Protein 2I7N (pdb70)

InterPro domains:
  IPR004567 Type II pantothenate kinase [PF03630] (238-589)
  IPR004567 Type II pantothenate kinase [PTHR12280] (209-591)
  IPR004567 Type II pantothenate kinase [TIGR00555] (238-590)
  IPR043129 ATPase, nucleotide binding domain [SSF53067] (236-380)
  IPR043129 ATPase, nucleotide binding domain [SSF53067] (354-590)

Nearest PDB structures (foldseek):
  2i7n-assembly1_A  TM=1.003E+00  e=3.544E-72  Homo sapiens
  2i7n-assembly1_B  TM=9.889E-01  e=3.292E-66  Homo sapiens
  3smp-assembly1_B  TM=9.604E-01  e=6.853E-63  Homo sapiens
  3mk6-assembly2_D  TM=9.205E-01  e=4.084E-53  Homo sapiens
  2i7p-assembly1_C  TM=9.188E-01  e=5.492E-53  Homo sapiens

GO terms:
  GO:0015937 coenzyme A biosynthetic process (P, IDA)
  GO:0005634 nucleus (C, IDA)
  GO:0005829 cytosol (C, IDA)
  GO:0004594 pantothenate kinase activity (F, IDA)
  GO:0005737 cytoplasm (C, IDA)
  GO:0004594 pantothenate kinase activity (F, EXP)
  GO:0055037 recycling endosome (C, EXP)
  GO:0005634 nucleus (C, EXP)
  GO:0005829 cytosol (C, TAS)
  GO:0015937 coenzyme A biosynthetic process (P, TAS)
  GO:0042803 protein homodimerization activity (F, IDA)
  GO:1905502 acetyl-CoA binding (F, IDA)

Foldseek 3Di:
DWFKFWEQAQWKIKIKGWDADCVCVCVPVVVVDQADPPHKGKPPQQKAAQDVVNTTIITMMMGTNVCVVVVLVVPLYEYPCAVVCVVSDYDYDYQVLLLLLLQVVCQARARHPFGQKWFWDPLVPVVRIDIGGDNCHPPAWEWEWAAELWTWIKTDHDSPDIDTPDTGNLGLVVLQVVLCVLPVDDDSVVLVVLLVPADQPLQFQFQCNVVVFADVVVRGGRRHTPGQSVCVVDPVSVVPGDSSNVSNSSLLVSLLVSLLVQLVSCVVVVHQHYEYAYCRCVDDCPSVSSNQVNVCVNVVNRGGYMYGNPGPNSSRSSSSVVVVD/DDDFQKFWEQAPWKIKIKTWAADDDVVVPCVVVVDQAPPNFKGKDPQQKAAQDPVNGTIMTIMMGTSVCVLVVLQVLYEYPCQVVCLPSVVVRPNRPHDYDYQVLLLLLLVVVDQQVARHPFGQKWFWDPLVPPVRIDIGGDNPNDPAFEWEWAAELWTWIWTRHDSPDIDTLDTGNLGLVVLQVVLCVQPVDHDPLVLQVLLVPADQCLQFPFQCNVVVFADVVVPGGRRHTPGQSVCVVDPVSVVPGDSSNVSNSSLLVSLLVVLLVQLVSCVVVVHAHYEYAYPSCPNDVSNRSSNQVNVCVNNVNRHGYMYGNPGPCSSRSSSSVVVVD

Solvent-accessible surface area: 30079 Å² total; per-residue (Å²): 180,43,34,58,0,6,21,6,27,58,106,83,0,28,12,0,9,0,20,26,101,179,138,151,65,84,81,135,90,10,76,69,76,61,63,30,60,172,78,1,68,22,15,78,127,12,21,3,120,138,18,89,32,172,132,0,15,0,8,0,10,96,18,29,19,110,13,4,91,98,66,37,131,118,93,28,5,1,4,72,11,0,123,149,27,70,159,63,118,66,102,56,20,51,82,16,43,3,25,1,57,0,2,18,41,0,20,86,58,16,37,74,88,151,46,3,0,15,52,5,68,66,10,70,64,124,159,98,32,98,97,57,88,72,97,6,131,90,17,71,59,1,0,1,0,43,0,20,36,13,6,19,1,2,0,1,71,38,138,125,78,47,100,56,37,20,1,13,16,8,0,4,5,2,0,20,0,10,0,10,46,22,7,57,15,130,62,11,102,79,0,2,64,39,0,49,142,14,66,15,68,54,0,2,52,11,3,104,83,88,102,76,21,97,41,159,114,41,69,29,78,4,66,12,32,18,0,1,2,0,20,0,55,40,146,146,102,62,109,67,34,50,119,55,12,13,0,53,0,0,0,16,10,2,0,30,3,1,0,3,1,0,37,15,6,2,77,42,60,126,8,96,54,0,0,0,0,8,78,0,15,123,73,53,72,22,4,16,62,17,0,2,82,1,0,28,53,48,1,172,42,142,14,72,2,8,2,4,47,0,47,34,11,2,8,0,0,2,0,0,35,43,67,98,190,101,113,66,79,15,52,0,17,22,0,15,64,109,71,0,24,4,0,4,0,34,12,91,137,136,174,83,95,55,153,71,17,67,89,47,88,62,20,39,209,45,5,69,28,21,70,132,11,15,3,114,117,18,90,42,115,144,0,14,0,9,1,5,79,15,53,13,109,9,0,82,117,60,14,113,143,40,1,1,4,58,2,0,124,152,27,64,118,42,20,171,155,80,40,129,37,178,28,102,55,16,60,77,19,46,5,23,2,21,0,2,9,40,0,11,86,57,18,33,72,83,145,30,3,1,15,30,13,72,80,21,68,56,131,168,105,23,97,98,73,90,65,90,7,126,97,11,66,51,0,0,0,0,41,0,21,36,13,8,19,0,1,0,0,88,46,131,124,73,30,115,56,34,19,0,10,14,7,0,0,4,2,0,13,0,11,0,6,45,23,6,57,12,123,64,46,98,79,0,0,86,30,0,45,134,13,68,14,71,51,0,1,52,10,3,106,83,84,98,74,25,62,41,138,105,39,60,30,104,6,78,12,37,18,0,1,2,1,17,0,64,39,149,143,91,76,110,71,35,50,122,58,10,12,0,50,0,1,0,15,9,3,0,29,5,1,0,4,1,0,69,10,4,3,98,68,39,135,8,101,44,0,0,0,0,4,69,0,10,114,77,37,97,14,0,18,54,13,0,7,86,0,0,70,69,48,3,166,38,152,23,93,3,3,2,3,46,0,31,10,12,2,7,0,0,2,0,0,30,44,59,72,186

B-factor: mean 37.86, std 18.93, range [1.0, 84.29]

Radius of gyration: 28.7 Å; Cα contacts (8 Å, |Δi|>4): 1459; chains: 2; bounding box: 55×45×105 Å

CATH classification: 3.30.420.510 (+2 more: 3.30.420.40, 6.10.10.60)

Organism: Homo sapiens (NCBI:txid9606)

Sequence (658 aa):
FPWFGMDIGGTLVKLVYFEPKDLKSIRKYLTSNTAYGKTGIRDVHLELKNLTMRKGNLHFIRFPSCAMHRFIQMGCATGGGAFKFEEDFLHKLDELDCLIQGLLYVDSVGFNGKPECYYFENPTNPELCQKKPYCLDNPYPMLLVNMGSGVSILAVYSKDNYKRVTGTSLGGGTFLGLCCLLTGCETFEEALEMAAKGDSTNVDKLVKDIYGGDYERFGLQGSAVASSFGNMMSKEKRDSISKEDLARATLVTITNNIGSIARMCALNENIDRVVFVGNFLRINMVSMKLLAYAMDFWSKGQLKALFLEHEGYFGAVGALLELFKPPFPWFGMDIGGTLVKLVYFEPKDIKSIRKYLTSNTAYGKTGIRDVHLELKNLTMRKGNLHFIRFPSCAMHRFIQMCATGGGAFKFEEDFRMIADLQLHKLDELDCLIQGLLYVDSVGFNGKPECYYFENPTNPELCQKKPYCLDNPYPMLLVNMGSGVSILAVYSKDNYKRVTGTSLGGGTFLGLCCLLTGCETFEEALEMAAKGDSTNVDKLVKDIYGGDYERFGLQGSAVASSFGNMMSKEKRDSISKEDLARATLVTITNNIGSIARMCALNENIDRVVFVGNFLRINMVSMKLLAYAMDFWSKGQLKALFLEHEGYFGAVGALLELFK

Secondary structure (DSSP, 8-state):
--EEEEEE-SSEEEEEEEEE----SHHHHHHH-SB-SSS-EE-GGG-EEEEE--EEEEEEEEEEGGGHHHHHHH--EESTTTTGGGTT---B--HHHHHHHHHHHHHHH-BTTB-SEEEEESTT-TTT-EEEEE--SS--SEEEEEESSSEEEEEEEETTEEEEEEEES-SHHHHHHHHHHHH---SHHHHHHHHHH--GGGTSEEHHHHHSS-BGGGTB-TTSEEETTTTTTSHHHHTT--HHHHHHHHHHHHHHHHHHHHHHHHHHHT---EEEESGGG-SSSHHHHHHHHHHHHHTTTS--EEEETTTT-HHHHHHHHHHT-/--SSEEEEEE-SSEEEEEEEEES---HHHHHHHT-SEETTTEEE-GGGPEEEEE--EEEEEEEEEEGGGHHHHHH--EESTHHHHTTTHHHHTS-----B--HHHHHHHHHHHHHHH-BTTB-SEEEEESTT-TTT-EEEE---S---SEEEEEESSSEEEEEEEETTEEEEEEEES-SHHHHHHHHHHHH---SHHHHHHHHHH--GGGTSEEHHHHHSS-BGGGTB-TTSEEETTTTTT-HHHHTT--HHHHHHHHHHHHHHHHHHHHHHHHHHHT---EEEESGGGSS-THHHHHHHHHHHHHHTTS--EEEETTTTSHHHHHHHHHHT-

Structure (mmCIF, N/CA/C/O backbone):
data_2I7N
#
_entry.id   2I7N
#
_cell.length_a   92.989
_cell.length_b   92.989
_cell.length_c   197.782
_cell.angle_alpha   90.00
_cell.angle_beta   90.00
_cell.angle_gamma   120.00
#
_symmetry.space_group_name_H-M   'P 63'
#
loop_
_entity.id
_entity.type
_entity.pdbx_description
1 polymer 'Pantothenate kinase 1'
2 non-polymer 'ACETYL COENZYME *A'
3 water water
#
loop_
_atom_site.group_PDB
_atom_site.id
_atom_site.type_symbol
_atom_site.label_atom_id
_atom_site.label_alt_id
_atom_site.label_comp_id
_atom_site.label_asym_id
_atom_site.label_entity_id
_atom_site.label_seq_id
_atom_site.pdbx_PDB_ins_code
_atom_site.Cartn_x
_atom_site.Cartn_y
_atom_site.Cartn_z
_atom_site.occupancy
_atom_site.B_iso_or_equiv
_atom_site.auth_seq_id
_atom_site.auth_comp_id
_atom_site.auth_asym_id
_atom_site.auth_atom_id
_atom_site.pdbx_PDB_model_num
ATOM 1 N N . PHE A 1 3 ? 4.239 35.699 49.011 1.00 68.73 236 PHE A N 1
ATOM 2 C CA . PHE A 1 3 ? 3.015 35.411 48.198 1.00 68.20 236 PHE A CA 1
ATOM 3 C C . PHE A 1 3 ? 3.417 35.059 46.756 1.00 67.67 236 PHE A C 1
ATOM 4 O O . PHE A 1 3 ? 2.939 35.666 45.799 1.00 68.25 236 PHE A O 1
ATOM 12 N N . PRO A 1 4 ? 4.217 33.990 46.599 1.00 66.76 237 PRO A N 1
ATOM 13 C CA . PRO A 1 4 ? 4.901 33.242 45.531 1.00 65.63 237 PRO A CA 1
ATOM 14 C C . PRO A 1 4 ? 4.789 33.804 44.122 1.00 64.54 237 PRO A C 1
ATOM 15 O O . PRO A 1 4 ? 3.698 34.103 43.637 1.00 64.36 237 PRO A O 1
ATOM 19 N N . TRP A 1 5 ? 5.936 33.932 43.465 1.00 62.65 238 TRP A N 1
ATOM 20 C CA . TRP A 1 5 ? 5.982 34.451 42.113 1.00 60.49 238 TRP A CA 1
ATOM 21 C C . TRP A 1 5 ? 6.218 33.322 41.111 1.00 58.67 238 TRP A C 1
ATOM 22 O O . TRP A 1 5 ? 7.205 32.591 41.197 1.00 57.63 238 TRP A O 1
ATOM 33 N N . PHE A 1 6 ? 5.290 33.178 40.167 1.00 57.03 239 PHE A N 1
ATOM 34 C CA . PHE A 1 6 ? 5.381 32.136 39.149 1.00 54.72 239 PHE A CA 1
ATOM 35 C C . PHE A 1 6 ? 4.442 32.400 37.974 1.00 52.53 239 PHE A C 1
ATOM 36 O O . PHE A 1 6 ? 3.401 33.042 38.127 1.00 51.46 239 PHE A O 1
ATOM 44 N N . GLY A 1 7 ? 4.825 31.901 36.800 1.00 49.75 240 GLY A N 1
ATOM 45 C CA . GLY A 1 7 ? 4.014 32.071 35.607 1.00 46.50 240 GLY A CA 1
ATOM 46 C C . GLY A 1 7 ? 3.875 30.736 34.902 1.00 45.09 240 GLY A C 1
ATOM 47 O O . GLY A 1 7 ? 4.787 29.914 34.953 1.00 44.22 240 GLY A O 1
ATOM 48 N N . MET A 1 8 ? 2.746 30.510 34.238 1.00 44.96 241 MET A N 1
ATOM 49 C CA . MET A 1 8 ? 2.534 29.241 33.552 1.00 45.70 241 MET A CA 1
ATOM 50 C C . MET A 1 8 ? 2.049 29.360 32.112 1.00 45.12 241 MET A C 1
ATOM 51 O O . MET A 1 8 ? 1.331 30.293 31.757 1.00 44.25 241 MET A O 1
ATOM 56 N N . ASP A 1 9 ? 2.447 28.389 31.298 1.00 46.09 242 ASP A N 1
ATOM 57 C CA . ASP A 1 9 ? 2.061 28.323 29.892 1.00 47.51 242 ASP A CA 1
ATOM 58 C C . ASP A 1 9 ? 1.536 26.908 29.639 1.00 48.23 242 ASP A C 1
ATOM 59 O O . ASP A 1 9 ? 2.308 25.995 29.343 1.00 48.09 242 ASP A O 1
ATOM 64 N N . ILE A 1 10 ? 0.225 26.731 29.758 1.00 50.14 243 ILE A N 1
ATOM 65 C CA . ILE A 1 10 ? -0.392 25.420 29.557 1.00 52.36 243 ILE A CA 1
ATOM 66 C C . ILE A 1 10 ? -0.825 25.261 28.105 1.00 53.86 243 ILE A C 1
ATOM 67 O O . ILE A 1 10 ? -1.934 25.648 27.736 1.00 54.12 243 ILE A O 1
ATOM 72 N N . GLY A 1 11 ? 0.047 24.680 27.286 1.00 55.71 244 GLY A N 1
ATOM 73 C CA . GLY A 1 11 ? -0.268 24.518 25.878 1.00 58.12 244 GLY A CA 1
ATOM 74 C C . GLY A 1 11 ? -0.423 23.096 25.377 1.00 59.76 244 GLY A C 1
ATOM 75 O O . GLY A 1 11 ? 0.553 22.457 24.978 1.00 60.56 244 GLY A O 1
ATOM 76 N N . GLY A 1 12 ? -1.660 22.607 25.395 1.00 60.49 245 GLY A N 1
ATOM 77 C CA . GLY A 1 12 ? -1.954 21.266 24.921 1.00 61.29 245 GLY A CA 1
ATOM 78 C C . GLY A 1 12 ? -1.124 20.126 25.482 1.00 61.89 245 GLY A C 1
ATOM 79 O O . GLY A 1 12 ? -1.575 19.397 26.365 1.00 62.41 245 GLY A O 1
ATOM 80 N N . THR A 1 13 ? 0.090 19.964 24.964 1.00 62.17 246 THR A N 1
ATOM 81 C CA . THR A 1 13 ? 0.970 18.888 25.400 1.00 62.20 246 THR A CA 1
ATOM 82 C C . THR A 1 13 ? 1.989 19.313 26.452 1.00 61.69 246 THR A C 1
ATOM 83 O O . THR A 1 13 ? 1.877 18.938 27.618 1.00 61.59 246 THR A O 1
ATOM 87 N N . LEU A 1 14 ? 2.986 20.090 26.037 1.00 61.11 247 LEU A N 1
ATOM 88 C CA . LEU A 1 14 ? 4.031 20.541 26.950 1.00 59.51 247 LEU A CA 1
ATOM 89 C C . LEU A 1 14 ? 3.601 21.725 27.810 1.00 58.33 247 LEU A C 1
ATOM 90 O O . LEU A 1 14 ? 2.803 22.565 27.387 1.00 58.70 247 LEU A O 1
ATOM 95 N N . VAL A 1 15 ? 4.141 21.781 29.024 1.00 56.33 248 VAL A N 1
ATOM 96 C CA . VAL A 1 15 ? 3.824 22.848 29.967 1.00 53.71 248 VAL A CA 1
ATOM 97 C C . VAL A 1 15 ? 5.090 23.562 30.422 1.00 51.47 248 VAL A C 1
ATOM 98 O O . VAL A 1 15 ? 6.095 22.925 30.738 1.00 50.60 248 VAL A O 1
ATOM 102 N N . LYS A 1 16 ? 5.037 24.890 30.449 1.00 49.52 249 LYS A N 1
ATOM 103 C CA . LYS A 1 16 ? 6.181 25.688 30.868 1.00 47.13 249 LYS A CA 1
ATOM 104 C C . LYS A 1 16 ? 5.875 26.434 32.159 1.00 45.41 249 LYS A C 1
ATOM 105 O O . LYS A 1 16 ? 4.833 27.077 32.288 1.00 44.64 249 LYS A O 1
ATOM 111 N N . LEU A 1 17 ? 6.797 26.348 33.109 1.00 44.04 250 LEU A N 1
ATOM 112 C CA . LEU A 1 17 ? 6.635 27.004 34.396 1.00 43.34 250 LEU A CA 1
ATOM 113 C C . LEU A 1 17 ? 7.864 27.833 34.741 1.00 42.72 250 LEU A C 1
ATOM 114 O O . LEU A 1 17 ? 8.995 27.356 34.641 1.00 42.92 250 LEU A O 1
ATOM 119 N N . VAL A 1 18 ? 7.631 29.078 35.137 1.00 42.18 251 VAL A N 1
ATOM 120 C CA . VAL A 1 18 ? 8.702 29.986 35.530 1.00 43.55 251 VAL A CA 1
ATOM 121 C C . VAL A 1 18 ? 8.487 30.377 36.996 1.00 44.21 251 VAL A C 1
ATOM 122 O O . VAL A 1 18 ? 7.407 30.831 37.374 1.00 43.82 251 VAL A O 1
ATOM 126 N N . TYR A 1 19 ? 9.515 30.198 37.816 1.00 45.60 252 TYR A N 1
ATOM 127 C CA . TYR A 1 19 ? 9.411 30.524 39.234 1.00 47.22 252 TYR A CA 1
ATOM 128 C C . TYR A 1 19 ? 10.551 31.408 39.722 1.00 47.29 252 TYR A C 1
ATOM 129 O O . TYR A 1 19 ? 11.724 31.081 39.551 1.00 46.83 252 TYR A O 1
ATOM 138 N N . PHE A 1 20 ? 10.190 32.537 40.323 1.00 48.48 253 PHE A N 1
ATOM 139 C CA . PHE A 1 20 ? 11.166 33.479 40.853 1.00 50.60 253 PHE A CA 1
ATOM 140 C C . PHE A 1 20 ? 11.473 33.165 42.319 1.00 52.20 253 PHE A C 1
ATOM 141 O O . PHE A 1 20 ? 10.669 33.454 43.206 1.00 52.33 253 PHE A O 1
ATOM 149 N N . GLU A 1 21 ? 12.636 32.569 42.560 1.00 54.03 254 GLU A N 1
ATOM 150 C CA . GLU A 1 21 ? 13.066 32.218 43.910 1.00 55.90 254 GLU A CA 1
ATOM 151 C C . GLU A 1 21 ? 13.743 33.407 44.583 1.00 56.97 254 GLU A C 1
ATOM 152 O O . GLU A 1 21 ? 14.849 33.801 44.208 1.00 56.75 254 GLU A O 1
ATOM 158 N N . PRO A 1 22 ? 13.081 33.991 45.593 1.00 58.45 255 PRO A N 1
ATOM 159 C CA . PRO A 1 22 ? 13.592 35.143 46.343 1.00 59.70 255 PRO A CA 1
ATOM 160 C C . PRO A 1 22 ? 14.872 34.835 47.110 1.00 61.10 255 PRO A C 1
ATOM 161 O O . PRO A 1 22 ? 15.069 33.719 47.598 1.00 61.05 255 PRO A O 1
ATOM 165 N N . LYS A 1 23 ? 15.738 35.835 47.211 1.00 62.57 256 LYS A N 1
ATOM 166 C CA . LYS A 1 23 ? 16.994 35.695 47.932 1.00 64.37 256 LYS A CA 1
ATOM 167 C C . LYS A 1 23 ? 17.056 36.746 49.037 1.00 65.28 256 LYS A C 1
ATOM 168 O O . 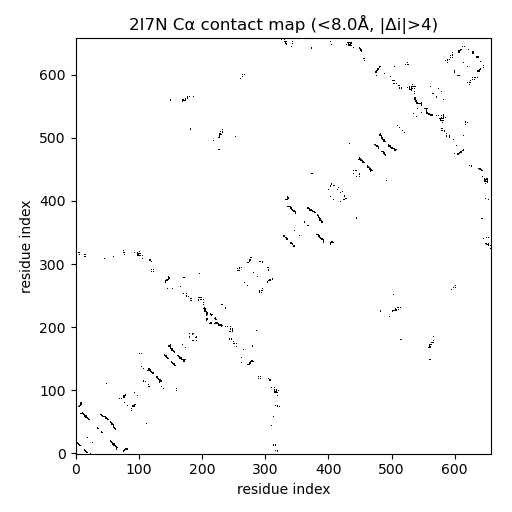LYS A 1 23 ? 16.203 37.633 49.109 1.00 65.44 256 LYS A O 1
ATOM 174 N N . ASP A 1 24 ? 18.064 36.645 49.897 1.00 66.31 257 ASP A N 1
ATOM 175 C CA . ASP A 1 24 ? 18.216 37.591 50.995 1.00 67.09 257 ASP A CA 1
ATOM 176 C C . ASP A 1 24 ? 19.683 37.850 51.313 1.00 67.12 257 ASP A C 1
ATOM 177 O O . ASP A 1 24 ? 20.089 38.997 51.504 1.00 67.12 257 ASP A O 1
ATOM 182 N N . LEU A 1 37 ? 4.637 28.671 52.829 1.00 76.23 270 LEU A N 1
ATOM 183 C CA . LEU A 1 37 ? 4.830 28.461 51.400 1.00 76.24 270 LEU A CA 1
ATOM 184 C C . LEU A 1 37 ? 6.314 28.283 51.094 1.00 76.53 270 LEU A C 1
ATOM 185 O O . LEU A 1 37 ? 6.754 28.448 49.956 1.00 76.29 270 LEU A O 1
ATOM 190 N N . LYS A 1 38 ? 7.078 27.942 52.127 1.00 76.63 271 LYS A N 1
ATOM 191 C CA . LYS A 1 38 ? 8.516 27.736 52.000 1.00 76.43 271 LYS A CA 1
ATOM 192 C C . LYS A 1 38 ? 8.778 26.305 51.550 1.00 76.27 271 LYS A C 1
ATOM 193 O O . LYS A 1 38 ? 9.912 25.930 51.252 1.00 76.02 271 LYS A O 1
ATOM 199 N N . SER A 1 39 ? 7.715 25.508 51.510 1.00 76.16 272 SER A N 1
ATOM 200 C CA . SER A 1 39 ? 7.805 24.115 51.094 1.00 75.91 272 SER A CA 1
ATOM 201 C C . SER A 1 39 ? 8.180 24.036 49.619 1.00 75.78 272 SER A C 1
ATOM 202 O O . SER A 1 39 ? 8.989 23.199 49.215 1.00 75.92 272 SER A O 1
ATOM 205 N N . ILE A 1 40 ? 7.586 24.915 48.820 1.00 75.45 273 ILE A N 1
ATOM 206 C CA . ILE A 1 40 ? 7.857 24.955 47.390 1.00 75.26 273 ILE A CA 1
ATOM 207 C C . ILE A 1 40 ? 9.311 25.355 47.169 1.00 74.91 273 ILE A C 1
ATOM 208 O O . ILE A 1 40 ? 9.945 24.931 46.203 1.00 74.77 273 ILE A O 1
ATOM 213 N N . ARG A 1 41 ? 9.832 26.171 48.079 1.00 74.42 274 ARG A N 1
ATOM 214 C CA . ARG A 1 41 ? 11.211 26.635 47.999 1.00 74.31 274 ARG A CA 1
ATOM 215 C C . ARG A 1 41 ? 12.158 25.475 48.287 1.00 74.26 274 ARG A C 1
ATOM 216 O O . ARG A 1 41 ? 13.375 25.605 48.160 1.00 74.13 274 ARG A O 1
ATOM 224 N N . LYS A 1 42 ? 11.587 24.341 48.682 1.00 74.13 275 LYS A N 1
ATOM 225 C CA . LYS A 1 42 ? 12.369 23.155 49.005 1.00 74.03 275 LYS A CA 1
ATOM 226 C C . LYS A 1 42 ? 12.387 22.163 47.850 1.00 73.67 275 LYS A C 1
ATOM 227 O O . LYS A 1 42 ? 13.430 21.913 47.250 1.00 73.67 275 LYS A O 1
ATOM 233 N N . TYR A 1 43 ? 11.221 21.603 47.546 1.00 73.49 276 TYR A N 1
ATOM 234 C CA . TYR A 1 43 ? 11.078 20.622 46.474 1.00 73.57 276 TYR A CA 1
ATOM 235 C C . TYR A 1 43 ? 11.674 21.077 45.144 1.00 73.69 276 TYR A C 1
ATOM 236 O O . TYR A 1 43 ? 12.210 20.265 44.389 1.00 73.84 276 TYR A O 1
ATOM 245 N N . LEU A 1 44 ? 11.582 22.372 44.859 1.00 73.92 277 LEU A N 1
ATOM 246 C CA . LEU A 1 44 ? 12.102 22.917 43.609 1.00 74.23 277 LEU A CA 1
ATOM 247 C C . LEU A 1 44 ? 13.627 22.941 43.581 1.00 74.46 277 LEU A C 1
ATOM 248 O O . LEU A 1 44 ? 14.243 22.457 42.631 1.00 74.30 277 LEU A O 1
ATOM 253 N N . THR A 1 45 ? 14.229 23.498 44.627 1.00 74.56 278 THR A N 1
ATOM 254 C CA . THR A 1 45 ? 15.682 23.589 44.717 1.00 74.72 278 THR A CA 1
ATOM 255 C C . THR A 1 45 ? 16.319 22.230 44.994 1.00 74.77 278 THR A C 1
ATOM 256 O O . THR A 1 45 ? 17.460 21.978 44.605 1.00 74.90 278 THR A O 1
ATOM 260 N N . SER A 1 46 ? 15.570 21.358 45.661 1.00 74.80 279 SER A N 1
ATOM 261 C CA . SER A 1 46 ? 16.059 20.030 46.015 1.00 74.72 279 SER A CA 1
ATOM 262 C C . SER A 1 46 ? 16.483 19.175 44.824 1.00 74.65 279 SER A C 1
ATOM 263 O O . SER A 1 46 ? 17.459 18.429 44.911 1.00 74.81 279 SER A O 1
ATOM 266 N N . ASN A 1 47 ? 15.755 19.275 43.716 1.00 74.43 280 ASN A N 1
ATOM 267 C CA . ASN A 1 47 ? 16.085 18.475 42.542 1.00 74.29 280 ASN A CA 1
ATOM 268 C C . ASN A 1 47 ? 15.918 19.193 41.207 1.00 73.77 280 ASN A C 1
ATOM 269 O O . ASN A 1 47 ? 15.369 20.292 41.137 1.00 73.37 280 ASN A O 1
ATOM 274 N N . THR A 1 48 ? 16.401 18.546 40.151 1.00 73.34 281 THR A N 1
ATOM 275 C CA . THR A 1 48 ? 16.322 19.085 38.800 1.00 73.02 281 THR A CA 1
ATOM 276 C C . THR A 1 48 ? 15.253 18.320 38.022 1.00 72.86 281 THR A C 1
ATOM 277 O O . THR A 1 48 ? 14.737 18.800 37.010 1.00 73.02 281 THR A O 1
ATOM 281 N N . ALA A 1 49 ? 14.928 17.125 38.506 1.00 72.34 282 ALA A N 1
ATOM 282 C CA . ALA A 1 49 ? 13.919 16.285 37.873 1.00 71.82 282 ALA A CA 1
ATOM 283 C C . ALA A 1 49 ? 12.704 16.173 38.785 1.00 71.61 282 ALA A C 1
ATOM 284 O O . ALA A 1 49 ? 12.841 16.115 40.008 1.00 71.99 282 ALA A O 1
ATOM 286 N N . TYR A 1 50 ? 11.515 16.147 38.190 1.00 71.16 283 TYR A N 1
ATOM 287 C CA . TYR A 1 50 ? 10.282 16.047 38.962 1.00 70.57 283 TYR A CA 1
ATOM 288 C C . TYR A 1 50 ? 9.365 14.975 38.387 1.00 70.82 283 TYR A C 1
ATOM 289 O O . TYR A 1 50 ? 8.925 15.072 37.240 1.00 70.98 283 TYR A O 1
ATOM 298 N N . GLY A 1 51 ? 9.080 13.953 39.190 1.00 70.87 284 GLY A N 1
ATOM 299 C CA . GLY A 1 51 ? 8.218 12.873 38.742 1.00 70.90 284 GLY A CA 1
ATOM 300 C C . GLY A 1 51 ? 8.821 12.095 37.588 1.00 70.90 284 GLY A C 1
ATOM 301 O O . GLY A 1 51 ? 10.039 12.079 37.414 1.00 71.28 284 GLY A O 1
ATOM 302 N N . LYS A 1 52 ? 7.971 11.444 36.800 1.00 70.88 285 LYS A N 1
ATOM 303 C CA . LYS A 1 52 ? 8.440 10.670 35.657 1.00 70.99 285 LYS A CA 1
ATOM 304 C C . LYS A 1 52 ? 9.105 11.589 34.639 1.00 70.86 285 LYS A C 1
ATOM 305 O O . LYS A 1 52 ? 10.288 11.439 34.330 1.00 71.09 285 LYS A O 1
ATOM 311 N N . THR A 1 53 ? 8.336 12.543 34.121 1.00 70.64 286 THR A N 1
ATOM 312 C CA . THR A 1 53 ? 8.851 13.491 33.141 1.00 70.29 286 THR A CA 1
ATOM 313 C C . THR A 1 53 ? 8.693 14.924 33.641 1.00 69.59 286 THR A C 1
ATOM 314 O O . THR A 1 53 ? 7.590 15.472 33.649 1.00 69.73 286 THR A O 1
ATOM 318 N N . GLY A 1 54 ? 9.808 15.517 34.057 1.00 68.58 287 GLY A N 1
ATOM 319 C CA . GLY A 1 54 ? 9.803 16.880 34.560 1.00 66.97 287 GLY A CA 1
ATOM 320 C C . GLY A 1 54 ? 11.235 17.355 34.697 1.00 66.06 287 GLY A C 1
ATOM 321 O O . GLY A 1 54 ? 12.020 16.751 35.428 1.00 66.03 287 GLY A O 1
ATOM 322 N N . ILE A 1 55 ? 11.581 18.435 34.002 1.00 64.94 288 ILE A N 1
ATOM 323 C CA . ILE A 1 55 ? 12.946 18.949 34.045 1.00 63.68 288 ILE A CA 1
ATOM 324 C C . ILE A 1 55 ? 13.027 20.421 34.435 1.00 63.01 288 ILE A C 1
ATOM 325 O O . ILE A 1 55 ? 12.055 21.167 34.308 1.00 62.71 288 ILE A O 1
ATOM 330 N N . ARG A 1 56 ? 14.200 20.825 34.915 1.00 62.15 289 ARG A N 1
ATOM 331 C CA . ARG A 1 56 ? 14.458 22.205 35.307 1.00 60.99 289 ARG A CA 1
ATOM 332 C C . ARG A 1 56 ? 15.746 22.660 34.629 1.00 60.90 289 ARG A C 1
ATOM 333 O O . ARG A 1 56 ? 16.843 22.404 35.126 1.00 60.84 289 ARG A O 1
ATOM 341 N N . ASP A 1 57 ? 15.604 23.323 33.485 1.00 60.22 290 ASP A N 1
ATOM 342 C CA . ASP A 1 57 ? 16.753 23.809 32.728 1.00 59.37 290 ASP A CA 1
ATOM 343 C C . ASP A 1 57 ? 17.604 24.766 33.547 1.00 58.31 290 ASP A C 1
ATOM 344 O O . ASP A 1 57 ? 17.379 25.975 33.545 1.00 57.42 290 ASP A O 1
ATOM 349 N N . VAL A 1 58 ? 18.595 24.209 34.237 1.00 57.22 291 VAL A N 1
ATOM 350 C CA . VAL A 1 58 ? 19.492 24.985 35.082 1.00 56.43 291 VAL A CA 1
ATOM 351 C C . VAL A 1 58 ? 20.296 26.028 34.309 1.00 55.80 291 VAL A C 1
ATOM 352 O O . VAL A 1 58 ? 20.544 27.122 34.813 1.00 55.89 291 VAL A O 1
ATOM 356 N N . HIS A 1 59 ? 20.701 25.694 33.087 1.00 55.29 292 HIS A N 1
ATOM 357 C CA . HIS A 1 59 ? 21.489 26.621 32.281 1.00 54.92 292 HIS A CA 1
ATOM 358 C C . HIS A 1 59 ? 20.731 27.901 31.917 1.00 53.05 292 HIS A C 1
ATOM 359 O O . HIS A 1 59 ? 21.342 28.938 31.672 1.00 53.00 292 HIS A O 1
ATOM 366 N N . LEU A 1 60 ? 19.403 27.830 31.888 1.00 51.65 293 LEU A N 1
ATOM 367 C CA . LEU A 1 60 ? 18.585 28.995 31.558 1.00 50.19 293 LEU A CA 1
ATOM 368 C C . LEU A 1 60 ? 18.305 29.868 32.782 1.00 49.92 293 LEU A C 1
ATOM 369 O O . LEU A 1 60 ? 17.826 30.994 32.656 1.00 48.95 293 LEU A O 1
ATOM 374 N N . GLU A 1 61 ? 18.610 29.345 33.965 1.00 49.94 294 GLU A N 1
ATOM 375 C CA . GLU A 1 61 ? 18.374 30.065 35.212 1.00 49.35 294 GLU A CA 1
ATOM 376 C C . GLU A 1 61 ? 19.031 31.438 35.217 1.00 49.25 294 GLU A C 1
ATOM 377 O O . GLU A 1 61 ? 20.226 31.561 34.954 1.00 48.87 294 GLU A O 1
ATOM 383 N N . LEU A 1 62 ? 18.242 32.469 35.508 1.00 48.93 295 LEU A N 1
ATOM 384 C CA . LEU A 1 62 ? 18.751 33.834 35.572 1.00 49.88 295 LEU A CA 1
ATOM 385 C C . LEU A 1 62 ? 19.063 34.160 37.036 1.00 51.91 295 LEU A C 1
ATOM 386 O O . LEU A 1 62 ? 18.192 34.052 37.906 1.00 50.75 295 LEU A O 1
ATOM 391 N N . LYS A 1 63 ? 20.302 34.562 37.301 1.00 53.45 296 LYS A N 1
ATOM 392 C CA . LYS A 1 63 ? 20.725 34.870 38.662 1.00 55.02 296 LYS A CA 1
ATOM 393 C C . LYS A 1 63 ? 20.855 36.357 38.969 1.00 56.55 296 LYS A C 1
ATOM 394 O O . LYS A 1 63 ? 20.977 37.187 38.068 1.00 56.39 296 LYS A O 1
ATOM 400 N N . ASN A 1 64 ? 20.826 36.678 40.260 1.00 58.38 297 ASN A N 1
ATOM 401 C CA . ASN A 1 64 ? 20.950 38.052 40.729 1.00 59.92 297 ASN A CA 1
ATOM 402 C C . ASN A 1 64 ? 20.021 38.988 39.971 1.00 60.06 297 ASN A C 1
ATOM 403 O O . ASN A 1 64 ? 20.410 40.091 39.586 1.00 60.01 297 ASN A O 1
ATOM 408 N N . LEU A 1 65 ? 18.789 38.538 39.763 1.00 60.39 298 LEU A N 1
ATOM 409 C CA . LEU A 1 65 ? 17.795 39.326 39.050 1.00 60.84 298 LEU A CA 1
ATOM 410 C C . LEU A 1 65 ? 16.914 40.107 40.016 1.00 61.43 298 LEU A C 1
ATOM 411 O O . LEU A 1 65 ? 16.427 39.561 41.006 1.00 61.42 298 LEU A O 1
ATOM 416 N N . THR A 1 66 ? 16.712 41.387 39.722 1.00 62.08 299 THR A N 1
ATOM 417 C CA . THR A 1 66 ? 15.876 42.241 40.557 1.00 63.31 299 THR A CA 1
ATOM 418 C C . THR A 1 66 ? 14.466 42.218 39.983 1.00 63.80 299 THR A C 1
ATOM 419 O O . THR A 1 66 ? 14.243 42.647 38.851 1.00 64.01 299 THR A O 1
ATOM 423 N N . MET A 1 67 ? 13.515 41.712 40.762 1.00 64.33 300 MET A N 1
ATOM 424 C CA . MET A 1 67 ? 12.136 41.624 40.300 1.00 64.75 300 MET A CA 1
ATOM 425 C C . MET A 1 67 ? 11.145 42.025 41.391 1.00 65.03 300 MET A C 1
ATOM 426 O O . MET A 1 67 ? 11.280 41.629 42.549 1.00 64.92 300 MET A O 1
ATOM 431 N N . ARG A 1 70 ? 12.108 42.723 45.153 1.00 63.65 303 ARG A N 1
ATOM 432 C CA . ARG A 1 70 ? 13.241 42.017 45.739 1.00 63.67 303 ARG A CA 1
ATOM 433 C C . ARG A 1 70 ? 14.201 41.501 44.677 1.00 63.44 303 ARG A C 1
ATOM 434 O O . ARG A 1 70 ? 14.052 41.791 43.490 1.00 63.52 303 ARG A O 1
ATOM 442 N N . LYS A 1 71 ? 15.187 40.727 45.120 1.00 62.76 304 LYS A N 1
ATOM 443 C CA . LYS A 1 71 ? 16.174 40.143 44.225 1.00 62.15 304 LYS A CA 1
ATOM 444 C C . LYS A 1 71 ? 16.228 38.636 44.444 1.00 61.54 304 LYS A C 1
ATOM 445 O O . LYS A 1 71 ? 16.230 38.163 45.582 1.00 61.57 304 LYS A O 1
ATOM 451 N N . GLY A 1 72 ? 16.262 37.884 43.347 1.00 60.18 305 GLY A N 1
ATOM 452 C CA . GLY A 1 72 ? 16.310 36.438 43.445 1.00 58.22 305 GLY A CA 1
ATOM 453 C C . GLY A 1 72 ? 16.721 35.787 42.141 1.00 56.77 305 GLY A C 1
ATOM 454 O O . GLY A 1 72 ? 17.410 36.396 41.325 1.00 56.64 305 GLY A O 1
ATOM 455 N N . ASN A 1 73 ? 16.295 34.544 41.947 1.00 55.39 306 ASN A N 1
ATOM 456 C CA . ASN A 1 73 ? 16.618 33.798 40.737 1.00 54.25 306 ASN A CA 1
ATOM 457 C C . ASN A 1 73 ? 15.364 33.319 40.013 1.00 52.89 306 ASN A C 1
ATOM 458 O O . ASN A 1 73 ? 14.435 32.799 40.633 1.00 52.88 306 ASN A O 1
ATOM 463 N N . LEU A 1 74 ? 15.344 33.495 38.695 1.00 51.19 307 LEU A N 1
ATOM 464 C CA . LEU A 1 74 ? 14.208 33.068 37.889 1.00 48.98 307 LEU A CA 1
ATOM 465 C C . LEU A 1 74 ? 14.508 31.676 37.348 1.00 48.20 307 LEU A C 1
ATOM 466 O O . LEU A 1 74 ? 15.491 31.475 36.637 1.00 47.87 307 LEU A O 1
ATOM 471 N N . HIS A 1 75 ? 13.659 30.715 37.693 1.00 47.35 308 HIS A N 1
ATOM 472 C CA . HIS A 1 75 ? 13.844 29.337 37.261 1.00 46.39 308 HIS A CA 1
ATOM 473 C C . HIS A 1 75 ? 12.888 28.961 36.131 1.00 45.83 308 HIS A C 1
ATOM 474 O O . HIS A 1 75 ? 11.773 29.483 36.042 1.00 45.28 308 HIS A O 1
ATOM 481 N N . PHE A 1 76 ? 13.332 28.046 35.276 1.00 44.71 309 PHE A N 1
ATOM 482 C CA . PHE A 1 76 ? 12.523 27.591 34.151 1.00 44.33 309 PHE A CA 1
ATOM 483 C C . PHE A 1 76 ? 12.312 26.081 34.231 1.00 44.96 309 PHE A C 1
ATOM 484 O O . PHE A 1 76 ? 13.270 25.306 34.200 1.00 45.60 309 PHE A O 1
ATOM 492 N N . ILE A 1 77 ? 11.051 25.671 34.330 1.00 46.38 310 ILE A N 1
ATOM 493 C CA . ILE A 1 77 ? 10.705 24.257 34.437 1.00 48.75 310 ILE A CA 1
ATOM 494 C C . ILE A 1 77 ? 9.717 23.838 33.352 1.00 50.12 310 ILE A C 1
ATOM 495 O O . ILE A 1 77 ? 8.869 24.627 32.936 1.00 50.15 310 ILE A O 1
ATOM 500 N N . ARG A 1 78 ? 9.828 22.589 32.908 1.00 52.04 311 ARG A N 1
ATOM 501 C CA . ARG A 1 78 ? 8.957 22.059 31.863 1.00 54.62 311 ARG A CA 1
ATOM 502 C C . ARG A 1 78 ? 8.487 20.637 32.183 1.00 55.76 311 ARG A C 1
ATOM 503 O O . ARG A 1 78 ? 9.251 19.824 32.701 1.00 55.73 311 ARG A O 1
ATOM 511 N N . PHE A 1 79 ? 7.231 20.341 31.862 1.00 57.54 312 PHE A N 1
ATOM 512 C CA . PHE A 1 79 ? 6.673 19.013 32.105 1.00 59.56 312 PHE A CA 1
ATOM 513 C C . PHE A 1 79 ? 5.381 18.783 31.321 1.00 61.40 312 PHE A C 1
ATOM 514 O O . PHE A 1 79 ? 4.634 19.723 31.045 1.00 61.90 312 PHE A O 1
ATOM 522 N N . PRO A 1 80 ? 5.108 17.521 30.945 1.00 62.79 313 PRO A N 1
ATOM 523 C CA . PRO A 1 80 ? 3.907 17.147 30.189 1.00 63.75 313 PRO A CA 1
ATOM 524 C C . PRO A 1 80 ? 2.613 17.640 30.834 1.00 64.99 313 PRO A C 1
ATOM 525 O O . PRO A 1 80 ? 2.532 17.787 32.053 1.00 65.33 313 PRO A O 1
ATOM 529 N N . SER A 1 81 ? 1.602 17.885 30.005 1.00 66.42 314 SER A N 1
ATOM 530 C CA . SER A 1 81 ? 0.311 18.371 30.482 1.00 67.84 314 SER A CA 1
ATOM 531 C C . SER A 1 81 ? -0.458 17.310 31.264 1.00 68.61 314 SER A C 1
ATOM 532 O O . SER A 1 81 ? -1.326 17.635 32.075 1.00 68.32 314 SER A O 1
ATOM 535 N N . CYS A 1 82 ? -0.144 16.044 31.011 1.00 69.62 315 CYS A N 1
ATOM 536 C CA . CYS A 1 82 ? -0.810 14.947 31.705 1.00 70.87 315 CYS A CA 1
ATOM 537 C C . CYS A 1 82 ? -0.408 14.945 33.175 1.00 71.76 315 CYS A C 1
ATOM 538 O O . CYS A 1 82 ? -1.164 14.496 34.037 1.00 71.91 315 CYS A O 1
ATOM 541 N N . ALA A 1 83 ? 0.787 15.459 33.451 1.00 72.76 316 ALA A N 1
ATOM 542 C CA . ALA A 1 83 ? 1.301 15.526 34.813 1.00 73.92 316 ALA A CA 1
ATOM 543 C C . ALA A 1 83 ? 0.854 16.819 35.483 1.00 74.84 316 ALA A C 1
ATOM 544 O O . ALA A 1 83 ? 1.423 17.237 36.493 1.00 75.23 316 ALA A O 1
ATOM 546 N N . MET A 1 84 ? -0.169 17.449 34.913 1.00 75.70 317 MET A N 1
ATOM 547 C CA . MET A 1 84 ? -0.693 18.697 35.454 1.00 76.62 317 MET A CA 1
ATOM 548 C C . MET A 1 84 ? -1.502 18.443 36.722 1.00 77.12 317 MET A C 1
ATOM 549 O O . MET A 1 84 ? -1.378 19.174 37.707 1.00 77.19 317 MET A O 1
ATOM 554 N N . HIS A 1 85 ? -2.335 17.405 36.694 1.00 77.50 318 HIS A N 1
ATOM 555 C CA . HIS A 1 85 ? -3.151 17.066 37.851 1.00 77.38 318 HIS A CA 1
ATOM 556 C C . HIS A 1 85 ? -2.210 16.754 39.007 1.00 77.62 318 HIS A C 1
ATOM 557 O O . HIS A 1 85 ? -2.503 17.065 40.162 1.00 77.39 318 HIS A O 1
ATOM 564 N N . ARG A 1 86 ? -1.075 16.138 38.684 1.00 77.88 319 ARG A N 1
ATOM 565 C CA . ARG A 1 86 ? -0.068 15.805 39.687 1.00 78.22 319 ARG A CA 1
ATOM 566 C C . ARG A 1 86 ? 0.381 17.105 40.338 1.00 78.35 319 ARG A C 1
ATOM 567 O O . ARG A 1 86 ? 0.409 17.233 41.565 1.00 78.51 319 ARG A O 1
ATOM 575 N N . PHE A 1 87 ? 0.735 18.066 39.490 1.00 78.06 320 PHE A N 1
ATOM 576 C CA . PHE A 1 87 ? 1.185 19.376 39.934 1.00 77.90 320 PHE A CA 1
ATOM 577 C C . PHE A 1 87 ? 0.135 20.003 40.845 1.00 78.37 320 PHE A C 1
ATOM 578 O O . PHE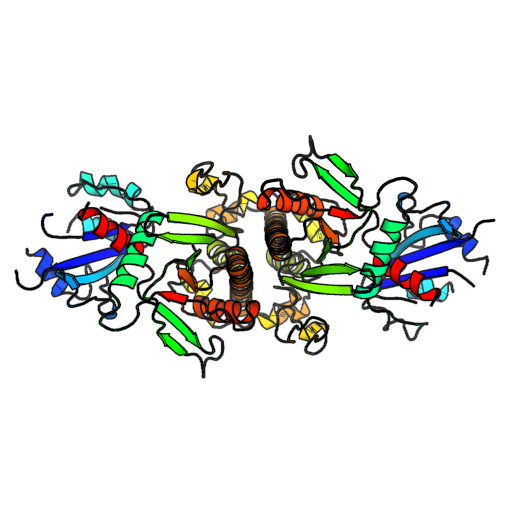 A 1 87 ? 0.459 20.565 41.892 1.00 78.33 320 PHE A O 1
ATOM 586 N N . ILE A 1 88 ? -1.126 19.898 40.437 1.00 79.10 321 ILE A N 1
ATOM 587 C CA . ILE A 1 88 ? -2.235 20.451 41.203 1.00 79.94 321 ILE A CA 1
ATOM 588 C C . ILE A 1 88 ? -2.351 19.783 42.570 1.00 80.61 321 ILE A C 1
ATOM 589 O O . ILE A 1 88 ? -2.449 20.459 43.596 1.00 80.50 321 ILE A O 1
ATOM 594 N N . GLN A 1 89 ? -2.345 18.453 42.574 1.00 81.33 322 GLN A N 1
ATOM 595 C CA . GLN A 1 89 ? -2.458 17.691 43.813 1.00 81.97 322 GLN A CA 1
ATOM 596 C C . GLN A 1 89 ? -1.374 18.064 44.816 1.00 82.30 322 GLN A C 1
ATOM 597 O O . GLN A 1 89 ? -1.633 18.139 46.019 1.00 82.59 322 GLN A O 1
ATOM 603 N N . MET A 1 90 ? -0.163 18.296 44.319 1.00 82.44 323 MET A N 1
ATOM 604 C CA . MET A 1 90 ? 0.951 18.664 45.184 1.00 82.53 323 MET A CA 1
ATOM 605 C C . MET A 1 90 ? 0.683 19.993 45.885 1.00 82.51 323 MET A C 1
ATOM 606 O O . MET A 1 90 ? 1.209 20.252 46.968 1.00 82.52 323 MET A O 1
ATOM 611 N N . GLY A 1 91 ? -0.141 20.830 45.262 1.00 82.34 324 GLY A N 1
ATOM 612 C CA . GLY A 1 91 ? -0.465 22.119 45.845 1.00 81.98 324 GLY A CA 1
ATOM 613 C C . GLY A 1 91 ? -1.548 22.025 46.902 1.00 81.79 324 GLY A C 1
ATOM 614 O O . GLY A 1 91 ? -1.488 21.181 47.798 1.00 81.79 324 GLY A O 1
ATOM 615 N N . CYS A 1 104 ? -1.806 33.283 37.259 1.00 54.15 337 CYS A N 1
ATOM 616 C CA . CYS A 1 104 ? -1.713 33.755 35.882 1.00 54.23 337 CYS A CA 1
ATOM 617 C C . CYS A 1 104 ? -1.105 32.693 34.975 1.00 52.94 337 CYS A C 1
ATOM 618 O O . CYS A 1 104 ? 0.025 32.252 35.190 1.00 52.71 337 CYS A O 1
ATOM 621 N N . ALA A 1 105 ? -1.861 32.285 33.960 1.00 52.18 338 ALA A N 1
ATOM 622 C CA . ALA A 1 105 ? -1.394 31.271 33.022 1.00 51.30 338 ALA A CA 1
ATOM 623 C C . ALA A 1 105 ? -1.927 31.514 31.615 1.00 50.78 338 ALA A C 1
ATOM 624 O O . ALA A 1 105 ? -2.993 32.101 31.432 1.00 50.45 338 ALA A O 1
ATOM 626 N N . THR A 1 106 ? -1.171 31.062 30.621 1.00 50.03 339 THR A N 1
ATOM 627 C CA . THR A 1 106 ? -1.569 31.216 29.229 1.00 49.53 339 THR A CA 1
ATOM 628 C C . THR A 1 106 ? -1.554 29.838 28.575 1.00 49.97 339 THR A C 1
ATOM 629 O O . THR A 1 106 ? -1.353 28.830 29.253 1.00 49.56 339 THR A O 1
ATOM 633 N N . GLY A 1 107 ? -1.766 29.791 27.263 1.00 49.82 340 GLY A N 1
ATOM 634 C CA . GLY A 1 107 ? -1.768 28.516 26.568 1.00 51.08 340 GLY A CA 1
ATOM 635 C C . GLY A 1 107 ? -3.174 28.030 26.271 1.00 52.28 340 GLY A C 1
ATOM 636 O O . GLY A 1 107 ? -4.109 28.313 27.021 1.00 52.00 340 GLY A O 1
ATOM 637 N N . GLY A 1 108 ? -3.323 27.291 25.177 1.00 53.71 341 GLY A N 1
ATOM 638 C CA . GLY A 1 108 ? -4.630 26.788 24.793 1.00 56.36 341 GLY A CA 1
ATOM 639 C C . GLY A 1 108 ? -5.160 25.659 25.657 1.00 58.21 341 GLY A C 1
ATOM 640 O O . GLY A 1 108 ? -6.202 25.083 25.351 1.00 58.55 341 GLY A O 1
ATOM 641 N N . GLY A 1 109 ? -4.451 25.339 26.735 1.00 59.98 342 GLY A N 1
ATOM 642 C CA . GLY A 1 109 ? -4.894 24.270 27.611 1.00 62.17 342 GLY A CA 1
ATOM 643 C C . GLY A 1 109 ? -5.081 24.730 29.042 1.00 63.70 342 GLY A C 1
ATOM 644 O O . GLY A 1 109 ? -5.000 23.931 29.973 1.00 64.23 342 GLY A O 1
ATOM 645 N N . ALA A 1 110 ? -5.345 26.022 29.216 1.00 65.09 343 ALA A N 1
ATOM 646 C CA . ALA A 1 110 ? -5.530 26.596 30.543 1.00 66.43 343 ALA A CA 1
ATOM 647 C C . ALA A 1 110 ? -6.950 26.457 31.095 1.00 67.48 343 ALA A C 1
ATOM 648 O O . ALA A 1 110 ? -7.125 26.095 32.257 1.00 67.44 343 ALA A O 1
ATOM 650 N N . PHE A 1 111 ? -7.962 26.745 30.283 1.00 68.71 344 PHE A N 1
ATOM 651 C CA . PHE A 1 111 ? -9.330 26.648 30.767 1.00 69.80 344 PHE A CA 1
ATOM 652 C C . PHE A 1 111 ? -9.810 25.226 31.011 1.00 70.45 344 PHE A C 1
ATOM 653 O O . PHE A 1 111 ? -10.864 25.019 31.618 1.00 70.41 344 PHE A O 1
ATOM 661 N N . LYS A 1 112 ? -9.044 24.245 30.538 1.00 71.04 345 LYS A N 1
ATOM 662 C CA . LYS A 1 112 ? -9.403 22.853 30.782 1.00 71.76 345 LYS A CA 1
ATOM 663 C C . LYS A 1 112 ? -9.254 22.724 32.289 1.00 72.41 345 LYS A C 1
ATOM 664 O O . LYS A 1 112 ? -10.236 22.604 33.024 1.00 72.60 345 LYS A O 1
ATOM 670 N N . PHE A 1 113 ? -8.004 22.781 32.736 1.00 72.91 346 PHE A N 1
ATOM 671 C CA . PHE A 1 113 ? -7.671 22.677 34.149 1.00 73.82 346 PHE A CA 1
ATOM 672 C C . PHE A 1 113 ? -8.149 23.888 34.935 1.00 74.66 346 PHE A C 1
ATOM 673 O O . PHE A 1 113 ? -7.661 24.152 36.034 1.00 75.07 346 PHE A O 1
ATOM 681 N N . GLU A 1 114 ? -9.101 24.625 34.377 1.00 75.49 347 GLU A N 1
ATOM 682 C CA . GLU A 1 114 ? -9.609 25.801 35.059 1.00 76.50 347 GLU A CA 1
ATOM 683 C C . GLU A 1 114 ? -10.482 25.379 36.228 1.00 77.22 347 GLU A C 1
ATOM 684 O O . GLU A 1 114 ? -10.599 26.097 37.219 1.00 77.25 347 GLU A O 1
ATOM 690 N N . GLU A 1 115 ? -11.086 24.203 36.108 1.00 77.86 348 GLU A N 1
ATOM 691 C CA . GLU A 1 115 ? -11.943 23.672 37.156 1.00 78.61 348 GLU A CA 1
ATOM 692 C C . GLU A 1 115 ? -11.098 23.229 38.346 1.00 78.86 348 GLU A C 1
ATOM 693 O O . GLU A 1 115 ? -11.391 23.572 39.493 1.00 78.80 348 GLU A O 1
ATOM 699 N N . ASP A 1 116 ? -10.045 22.465 38.057 1.00 79.22 349 ASP A N 1
ATOM 700 C CA . ASP A 1 116 ? -9.136 21.959 39.086 1.00 79.36 349 ASP A CA 1
ATOM 701 C C . ASP A 1 116 ? -8.439 23.081 39.836 1.00 79.71 349 ASP A C 1
ATOM 702 O O . ASP A 1 116 ? -7.835 22.851 40.883 1.00 79.56 349 ASP A O 1
ATOM 707 N N . PHE A 1 117 ? -8.502 24.292 39.298 1.00 80.09 350 PHE A N 1
ATOM 708 C CA . PHE A 1 117 ? -7.809 25.396 39.928 1.00 80.52 350 PHE A CA 1
ATOM 709 C C . PHE A 1 117 ? -8.592 26.183 40.963 1.00 80.25 350 PHE A C 1
ATOM 710 O O . PHE A 1 117 ? -8.200 26.233 42.133 1.00 80.15 350 PHE A O 1
ATOM 718 N N . LEU A 1 125 ? -7.965 30.759 38.542 1.00 61.62 358 LEU A N 1
ATOM 719 C CA . LEU A 1 125 ? -7.027 30.800 37.426 1.00 61.94 358 LEU A CA 1
ATOM 720 C C . LEU A 1 125 ? -7.324 31.981 36.511 1.00 61.30 358 LEU A C 1
ATOM 721 O O . LEU A 1 125 ? -8.454 32.161 36.065 1.00 61.79 358 LEU A O 1
ATOM 726 N N . HIS A 1 126 ? -6.304 32.790 36.249 1.00 60.78 359 HIS A N 1
ATOM 727 C CA . HIS A 1 126 ? -6.441 33.955 35.381 1.00 59.79 359 HIS A CA 1
ATOM 728 C C . HIS A 1 126 ? -5.713 33.686 34.063 1.00 58.48 359 HIS A C 1
ATOM 729 O O . HIS A 1 126 ? -4.492 33.824 33.984 1.00 57.91 359 HIS A O 1
ATOM 736 N N . LYS A 1 127 ? -6.465 33.298 33.037 1.00 57.34 360 LYS A N 1
ATOM 737 C CA . LYS A 1 127 ? -5.882 33.002 31.733 1.00 56.19 360 LYS A CA 1
ATOM 738 C C . LYS A 1 127 ? -5.515 34.282 30.999 1.00 54.33 360 LYS A C 1
ATOM 739 O O . LYS A 1 127 ? -6.293 35.236 30.964 1.00 53.93 360 LYS A O 1
ATOM 745 N N . LEU A 1 128 ? -4.323 34.294 30.412 1.00 51.33 361 LEU A N 1
ATOM 746 C CA . LEU A 1 128 ? -3.838 35.455 29.685 1.00 48.64 361 LEU A CA 1
ATOM 747 C C . LEU A 1 128 ? -3.690 35.139 28.197 1.00 46.46 361 LEU A C 1
ATOM 748 O O . LEU A 1 128 ? -3.666 33.973 27.792 1.00 45.67 361 LEU A O 1
ATOM 753 N N . ASP A 1 129 ? -3.598 36.189 27.390 1.00 44.44 362 ASP A N 1
ATOM 754 C CA . ASP A 1 129 ? -3.457 36.043 25.947 1.00 42.17 362 ASP A CA 1
ATOM 755 C C . ASP A 1 129 ? -2.086 35.487 25.584 1.00 40.60 362 ASP A C 1
ATOM 756 O O . ASP A 1 129 ? -1.064 35.985 26.050 1.00 40.61 362 ASP A O 1
ATOM 761 N N . GLU A 1 130 ? -2.071 34.455 24.745 1.00 39.40 363 GLU A N 1
ATOM 762 C CA . GLU A 1 130 ? -0.828 33.820 24.322 1.00 38.65 363 GLU A CA 1
ATOM 763 C C . GLU A 1 130 ? 0.148 34.796 23.665 1.00 37.35 363 GLU A C 1
ATOM 764 O O . GLU A 1 130 ? 1.319 34.865 24.036 1.00 33.44 363 GLU A O 1
ATOM 770 N N . LEU A 1 131 ? -0.338 35.547 22.683 1.00 36.30 364 LEU A N 1
ATOM 771 C CA . LEU A 1 131 ? 0.509 36.491 21.966 1.00 36.00 364 LEU A CA 1
ATOM 772 C C . LEU A 1 131 ? 1.099 37.587 22.846 1.00 35.78 364 LEU A C 1
ATOM 773 O O . LEU A 1 131 ? 2.295 37.872 22.769 1.00 32.61 364 LEU A O 1
ATOM 778 N N . ASP A 1 132 ? 0.265 38.203 23.677 1.00 36.62 365 ASP A N 1
ATOM 779 C CA . ASP A 1 132 ? 0.743 39.268 24.553 1.00 38.52 365 ASP A CA 1
ATOM 780 C C . ASP A 1 132 ? 1.812 38.766 25.519 1.00 37.85 365 ASP A C 1
ATOM 781 O O . ASP A 1 132 ? 2.808 39.446 25.760 1.00 38.85 365 ASP A O 1
ATOM 786 N N . CYS A 1 133 ? 1.602 37.578 26.082 1.00 36.45 366 CYS A N 1
ATOM 787 C CA . CYS A 1 133 ? 2.565 37.007 27.019 1.00 35.47 366 CYS A CA 1
ATOM 788 C C . CYS A 1 133 ? 3.889 36.712 26.329 1.00 33.34 366 CYS A C 1
ATOM 789 O O . CYS A 1 133 ? 4.958 36.946 26.892 1.00 31.81 366 CYS A O 1
ATOM 792 N N . LEU A 1 134 ? 3.812 36.184 25.110 1.00 31.50 367 LEU A N 1
ATOM 793 C CA . LEU A 1 134 ? 5.010 35.875 24.336 1.00 30.97 367 LEU A CA 1
ATOM 794 C C . LEU A 1 134 ? 5.871 37.127 24.134 1.00 30.53 367 LEU A C 1
ATOM 795 O O . LEU A 1 134 ? 7.072 37.132 24.423 1.00 30.38 367 LEU A O 1
ATOM 800 N N . ILE A 1 135 ? 5.247 38.181 23.629 1.00 31.28 368 ILE A N 1
ATOM 801 C CA . ILE A 1 135 ? 5.945 39.434 23.357 1.00 31.72 368 ILE A CA 1
ATOM 802 C C . ILE A 1 135 ? 6.481 40.106 24.624 1.00 32.35 368 ILE A C 1
ATOM 803 O O . ILE A 1 135 ? 7.658 40.477 24.691 1.00 31.51 368 ILE A O 1
ATOM 808 N N . GLN A 1 136 ? 5.628 40.252 25.629 1.00 33.24 369 GLN A N 1
ATOM 809 C CA . GLN A 1 136 ? 6.047 40.876 26.880 1.00 34.79 369 GLN A CA 1
ATOM 810 C C . GLN A 1 136 ? 7.184 40.087 27.517 1.00 33.39 369 GLN A C 1
ATOM 811 O O . GLN A 1 136 ? 8.166 40.661 27.974 1.00 33.71 369 GLN A O 1
ATOM 817 N N . GLY A 1 137 ? 7.055 38.764 27.527 1.00 32.26 370 GLY A N 1
ATOM 818 C CA . GLY A 1 137 ? 8.084 37.928 28.119 1.00 31.59 370 GLY A CA 1
ATOM 819 C C . GLY A 1 137 ? 9.392 37.976 27.353 1.00 32.84 370 GLY A C 1
ATOM 820 O O . GLY A 1 137 ? 10.474 37.974 27.944 1.00 31.49 370 GLY A O 1
ATOM 821 N N . LEU A 1 138 ? 9.286 38.019 26.029 1.00 31.98 371 LEU A N 1
ATOM 822 C CA . LEU A 1 138 ? 10.447 38.064 25.151 1.00 32.46 371 LEU A CA 1
ATOM 823 C C . LEU A 1 138 ? 11.198 39.375 25.341 1.00 32.34 371 LEU A C 1
ATOM 824 O O . LEU A 1 138 ? 12.418 39.388 25.504 1.00 32.41 371 LEU A O 1
ATOM 829 N N . LEU A 1 139 ? 10.461 40.480 25.324 1.00 33.56 372 LEU A N 1
ATOM 830 C CA . LEU A 1 139 ? 11.058 41.796 25.494 1.00 34.90 372 LEU A CA 1
ATOM 831 C C . LEU A 1 139 ? 11.698 41.928 26.877 1.00 36.48 372 LEU A C 1
ATOM 832 O O . LEU A 1 139 ? 12.766 42.526 27.021 1.00 36.17 372 LEU A O 1
ATOM 837 N N . TYR A 1 140 ? 11.052 41.357 27.892 1.00 36.94 373 TYR A N 1
ATOM 838 C CA . TYR A 1 140 ? 11.583 41.421 29.252 1.00 37.58 373 TYR A CA 1
ATOM 839 C C . TYR A 1 140 ? 12.906 40.673 29.382 1.00 37.65 373 TYR A C 1
ATOM 840 O O . TYR A 1 140 ? 13.902 41.235 29.839 1.00 37.83 373 TYR A O 1
ATOM 849 N N . VAL A 1 141 ? 12.916 39.404 28.985 1.00 37.76 374 VAL A N 1
ATOM 850 C CA . VAL A 1 141 ? 14.123 38.593 29.074 1.00 38.87 374 VAL A CA 1
ATOM 851 C C . VAL A 1 141 ? 15.300 39.235 28.342 1.00 40.78 374 VAL A C 1
ATOM 852 O O . VAL A 1 141 ? 16.439 39.183 28.811 1.00 39.68 374 VAL A O 1
ATOM 856 N N . ASP A 1 142 ? 15.023 39.839 27.190 1.00 42.20 375 ASP A N 1
ATOM 857 C CA . ASP A 1 142 ? 16.074 40.481 26.410 1.00 44.32 375 ASP A CA 1
ATOM 858 C C . ASP A 1 142 ? 16.578 41.741 27.111 1.00 45.30 375 ASP A C 1
ATOM 859 O O . ASP A 1 142 ? 17.764 42.068 27.041 1.00 45.54 375 ASP A O 1
ATOM 864 N N . SER A 1 143 ? 15.675 42.442 27.789 1.00 46.20 376 SER A N 1
ATOM 865 C CA . SER A 1 143 ? 16.035 43.669 28.491 1.00 47.33 376 SER A CA 1
ATOM 866 C C . SER A 1 143 ? 16.970 43.399 29.666 1.00 47.47 376 SER A C 1
ATOM 867 O O . SER A 1 143 ? 17.953 44.111 29.859 1.00 48.50 376 SER A O 1
ATOM 870 N N . VAL A 1 144 ? 16.664 42.369 30.449 1.00 47.34 377 VAL A N 1
ATOM 871 C CA . VAL A 1 144 ? 17.482 42.029 31.607 1.00 46.83 377 VAL A CA 1
ATOM 872 C C . VAL A 1 144 ? 18.744 41.276 31.205 1.00 47.16 377 VAL A C 1
ATOM 873 O O . VAL A 1 144 ? 19.747 41.304 31.917 1.00 47.57 377 VAL A O 1
ATOM 877 N N . GLY A 1 145 ? 18.692 40.602 30.061 1.00 46.79 378 GLY A N 1
ATOM 878 C CA . GLY A 1 145 ? 19.850 39.862 29.598 1.00 46.61 378 GLY A CA 1
ATOM 879 C C . GLY A 1 145 ? 19.940 38.458 30.162 1.00 46.66 378 GLY A C 1
ATOM 880 O O . GLY A 1 145 ? 19.086 38.029 30.937 1.00 47.37 378 GLY A O 1
ATOM 881 N N . PHE A 1 146 ? 20.988 37.742 29.773 1.00 46.12 379 PHE A N 1
ATOM 882 C CA . PHE A 1 146 ? 21.201 36.374 30.221 1.00 46.69 379 PHE A CA 1
ATOM 883 C C . PHE A 1 146 ? 22.490 36.273 31.037 1.00 46.84 379 PHE A C 1
ATOM 884 O O . PHE A 1 146 ? 23.511 35.773 30.559 1.00 46.84 379 PHE A O 1
ATOM 892 N N . ASN A 1 147 ? 22.426 36.760 32.274 1.00 47.02 380 ASN A N 1
ATOM 893 C CA . ASN A 1 147 ? 23.563 36.743 33.191 1.00 46.56 380 ASN A CA 1
ATOM 894 C C . ASN A 1 147 ? 24.837 37.306 32.572 1.00 46.11 380 ASN A C 1
ATOM 895 O O . ASN A 1 147 ? 25.846 36.608 32.460 1.00 46.03 380 ASN A O 1
ATOM 900 N N . GLY A 1 148 ? 24.785 38.571 32.171 1.00 46.05 381 GLY A N 1
ATOM 901 C CA . GLY A 1 148 ? 25.951 39.205 31.582 1.00 47.26 381 GLY A CA 1
ATOM 902 C C . GLY A 1 148 ? 26.116 39.007 30.086 1.00 47.72 381 GLY A C 1
ATOM 903 O O . GLY A 1 148 ? 26.860 39.748 29.440 1.00 48.00 381 GLY A O 1
ATOM 904 N N . LYS A 1 149 ? 25.433 38.011 29.530 1.00 47.73 382 LYS A N 1
ATOM 905 C CA . LYS A 1 149 ? 25.521 37.737 28.100 1.00 48.29 382 LYS A CA 1
ATOM 906 C C . LYS A 1 149 ? 24.218 38.048 27.369 1.00 47.24 382 LYS A C 1
ATOM 907 O O . LYS A 1 149 ? 23.139 38.050 27.966 1.00 46.66 382 LYS A O 1
ATOM 913 N N . PRO A 1 150 ? 24.308 38.327 26.059 1.00 46.52 383 PRO A N 1
ATOM 914 C CA . PRO A 1 150 ? 23.141 38.644 25.231 1.00 44.89 383 PRO A CA 1
ATOM 915 C C . PRO A 1 150 ? 22.133 37.498 25.156 1.00 42.66 383 PRO A C 1
ATOM 916 O O . PRO A 1 150 ? 22.501 36.325 25.142 1.00 42.70 383 PRO A O 1
ATOM 920 N N . GLU A 1 151 ? 20.856 37.857 25.107 1.00 42.19 384 GLU A N 1
ATOM 921 C CA . GLU A 1 151 ? 19.769 36.889 25.022 1.00 41.13 384 GLU A CA 1
ATOM 922 C C . GLU A 1 151 ? 19.589 36.428 23.574 1.00 40.28 384 GLU A C 1
ATOM 923 O O . GLU A 1 151 ? 19.133 35.314 23.316 1.00 39.16 384 GLU A O 1
ATOM 929 N N . CYS A 1 152 ? 19.963 37.294 22.637 1.00 39.26 385 CYS A N 1
ATOM 930 C CA . CYS A 1 152 ? 19.828 37.008 21.211 1.00 38.27 385 CYS A CA 1
ATOM 931 C C . CYS A 1 152 ? 21.113 36.469 20.584 1.00 37.58 385 CYS A C 1
ATOM 932 O O . CYS A 1 152 ? 22.216 36.755 21.056 1.00 37.17 385 CYS A O 1
ATOM 935 N N . TYR A 1 153 ? 20.963 35.680 19.521 1.00 36.24 386 TYR A N 1
ATOM 936 C CA . TYR A 1 153 ? 22.111 35.110 18.818 1.00 35.21 386 TYR A CA 1
ATOM 937 C C . TYR A 1 153 ? 21.762 34.715 17.382 1.00 34.59 386 TYR A C 1
ATOM 938 O O . TYR A 1 153 ? 20.591 34.639 17.017 1.00 32.06 386 TYR A O 1
ATOM 947 N N . TYR A 1 154 ? 22.790 34.480 16.571 1.00 35.83 387 TYR A N 1
ATOM 948 C CA . TYR A 1 154 ? 22.601 34.073 15.181 1.00 37.14 387 TYR A CA 1
ATOM 949 C C . TYR A 1 154 ? 23.687 33.064 14.818 1.00 38.51 387 TYR A C 1
ATOM 950 O O . TYR A 1 154 ? 24.603 32.826 15.606 1.00 38.65 387 TYR A O 1
ATOM 959 N N . PHE A 1 155 ? 23.593 32.478 13.628 1.00 39.28 388 PHE A N 1
ATOM 960 C CA . PHE A 1 155 ? 24.580 31.494 13.202 1.00 41.42 388 PHE A CA 1
ATOM 961 C C . PHE A 1 155 ? 25.471 31.959 12.063 1.00 42.89 388 PHE A C 1
ATOM 962 O O . PHE A 1 155 ? 25.105 32.829 11.270 1.00 43.38 388 PHE A O 1
ATOM 970 N N . GLU A 1 156 ? 26.657 31.364 12.011 1.00 43.77 389 GLU A N 1
ATOM 971 C CA . GLU A 1 156 ? 27.640 31.638 10.975 1.00 44.43 389 GLU A CA 1
ATOM 972 C C . GLU A 1 156 ? 27.839 30.271 10.324 1.00 42.25 389 GLU A C 1
ATOM 973 O O . GLU A 1 156 ? 27.986 29.277 11.033 1.00 42.59 389 GLU A O 1
ATOM 979 N N . ASN A 1 157 ? 27.831 30.212 8.993 1.00 42.09 390 ASN A N 1
ATOM 980 C CA . ASN A 1 157 ? 27.983 28.936 8.288 1.00 41.87 390 ASN A CA 1
ATOM 981 C C . ASN A 1 157 ? 27.121 27.881 8.983 1.00 41.23 390 ASN A C 1
ATOM 982 O O . ASN A 1 157 ? 27.617 26.841 9.406 1.00 41.07 390 ASN A O 1
ATOM 987 N N . PRO A 1 158 ? 25.804 28.136 9.098 1.00 41.16 391 PRO A N 1
ATOM 988 C CA . PRO A 1 158 ? 24.855 27.227 9.750 1.00 41.65 391 PRO A CA 1
ATOM 989 C C . PRO A 1 158 ? 24.746 25.791 9.238 1.00 41.75 391 PRO A C 1
ATOM 990 O O . PRO A 1 158 ? 24.531 24.873 10.026 1.00 41.71 391 PRO A O 1
ATOM 994 N N . THR A 1 159 ? 24.884 25.589 7.933 1.00 42.64 392 THR A N 1
ATOM 995 C CA . THR A 1 159 ? 24.764 24.246 7.374 1.00 45.15 392 THR A CA 1
ATOM 996 C C . THR A 1 159 ? 26.091 23.512 7.203 1.00 47.12 392 THR A C 1
ATOM 997 O O . THR A 1 159 ? 26.115 22.356 6.785 1.00 47.09 392 THR A O 1
ATOM 1001 N N . ASN A 1 160 ? 27.189 24.187 7.524 1.00 48.60 393 ASN A N 1
ATOM 1002 C CA . ASN A 1 160 ? 28.518 23.588 7.426 1.00 50.97 393 ASN A CA 1
ATOM 1003 C C . ASN A 1 160 ? 28.938 23.243 8.853 1.00 52.26 393 ASN A C 1
ATOM 1004 O O . ASN A 1 160 ? 29.497 24.079 9.564 1.00 52.51 393 ASN A O 1
ATOM 1009 N N . PRO A 1 161 ? 28.675 22.001 9.291 1.00 53.61 394 PRO A N 1
ATOM 1010 C CA . PRO A 1 161 ? 29.019 21.547 10.643 1.00 54.90 394 PRO A CA 1
ATOM 1011 C C . PRO A 1 161 ? 30.475 21.751 11.065 1.00 56.58 394 PRO A C 1
ATOM 1012 O O . PRO A 1 161 ? 30.786 21.758 12.258 1.00 56.91 394 PRO A O 1
ATOM 1016 N N . GLU A 1 162 ? 31.362 21.921 10.091 1.00 57.67 395 GLU A N 1
ATOM 1017 C CA . GLU A 1 162 ? 32.777 22.119 10.385 1.00 59.10 395 GLU A CA 1
ATOM 1018 C C . GLU A 1 162 ? 33.127 23.579 10.647 1.00 59.41 395 GLU A C 1
ATOM 1019 O O . GLU A 1 162 ? 34.217 23.883 11.131 1.00 59.73 395 GLU A O 1
ATOM 1025 N N . LEU A 1 163 ? 32.200 24.479 10.333 1.00 59.21 396 LEU A N 1
ATOM 1026 C CA . LEU A 1 163 ? 32.430 25.905 10.530 1.00 59.05 396 LEU A CA 1
ATOM 1027 C C . LEU A 1 163 ? 31.278 26.573 11.279 1.00 58.91 396 LEU A C 1
ATOM 1028 O O . LEU A 1 163 ? 31.389 27.723 11.706 1.00 58.95 396 LEU A O 1
ATOM 1033 N N . CYS A 1 164 ? 30.176 25.845 11.436 1.00 58.37 397 CYS A N 1
ATOM 1034 C CA . CYS A 1 164 ? 28.999 26.366 12.122 1.00 57.45 397 CYS A CA 1
ATOM 1035 C C . CYS A 1 164 ? 29.329 26.875 13.518 1.00 57.29 397 CYS A C 1
ATOM 1036 O O . CYS A 1 164 ? 29.719 26.101 14.392 1.00 57.85 397 CYS A O 1
ATOM 1039 N N . GLN A 1 165 ? 29.166 28.178 13.724 1.00 56.85 398 GLN A N 1
ATOM 1040 C CA . GLN A 1 165 ? 29.447 28.783 15.019 1.00 56.82 398 GLN A CA 1
ATOM 1041 C C . GLN A 1 165 ? 28.336 29.720 15.475 1.00 55.72 398 GLN A C 1
ATOM 1042 O O . GLN A 1 165 ? 27.888 30.588 14.726 1.00 55.22 398 GLN A O 1
ATOM 1048 N N . LYS A 1 166 ? 27.906 29.531 16.716 1.00 54.42 399 LYS A N 1
ATOM 1049 C CA . LYS A 1 166 ? 26.856 30.337 17.322 1.00 53.30 399 LYS A CA 1
ATOM 1050 C C . LYS A 1 166 ? 27.445 31.676 17.760 1.00 52.79 399 LYS A C 1
ATOM 1051 O O . LYS A 1 166 ? 28.411 31.715 18.521 1.00 52.34 399 LYS A O 1
ATOM 1057 N N . LYS A 1 167 ? 26.866 32.769 17.271 1.00 51.85 400 LYS A N 1
ATOM 1058 C CA . LYS A 1 167 ? 27.343 34.109 17.605 1.00 51.83 400 LYS A CA 1
ATOM 1059 C C . LYS A 1 167 ? 26.302 34.939 18.350 1.00 51.08 400 LYS A C 1
ATOM 1060 O O . LYS A 1 167 ? 25.148 35.022 17.937 1.00 50.75 400 LYS A O 1
ATOM 1066 N N . PRO A 1 168 ? 26.703 35.575 19.462 1.00 50.47 401 PRO A N 1
ATOM 1067 C CA . PRO A 1 168 ? 25.788 36.399 20.251 1.00 49.81 401 PRO A CA 1
ATOM 1068 C C . PRO A 1 168 ? 25.460 37.703 19.531 1.00 49.16 401 PRO A C 1
ATOM 1069 O O . PRO A 1 168 ? 26.290 38.238 18.796 1.00 47.91 401 PRO A O 1
ATOM 1073 N N . TYR A 1 169 ? 24.248 38.208 19.742 1.00 48.45 402 TYR A N 1
ATOM 1074 C CA . TYR A 1 169 ? 23.822 39.448 19.108 1.00 48.47 402 TYR A CA 1
ATOM 1075 C C . TYR A 1 169 ? 23.211 40.399 20.127 1.00 49.24 402 TYR A C 1
ATOM 1076 O O . TYR A 1 169 ? 22.323 40.021 20.886 1.00 49.28 402 TYR A O 1
ATOM 1085 N N . CYS A 1 170 ? 23.690 41.639 20.133 1.00 51.20 403 CYS A N 1
ATOM 1086 C CA . CYS A 1 170 ? 23.193 42.648 21.060 1.00 52.92 403 CYS A CA 1
ATOM 1087 C C . CYS A 1 170 ? 21.935 43.323 20.523 1.00 52.64 403 CYS A C 1
ATOM 1088 O O . CYS A 1 170 ? 22.006 44.217 19.681 1.00 53.11 403 CYS A O 1
ATOM 1091 N N . LEU A 1 171 ? 20.783 42.890 21.021 1.00 52.64 404 LEU A N 1
ATOM 1092 C CA . LEU A 1 171 ? 19.506 43.451 20.601 1.00 52.53 404 LEU A CA 1
ATOM 1093 C C . LEU A 1 171 ? 19.095 44.520 21.611 1.00 52.84 404 LEU A C 1
ATOM 1094 O O . LEU A 1 171 ? 18.002 44.466 22.180 1.00 53.25 404 LEU A O 1
ATOM 1099 N N . ASP A 1 172 ? 19.991 45.483 21.826 1.00 52.45 405 ASP A N 1
ATOM 1100 C CA . ASP A 1 172 ? 19.777 46.586 22.762 1.00 52.22 405 ASP A CA 1
ATOM 1101 C C . ASP A 1 172 ? 18.362 47.155 22.678 1.00 51.14 405 ASP A C 1
ATOM 1102 O O . ASP A 1 172 ? 17.504 46.825 23.497 1.00 51.79 405 ASP A O 1
ATOM 1107 N N . ASN A 1 173 ? 18.124 48.022 21.699 1.00 49.60 406 ASN A N 1
ATOM 1108 C CA . ASN A 1 173 ? 16.800 48.607 21.510 1.00 47.98 406 ASN A CA 1
ATOM 1109 C C . ASN A 1 173 ? 16.127 47.769 20.427 1.00 45.59 406 ASN A C 1
ATOM 1110 O O . ASN A 1 173 ? 16.413 47.927 19.242 1.00 44.91 406 ASN A O 1
ATOM 1115 N N . PRO A 1 174 ? 15.218 46.864 20.826 1.00 43.36 407 PRO A N 1
ATOM 1116 C CA . PRO A 1 174 ? 14.498 45.980 19.904 1.00 41.06 407 PRO A CA 1
ATOM 1117 C C . PRO A 1 174 ? 13.471 46.624 18.977 1.00 39.03 407 PRO A C 1
ATOM 1118 O O . PRO A 1 174 ? 12.946 45.964 18.081 1.00 39.76 407 PRO A O 1
ATOM 1122 N N . TYR A 1 175 ? 13.180 47.902 19.178 1.00 36.32 408 TYR A N 1
ATOM 1123 C CA . TYR A 1 175 ? 12.190 48.572 18.342 1.00 34.62 408 TYR A CA 1
ATOM 1124 C C . TYR A 1 175 ? 12.827 49.372 17.207 1.00 33.22 408 TYR A C 1
ATOM 1125 O O . TYR A 1 175 ? 13.677 50.235 17.443 1.00 34.31 408 TYR A O 1
ATOM 1134 N N . PRO A 1 176 ? 12.435 49.086 15.956 1.00 30.52 409 PRO A N 1
ATOM 1135 C CA . PRO A 1 176 ? 11.446 48.064 15.590 1.00 27.73 409 PRO A CA 1
ATOM 1136 C C . PRO A 1 176 ? 12.102 46.730 15.248 1.00 26.07 409 PRO A C 1
ATOM 1137 O O . PRO A 1 176 ? 13.292 46.659 14.957 1.00 25.17 409 PRO A O 1
ATOM 1141 N N . MET A 1 177 ? 11.309 45.664 15.282 1.00 25.15 410 MET A N 1
ATOM 1142 C CA . MET A 1 177 ? 11.813 44.337 14.960 1.00 23.98 410 MET A CA 1
ATOM 1143 C C . MET A 1 177 ? 10.673 43.483 14.417 1.00 22.84 410 MET A C 1
ATOM 1144 O O . MET A 1 177 ? 9.508 43.757 14.682 1.00 23.49 410 MET A O 1
ATOM 1149 N N . LEU A 1 178 ? 11.017 42.465 13.640 1.00 21.99 411 LEU A N 1
ATOM 1150 C CA . LEU A 1 178 ? 10.021 41.553 13.088 1.00 22.02 411 LEU A CA 1
ATOM 1151 C C . LEU A 1 178 ? 10.105 40.259 13.881 1.00 21.90 411 LEU A C 1
ATOM 1152 O O . LEU A 1 178 ? 11.195 39.774 14.178 1.00 21.73 411 LEU A O 1
ATOM 1157 N N . LEU A 1 179 ? 8.946 39.712 14.236 1.00 20.75 412 LEU A N 1
ATOM 1158 C CA . LEU A 1 179 ? 8.891 38.477 14.989 1.00 19.43 412 LEU A CA 1
ATOM 1159 C C . LEU A 1 179 ? 8.183 37.418 14.143 1.00 17.66 412 LEU A C 1
ATOM 1160 O O . LEU A 1 179 ? 7.010 37.574 13.788 1.00 20.68 412 LEU A O 1
ATOM 1165 N N . VAL A 1 180 ? 8.909 36.366 13.805 1.00 18.35 413 VAL A N 1
ATOM 1166 C CA . VAL A 1 180 ? 8.347 35.275 13.019 1.00 16.09 413 VAL A CA 1
ATOM 1167 C C . VAL A 1 180 ? 7.945 34.194 14.015 1.00 16.21 413 VAL A C 1
ATOM 1168 O O . VAL A 1 180 ? 8.787 33.456 14.525 1.00 16.20 413 VAL A O 1
ATOM 1172 N N . ASN A 1 181 ? 6.646 34.106 14.279 1.00 16.30 414 ASN A N 1
ATOM 1173 C CA . ASN A 1 181 ? 6.128 33.135 15.238 1.00 16.11 414 ASN A CA 1
ATOM 1174 C C . ASN A 1 181 ? 5.608 31.901 14.510 1.00 16.32 414 ASN A C 1
ATOM 1175 O O . ASN A 1 181 ? 4.551 31.936 13.887 1.00 16.77 414 ASN A O 1
ATOM 1180 N N . MET A 1 182 ? 6.342 30.802 14.632 1.00 17.23 415 MET A N 1
ATOM 1181 C CA . MET A 1 182 ? 6.016 29.567 13.933 1.00 18.31 415 MET A CA 1
ATOM 1182 C C . MET A 1 182 ? 5.291 28.521 14.763 1.00 18.91 415 MET A C 1
ATOM 1183 O O . MET A 1 182 ? 5.890 27.882 15.629 1.00 20.26 415 MET A O 1
ATOM 1188 N N . GLY A 1 183 ? 4.001 28.370 14.492 1.00 18.72 416 GLY A N 1
ATOM 1189 C CA . GLY A 1 183 ? 3.178 27.389 15.183 1.00 19.97 416 GLY A CA 1
ATOM 1190 C C . GLY A 1 183 ? 2.705 26.412 14.119 1.00 19.12 416 GLY A C 1
ATOM 1191 O O . GLY A 1 183 ? 3.506 26.002 13.282 1.00 20.00 416 GLY A O 1
ATOM 1192 N N . SER A 1 184 ? 1.427 26.034 14.130 1.00 18.67 417 SER A N 1
ATOM 1193 C CA . SER A 1 184 ? 0.918 25.115 13.113 1.00 17.18 417 SER A CA 1
ATOM 1194 C C . SER A 1 184 ? 1.069 25.858 11.798 1.00 19.05 417 SER A C 1
ATOM 1195 O O . SER A 1 184 ? 1.383 25.274 10.756 1.00 14.45 417 SER A O 1
ATOM 1198 N N . GLY A 1 185 ? 0.823 27.171 11.871 1.00 16.03 418 GLY A N 1
ATOM 1199 C CA . GLY A 1 185 ? 0.976 28.043 10.727 1.00 16.01 418 GLY A CA 1
ATOM 1200 C C . GLY A 1 185 ? 1.995 29.097 11.140 1.00 15.39 418 GLY A C 1
ATOM 1201 O O . GLY A 1 185 ? 2.568 28.993 12.223 1.00 17.18 418 GLY A O 1
ATOM 1202 N N . VAL A 1 186 ? 2.208 30.119 10.309 1.00 15.21 419 VAL A N 1
ATOM 1203 C CA . VAL A 1 186 ? 3.200 31.140 10.630 1.00 13.97 419 VAL A CA 1
ATOM 1204 C C . VAL A 1 186 ? 2.637 32.552 10.590 1.00 13.92 419 VAL A C 1
ATOM 1205 O O . VAL A 1 186 ? 1.975 32.940 9.632 1.00 12.55 419 VAL A O 1
ATOM 1209 N N . SER A 1 187 ? 2.909 33.310 11.646 1.00 14.73 420 SER A N 1
ATOM 1210 C CA . SER A 1 187 ? 2.460 34.696 11.733 1.00 17.10 420 SER A CA 1
ATOM 1211 C C . SER A 1 187 ? 3.705 35.569 11.854 1.00 16.50 420 SER A C 1
ATOM 1212 O O . SER A 1 187 ? 4.619 35.223 12.581 1.00 17.80 420 SER A O 1
ATOM 1215 N N . ILE A 1 188 ? 3.741 36.691 11.134 1.00 15.38 421 ILE A N 1
ATOM 1216 C CA . ILE A 1 188 ? 4.877 37.594 11.198 1.00 15.83 421 ILE A CA 1
ATOM 1217 C C . ILE A 1 188 ? 4.361 38.905 11.765 1.00 16.42 421 ILE A C 1
ATOM 1218 O O . ILE A 1 188 ? 3.432 39.508 11.225 1.00 16.77 421 ILE A O 1
ATOM 1223 N N . LEU A 1 189 ? 4.940 39.320 12.881 1.00 19.75 422 LEU A N 1
ATOM 1224 C CA . LEU A 1 189 ? 4.512 40.548 13.524 1.00 21.30 422 LEU A CA 1
ATOM 1225 C C . LEU A 1 189 ? 5.615 41.589 13.605 1.00 22.33 422 LEU A C 1
ATOM 1226 O O . LEU A 1 189 ? 6.775 41.258 13.837 1.00 21.71 422 LEU A O 1
ATOM 1231 N N . ALA A 1 190 ? 5.229 42.848 13.415 1.00 22.27 423 ALA A N 1
ATOM 1232 C CA . ALA A 1 190 ? 6.161 43.966 13.505 1.00 22.72 423 ALA A CA 1
ATOM 1233 C C . ALA A 1 190 ? 5.973 44.535 14.914 1.00 22.88 423 ALA A C 1
ATOM 1234 O O . ALA A 1 190 ? 4.857 44.897 15.302 1.00 23.97 423 ALA A O 1
ATOM 1236 N N . VAL A 1 191 ? 7.053 44.580 15.684 1.00 22.82 424 VAL A N 1
ATOM 1237 C CA . VAL A 1 191 ? 6.985 45.084 17.047 1.00 24.38 424 VAL A CA 1
ATOM 1238 C C . VAL A 1 191 ? 7.631 46.465 17.086 1.00 25.51 424 VAL A C 1
ATOM 1239 O O . VAL A 1 191 ? 8.843 46.581 16.952 1.00 24.91 424 VAL A O 1
ATOM 1243 N N . TYR A 1 192 ? 6.808 47.491 17.261 1.00 28.01 425 TYR A N 1
ATOM 1244 C CA . TYR A 1 192 ? 7.279 48.879 17.295 1.00 32.71 425 TYR A CA 1
ATOM 1245 C C . TYR A 1 192 ? 7.569 49.380 18.704 1.00 35.21 425 TYR A C 1
ATOM 1246 O O . TYR A 1 192 ? 8.358 50.306 18.891 1.00 35.67 425 TYR A O 1
ATOM 1255 N N . SER A 1 193 ? 6.914 48.775 19.687 1.00 37.59 426 SER A N 1
ATOM 1256 C CA . SER A 1 193 ? 7.102 49.137 21.085 1.00 40.52 426 SER A CA 1
ATOM 1257 C C . SER A 1 193 ? 6.409 48.082 21.941 1.00 42.06 426 SER A C 1
ATOM 1258 O O . SER A 1 193 ? 5.644 47.265 21.426 1.00 40.95 426 SER A O 1
ATOM 1261 N N . LYS A 1 194 ? 6.674 48.104 23.244 1.00 43.77 427 LYS A N 1
ATOM 1262 C CA . LYS A 1 194 ? 6.081 47.135 24.158 1.00 45.03 427 LYS A CA 1
ATOM 1263 C C . LYS A 1 194 ? 4.564 47.033 24.029 1.00 44.97 427 LYS A C 1
ATOM 1264 O O . LYS A 1 194 ? 4.001 45.944 24.120 1.00 45.02 427 LYS A O 1
ATOM 1270 N N . ASP A 1 195 ? 3.902 48.162 23.805 1.00 45.45 428 ASP A N 1
ATOM 1271 C CA . ASP A 1 195 ? 2.450 48.170 23.687 1.00 46.56 428 ASP A CA 1
ATOM 1272 C C . ASP A 1 195 ? 1.966 48.285 22.249 1.00 45.86 428 ASP A C 1
ATOM 1273 O O . ASP A 1 195 ? 0.759 48.252 21.995 1.00 46.43 428 ASP A O 1
ATOM 1278 N N . ASN A 1 196 ? 2.894 48.416 21.305 1.00 43.52 429 ASN A N 1
ATOM 1279 C CA . ASN A 1 196 ? 2.504 48.556 19.910 1.00 41.25 429 ASN A CA 1
ATOM 1280 C C . ASN A 1 196 ? 3.157 47.562 18.947 1.00 39.31 429 ASN A C 1
ATOM 1281 O O . ASN A 1 196 ? 4.358 47.610 18.690 1.00 37.60 429 ASN A O 1
ATOM 1286 N N . TYR A 1 197 ? 2.341 46.654 18.424 1.00 37.86 430 TYR A N 1
ATOM 1287 C CA . TYR A 1 197 ? 2.802 45.653 17.470 1.00 36.54 430 TYR A CA 1
ATOM 1288 C C . TYR A 1 197 ? 1.614 45.152 16.672 1.00 35.15 430 TYR A C 1
ATOM 1289 O O . TYR A 1 197 ? 0.479 45.178 17.149 1.00 34.40 430 TYR A O 1
ATOM 1298 N N . LYS A 1 198 ? 1.871 44.711 15.445 1.00 32.84 431 LYS A N 1
ATOM 1299 C CA . LYS A 1 198 ? 0.803 44.219 14.594 1.00 31.82 431 LYS A CA 1
ATOM 1300 C C . LYS A 1 198 ? 1.283 43.108 13.670 1.00 29.11 431 LYS A C 1
ATOM 1301 O O . LYS A 1 198 ? 2.472 42.988 13.387 1.00 24.91 431 LYS A O 1
ATOM 1307 N N . ARG A 1 199 ? 0.338 42.308 13.200 1.00 27.44 432 ARG A N 1
ATOM 1308 C CA . ARG A 1 199 ? 0.646 41.214 12.289 1.00 26.70 432 ARG A CA 1
ATOM 1309 C C . ARG A 1 199 ? 0.742 41.812 10.891 1.00 25.65 432 ARG A C 1
ATOM 1310 O O . ARG A 1 199 ? -0.210 42.415 10.400 1.00 27.88 432 ARG A O 1
ATOM 1318 N N . VAL A 1 200 ? 1.894 41.664 10.254 1.00 23.83 433 VAL A N 1
ATOM 1319 C CA . VAL A 1 200 ? 2.076 42.211 8.922 1.00 25.47 433 VAL A CA 1
ATOM 1320 C C . VAL A 1 200 ? 1.649 41.209 7.853 1.00 23.48 433 VAL A C 1
ATOM 1321 O O . VAL A 1 200 ? 1.160 41.583 6.793 1.00 22.56 433 VAL A O 1
ATOM 1325 N N . THR A 1 201 ? 1.827 39.923 8.146 1.00 20.42 434 THR A N 1
ATOM 1326 C CA . THR A 1 201 ? 1.442 38.875 7.208 1.00 19.03 434 THR A CA 1
ATOM 1327 C C . THR A 1 201 ? 1.710 37.510 7.846 1.00 17.97 434 THR A C 1
ATOM 1328 O O . THR A 1 201 ? 1.975 37.404 9.051 1.00 15.27 434 THR A O 1
ATOM 1332 N N . GLY A 1 202 ? 1.651 36.476 7.024 1.00 17.39 435 GLY A N 1
ATOM 1333 C CA . GLY A 1 202 ? 1.886 35.136 7.537 1.00 16.40 435 GLY A CA 1
ATOM 1334 C C . GLY A 1 202 ? 1.853 34.123 6.415 1.00 15.55 435 GLY A C 1
ATOM 1335 O O . GLY A 1 202 ? 1.732 34.484 5.248 1.00 14.56 435 GLY A O 1
ATOM 1336 N N . THR A 1 203 ? 1.972 32.840 6.757 1.00 13.91 436 THR A N 1
ATOM 1337 C CA . THR A 1 203 ? 1.934 31.801 5.732 1.00 14.79 436 THR A CA 1
ATOM 1338 C C . THR A 1 203 ? 1.299 30.576 6.363 1.00 12.99 436 THR A C 1
ATOM 1339 O O . THR A 1 203 ? 1.522 30.307 7.542 1.00 11.86 436 THR A O 1
ATOM 1343 N N . SER A 1 204 ? 0.516 29.847 5.587 1.00 13.17 437 SER A N 1
ATOM 1344 C CA . SER A 1 204 ? -0.126 28.646 6.111 1.00 14.29 437 SER A CA 1
ATOM 1345 C C . SER A 1 204 ? 0.833 27.439 6.062 1.00 15.06 437 SER A C 1
ATOM 1346 O O . SER A 1 204 ? 0.512 26.350 6.563 1.00 14.18 437 SER A O 1
ATOM 1349 N N . LEU A 1 205 ? 2.013 27.621 5.465 1.00 14.34 438 LEU A N 1
ATOM 1350 C CA . LEU A 1 205 ? 2.989 26.521 5.406 1.00 15.01 438 LEU A CA 1
ATOM 1351 C C . LEU A 1 205 ? 3.876 26.581 6.644 1.00 16.79 438 LEU A C 1
ATOM 1352 O O . LEU A 1 205 ? 4.922 27.245 6.639 1.00 14.97 438 LEU A O 1
ATOM 1357 N N . GLY A 1 206 ? 3.453 25.889 7.708 1.00 14.75 439 GLY A N 1
ATOM 1358 C CA . GLY A 1 206 ? 4.199 25.915 8.952 1.00 15.39 439 GLY A CA 1
ATOM 1359 C C . GLY A 1 206 ? 4.455 24.558 9.578 1.00 15.88 439 GLY A C 1
ATOM 1360 O O . GLY A 1 206 ? 4.537 23.550 8.870 1.00 13.70 439 GLY A O 1
ATOM 1361 N N . GLY A 1 207 ? 4.606 24.539 10.902 1.00 13.85 440 GLY A N 1
ATOM 1362 C CA . GLY A 1 207 ? 4.861 23.294 11.606 1.00 16.37 440 GLY A CA 1
ATOM 1363 C C . GLY A 1 207 ? 3.785 22.246 11.394 1.00 17.29 440 GLY A C 1
ATOM 1364 O O . GLY A 1 207 ? 4.092 21.049 11.363 1.00 17.35 440 GLY A O 1
ATOM 1365 N N . GLY A 1 208 ? 2.534 22.690 11.276 1.00 17.43 441 GLY A N 1
ATOM 1366 C CA . GLY A 1 208 ? 1.425 21.769 11.051 1.00 16.42 441 GLY A CA 1
ATOM 1367 C C . GLY A 1 208 ? 1.524 21.147 9.665 1.00 16.59 441 GLY A C 1
ATOM 1368 O O . GLY A 1 208 ? 1.084 20.011 9.429 1.00 14.93 441 GLY A O 1
ATOM 1369 N N . THR A 1 209 ? 2.115 21.898 8.742 1.00 14.80 442 THR A N 1
ATOM 1370 C CA . THR A 1 209 ? 2.306 21.414 7.386 1.00 15.60 442 THR A CA 1
ATOM 1371 C C . THR A 1 209 ? 3.410 20.362 7.372 1.00 16.08 442 THR A C 1
ATOM 1372 O O . THR A 1 209 ? 3.293 19.336 6.689 1.00 14.00 442 THR A O 1
ATOM 1376 N N . PHE A 1 210 ? 4.486 20.636 8.108 1.00 15.15 443 PHE A N 1
ATOM 1377 C CA . PHE A 1 210 ? 5.596 19.697 8.209 1.00 16.17 443 PHE A CA 1
ATOM 1378 C C . PHE A 1 210 ? 5.097 18.357 8.780 1.00 17.16 443 PHE A C 1
ATOM 1379 O O . PHE A 1 210 ? 5.317 17.293 8.195 1.00 16.36 443 PHE A O 1
ATOM 1387 N N . LEU A 1 211 ? 4.417 18.410 9.921 1.00 16.34 444 LEU A N 1
ATOM 1388 C CA . LEU A 1 211 ? 3.941 17.177 10.546 1.00 18.64 444 LEU A CA 1
ATOM 1389 C C . LEU A 1 211 ? 2.856 16.504 9.718 1.00 18.79 444 LEU A C 1
ATOM 1390 O O . LEU A 1 211 ? 2.858 15.281 9.544 1.00 17.86 444 LEU A O 1
ATOM 1395 N N . GLY A 1 212 ? 1.916 17.304 9.220 1.00 16.32 445 GLY A N 1
ATOM 1396 C CA . GLY A 1 212 ? 0.845 16.760 8.402 1.00 15.30 445 GLY A CA 1
ATOM 1397 C C . GLY A 1 212 ? 1.351 15.991 7.183 1.00 17.71 445 GLY A C 1
ATOM 1398 O O . GLY A 1 212 ? 0.926 14.848 6.920 1.00 14.45 445 GLY A O 1
ATOM 1399 N N . LEU A 1 213 ? 2.265 16.603 6.429 1.00 14.95 446 LEU A N 1
ATOM 1400 C CA . LEU A 1 213 ? 2.809 15.947 5.247 1.00 17.03 446 LEU A CA 1
ATOM 1401 C C . LEU A 1 213 ? 3.653 14.735 5.637 1.00 18.47 446 LEU A C 1
ATOM 1402 O O . LEU A 1 213 ? 3.626 13.708 4.946 1.00 18.89 446 LEU A O 1
ATOM 1407 N N . CYS A 1 214 ? 4.390 14.847 6.739 1.00 16.72 447 CYS A N 1
ATOM 1408 C CA . CYS A 1 214 ? 5.215 13.726 7.177 1.00 18.78 447 CYS A CA 1
ATOM 1409 C C . CYS A 1 214 ? 4.346 12.530 7.560 1.00 19.44 447 CYS A C 1
ATOM 1410 O O . CYS A 1 214 ? 4.685 11.386 7.249 1.00 20.26 447 CYS A O 1
ATOM 1413 N N . CYS A 1 215 ? 3.224 12.794 8.218 1.00 18.99 448 CYS A N 1
ATOM 1414 C CA . CYS A 1 215 ? 2.316 11.718 8.607 1.00 21.10 448 CYS A CA 1
ATOM 1415 C C . CYS A 1 215 ? 1.823 10.981 7.368 1.00 21.42 448 CYS A C 1
ATOM 1416 O O . CYS A 1 215 ? 1.801 9.746 7.329 1.00 21.73 448 CYS A O 1
ATOM 1419 N N . LEU A 1 216 ? 1.427 11.747 6.350 1.00 18.77 449 LEU A N 1
ATOM 1420 C CA . LEU A 1 216 ? 0.937 11.171 5.106 1.00 19.89 449 LEU A CA 1
ATOM 1421 C C . LEU A 1 216 ? 2.027 10.489 4.277 1.00 21.14 449 LEU A C 1
ATOM 1422 O O . LEU A 1 216 ? 1.784 9.449 3.661 1.00 21.92 449 LEU A O 1
ATOM 1427 N N . LEU A 1 217 ? 3.221 11.078 4.263 1.00 18.14 450 LEU A N 1
ATOM 1428 C CA . LEU A 1 217 ? 4.322 10.562 3.456 1.00 21.20 450 LEU A CA 1
ATOM 1429 C C . LEU A 1 217 ? 5.166 9.475 4.105 1.00 21.93 450 LEU A C 1
ATOM 1430 O O . LEU A 1 217 ? 5.729 8.642 3.400 1.00 23.45 450 LEU A O 1
ATOM 1435 N N . THR A 1 218 ? 5.258 9.483 5.427 1.00 22.71 451 THR A N 1
ATOM 1436 C CA . THR A 1 218 ? 6.103 8.517 6.120 1.00 27.08 451 THR A CA 1
ATOM 1437 C C . THR A 1 218 ? 5.407 7.656 7.157 1.00 29.85 451 THR A C 1
ATOM 1438 O O . THR A 1 218 ? 5.992 6.686 7.647 1.00 30.13 451 THR A O 1
ATOM 1442 N N . GLY A 1 219 ? 4.177 8.016 7.510 1.00 30.61 452 GLY A N 1
ATOM 1443 C CA . GLY A 1 219 ? 3.448 7.241 8.496 1.00 33.00 452 GLY A CA 1
ATOM 1444 C C . GLY A 1 219 ? 3.822 7.549 9.934 1.00 34.27 452 GLY A C 1
ATOM 1445 O O . GLY A 1 219 ? 3.341 6.893 10.854 1.00 34.80 452 GLY A O 1
ATOM 1446 N N . CYS A 1 220 ? 4.680 8.543 10.142 1.00 35.59 453 CYS A N 1
ATOM 1447 C CA . CYS A 1 220 ? 5.081 8.912 11.498 1.00 36.36 453 CYS A CA 1
ATOM 1448 C C . CYS A 1 220 ? 3.862 9.476 12.220 1.00 36.61 453 CYS A C 1
ATOM 1449 O O . CYS A 1 220 ? 2.840 9.740 11.590 1.00 37.29 453 CYS A O 1
ATOM 1452 N N . GLU A 1 221 ? 3.966 9.676 13.532 1.00 36.49 454 GLU A N 1
ATOM 1453 C CA . GLU A 1 221 ? 2.834 10.185 14.296 1.00 35.94 454 GLU A CA 1
ATOM 1454 C C . GLU A 1 221 ? 3.067 11.491 15.040 1.00 34.20 454 GLU A C 1
ATOM 1455 O O . GLU A 1 221 ? 2.132 12.270 15.214 1.00 33.80 454 GLU A O 1
ATOM 1461 N N . THR A 1 222 ? 4.297 11.743 15.477 1.00 31.95 455 THR A N 1
ATOM 1462 C CA . THR A 1 222 ? 4.574 12.961 16.232 1.00 30.15 455 THR A CA 1
ATOM 1463 C C . THR A 1 222 ? 5.611 13.872 15.596 1.00 28.43 455 THR A C 1
ATOM 1464 O O . THR A 1 222 ? 6.388 13.452 14.741 1.00 26.41 455 THR A O 1
ATOM 1468 N N . PHE A 1 223 ? 5.603 15.121 16.039 1.00 28.29 456 PHE A N 1
ATOM 1469 C CA . PHE A 1 223 ? 6.523 16.139 15.559 1.00 30.66 456 PHE A CA 1
ATOM 1470 C C . PHE A 1 223 ? 7.953 15.697 15.853 1.00 30.74 456 PHE A C 1
ATOM 1471 O O . PHE A 1 223 ? 8.845 15.869 15.033 1.00 30.19 456 PHE A O 1
ATOM 1479 N N . GLU A 1 224 ? 8.155 15.120 17.035 1.00 31.41 457 GLU A N 1
ATOM 1480 C CA . GLU A 1 224 ? 9.470 14.655 17.457 1.00 32.72 457 GLU A CA 1
ATOM 1481 C C . GLU A 1 224 ? 9.988 13.586 16.516 1.00 31.93 457 GLU A C 1
ATOM 1482 O O . GLU A 1 224 ? 11.135 13.632 16.093 1.00 32.06 457 GLU A O 1
ATOM 1488 N N . GLU A 1 225 ? 9.132 12.626 16.185 1.00 30.96 458 GLU A N 1
ATOM 1489 C CA . GLU A 1 225 ? 9.503 11.549 15.279 1.00 30.14 458 GLU A CA 1
ATOM 1490 C C . GLU A 1 225 ? 9.850 12.112 13.904 1.00 27.64 458 GLU A C 1
ATOM 1491 O O . GLU A 1 225 ? 10.841 11.717 13.287 1.00 26.54 458 GLU A O 1
ATOM 1497 N N . ALA A 1 226 ? 9.016 13.033 13.431 1.00 25.37 459 ALA A N 1
ATOM 1498 C CA . ALA A 1 226 ? 9.222 13.659 12.134 1.00 23.70 459 ALA A CA 1
ATOM 1499 C C . ALA A 1 226 ? 10.566 14.380 12.098 1.00 22.05 459 ALA A C 1
ATOM 1500 O O . ALA A 1 226 ? 11.330 14.231 11.147 1.00 22.76 459 ALA A O 1
ATOM 1502 N N . LEU A 1 227 ? 10.840 15.176 13.126 1.00 23.29 460 LEU A N 1
ATOM 1503 C CA . LEU A 1 227 ? 12.097 15.927 13.185 1.00 25.75 460 LEU A CA 1
ATOM 1504 C C . LEU A 1 227 ? 13.310 15.003 13.256 1.00 27.12 460 LEU A C 1
ATOM 1505 O O . LEU A 1 227 ? 14.363 15.302 12.689 1.00 26.04 460 LEU A O 1
ATOM 1510 N N . GLU A 1 228 ? 13.163 13.874 13.944 1.00 28.33 461 GLU A N 1
ATOM 1511 C CA . GLU A 1 228 ? 14.274 12.936 14.061 1.00 28.71 461 GLU A CA 1
ATOM 1512 C C . GLU A 1 228 ? 14.587 12.312 12.708 1.00 27.01 461 GLU A C 1
ATOM 1513 O O . GLU A 1 228 ? 15.750 12.095 12.373 1.00 24.12 461 GLU A O 1
ATOM 1519 N N . MET A 1 229 ? 13.547 12.027 11.929 1.00 25.73 462 MET A N 1
ATOM 1520 C CA . MET A 1 229 ? 13.727 11.446 10.604 1.00 25.75 462 MET A CA 1
ATOM 1521 C C . MET A 1 229 ? 14.371 12.472 9.679 1.00 23.42 462 MET A C 1
ATOM 1522 O O . MET A 1 229 ? 15.286 12.159 8.923 1.00 22.43 462 MET A O 1
ATOM 1527 N N . ALA A 1 230 ? 13.876 13.704 9.749 1.00 22.72 463 ALA A N 1
ATOM 1528 C CA . ALA A 1 230 ? 14.371 14.783 8.900 1.00 20.58 463 ALA A CA 1
ATOM 1529 C C . ALA A 1 230 ? 15.857 15.040 9.123 1.00 20.95 463 ALA A C 1
ATOM 1530 O O . ALA A 1 230 ? 16.592 15.314 8.184 1.00 21.75 463 ALA A O 1
ATOM 1532 N N . ALA A 1 231 ? 16.295 14.951 10.368 1.00 22.14 464 ALA A N 1
ATOM 1533 C CA . ALA A 1 231 ? 17.701 15.193 10.686 1.00 23.45 464 ALA A CA 1
ATOM 1534 C C . ALA A 1 231 ? 18.651 14.210 9.998 1.00 25.40 464 ALA A C 1
ATOM 1535 O O . ALA A 1 231 ? 19.810 14.529 9.730 1.00 26.48 464 ALA A O 1
ATOM 1537 N N . LYS A 1 232 ? 18.155 13.016 9.692 1.00 25.42 465 LYS A N 1
ATOM 1538 C CA . LYS A 1 232 ? 18.992 11.996 9.074 1.00 28.08 465 LYS A CA 1
ATOM 1539 C C . LYS A 1 232 ? 18.834 11.848 7.567 1.00 27.90 465 LYS A C 1
ATOM 1540 O O . LYS A 1 232 ? 19.632 11.167 6.927 1.00 27.82 465 LYS A O 1
ATOM 1546 N N . GLY A 1 233 ? 17.819 12.491 6.995 1.00 25.47 466 GLY A N 1
ATOM 1547 C CA . GLY A 1 233 ? 17.587 12.364 5.569 1.00 24.69 466 GLY A CA 1
ATOM 1548 C C . GLY A 1 233 ? 18.375 13.289 4.662 1.00 25.17 466 GLY A C 1
ATOM 1549 O O . GLY A 1 233 ? 19.092 14.183 5.126 1.00 26.13 466 GLY A O 1
ATOM 1550 N N . ASP A 1 234 ? 18.234 13.058 3.362 1.00 24.83 467 ASP A N 1
ATOM 1551 C CA . ASP A 1 234 ? 18.892 13.849 2.330 1.00 26.08 467 ASP A CA 1
ATOM 1552 C C . ASP A 1 234 ? 17.803 14.310 1.356 1.00 23.54 467 ASP A C 1
ATOM 1553 O O . ASP A 1 234 ? 17.264 13.521 0.595 1.00 23.96 467 ASP A O 1
ATOM 1558 N N . SER A 1 235 ? 17.486 15.597 1.376 1.00 22.19 468 SER A N 1
ATOM 1559 C CA . SER A 1 235 ? 16.440 16.125 0.507 1.00 21.62 468 SER A CA 1
ATOM 1560 C C . SER A 1 235 ? 16.817 16.233 -0.976 1.00 22.03 468 SER A C 1
ATOM 1561 O O . SER A 1 235 ? 15.940 16.382 -1.823 1.00 20.51 468 SER A O 1
ATOM 1564 N N . THR A 1 236 ? 18.105 16.126 -1.302 1.00 22.18 469 THR A N 1
ATOM 1565 C CA . THR A 1 236 ? 18.525 16.255 -2.693 1.00 26.40 469 THR A CA 1
ATOM 1566 C C . THR A 1 236 ? 18.086 15.094 -3.584 1.00 27.23 469 THR A C 1
ATOM 1567 O O . THR A 1 236 ? 18.179 15.180 -4.805 1.00 26.98 469 THR A O 1
ATOM 1571 N N . ASN A 1 237 ? 17.604 14.013 -2.983 1.00 27.45 470 ASN A N 1
ATOM 1572 C CA . ASN A 1 237 ? 17.118 12.877 -3.765 1.00 28.69 470 ASN A CA 1
ATOM 1573 C C . ASN A 1 237 ? 15.658 13.136 -4.137 1.00 25.78 470 ASN A C 1
ATOM 1574 O O . ASN A 1 237 ? 15.154 12.620 -5.128 1.00 27.16 470 ASN A O 1
ATOM 1579 N N . VAL A 1 238 ? 15.001 13.960 -3.335 1.00 21.96 471 VAL A N 1
ATOM 1580 C CA . VAL A 1 238 ? 13.593 14.285 -3.518 1.00 18.60 471 VAL A CA 1
ATOM 1581 C C . VAL A 1 238 ? 13.395 15.537 -4.369 1.00 17.38 471 VAL A C 1
ATOM 1582 O O . VAL A 1 238 ? 12.548 15.551 -5.258 1.00 16.17 471 VAL A O 1
ATOM 1586 N N . ASP A 1 239 ? 14.161 16.583 -4.075 1.00 19.10 472 ASP A N 1
ATOM 1587 C CA . ASP A 1 239 ? 14.064 17.849 -4.808 1.00 21.40 472 ASP A CA 1
ATOM 1588 C C . ASP A 1 239 ? 14.915 17.869 -6.077 1.00 21.62 472 ASP A C 1
ATOM 1589 O O . ASP A 1 239 ? 15.886 17.108 -6.215 1.00 22.21 472 ASP A O 1
ATOM 1594 N N . LYS A 1 240 ? 14.525 18.727 -7.010 1.00 18.41 473 LYS A N 1
ATOM 1595 C CA . LYS A 1 240 ? 15.269 18.905 -8.244 1.00 20.14 473 LYS A CA 1
ATOM 1596 C C . LYS A 1 240 ? 16.078 20.176 -8.007 1.00 20.20 473 LYS A C 1
ATOM 1597 O O . LYS A 1 240 ? 15.508 21.223 -7.673 1.00 20.24 473 LYS A O 1
ATOM 1603 N N . LEU A 1 241 ? 17.395 20.087 -8.166 1.00 18.21 474 LEU A N 1
ATOM 1604 C CA . LEU A 1 241 ? 18.269 21.234 -7.958 1.00 19.60 474 LEU A CA 1
ATOM 1605 C C . LEU A 1 241 ? 18.592 21.983 -9.253 1.00 20.04 474 LEU A C 1
ATOM 1606 O O . LEU A 1 241 ? 18.457 21.450 -10.360 1.00 20.02 474 LEU A O 1
ATOM 1611 N N . VAL A 1 242 ? 19.015 23.231 -9.105 1.00 20.39 475 VAL A N 1
ATOM 1612 C CA . VAL A 1 242 ? 19.369 24.045 -10.256 1.00 20.98 475 VAL A CA 1
ATOM 1613 C C . VAL A 1 242 ? 20.426 23.345 -11.116 1.00 23.75 475 VAL A C 1
ATOM 1614 O O . VAL A 1 242 ? 20.315 23.316 -12.336 1.00 23.80 475 VAL A O 1
ATOM 1618 N N . LYS A 1 243 ? 21.434 22.761 -10.481 1.00 25.76 476 LYS A N 1
ATOM 1619 C CA . LYS A 1 243 ? 22.485 22.087 -11.243 1.00 29.71 476 LYS A CA 1
ATOM 1620 C C . LYS A 1 243 ? 21.939 20.911 -12.043 1.00 31.04 476 LYS A C 1
ATOM 1621 O O . LYS A 1 243 ? 22.503 20.542 -13.077 1.00 31.20 476 LYS A O 1
ATOM 1627 N N . ASP A 1 244 ? 20.845 20.321 -11.571 1.00 31.01 477 ASP A N 1
ATOM 1628 C CA . ASP A 1 244 ? 20.245 19.198 -12.279 1.00 32.67 477 ASP A CA 1
ATOM 1629 C C . ASP A 1 244 ? 19.699 19.656 -13.624 1.00 33.43 477 ASP A C 1
ATOM 1630 O O . ASP A 1 244 ? 19.560 18.864 -14.554 1.00 32.16 477 ASP A O 1
ATOM 1635 N N . ILE A 1 245 ? 19.383 20.945 -13.718 1.00 33.28 478 ILE A N 1
ATOM 1636 C CA . ILE A 1 245 ? 18.842 21.508 -14.943 1.00 32.88 478 ILE A CA 1
ATOM 1637 C C . ILE A 1 245 ? 19.923 22.135 -15.823 1.00 34.55 478 ILE A C 1
ATOM 1638 O O . ILE A 1 245 ? 19.940 21.924 -17.032 1.00 34.35 478 ILE A O 1
ATOM 1643 N N . TYR A 1 246 ? 20.828 22.893 -15.213 1.00 36.84 479 TYR A N 1
ATOM 1644 C CA . TYR A 1 246 ? 21.879 23.587 -15.959 1.00 39.34 479 TYR A CA 1
ATOM 1645 C C . TYR A 1 246 ? 23.273 22.962 -15.879 1.00 41.38 479 TYR A C 1
ATOM 1646 O O . TYR A 1 246 ? 24.224 23.492 -16.457 1.00 42.43 479 TYR A O 1
ATOM 1655 N N . GLY A 1 247 ? 23.397 21.848 -15.168 1.00 41.92 480 GLY A N 1
ATOM 1656 C CA . GLY A 1 247 ? 24.690 21.194 -15.042 1.00 42.77 480 GLY A CA 1
ATOM 1657 C C . GLY A 1 247 ? 25.615 21.954 -14.112 1.00 44.05 480 GLY A C 1
ATOM 1658 O O . GLY A 1 247 ? 26.814 21.690 -14.054 1.00 44.46 480 GLY A O 1
ATOM 1659 N N . GLY A 1 248 ? 25.049 22.906 -13.379 1.00 43.75 481 GLY A N 1
ATOM 1660 C CA . GLY A 1 248 ? 25.831 23.701 -12.452 1.00 43.75 481 GLY A CA 1
ATOM 1661 C C . GLY A 1 248 ? 25.136 25.019 -12.174 1.00 44.29 481 GLY A C 1
ATOM 1662 O O . GLY A 1 248 ? 23.912 25.115 -12.277 1.00 42.76 481 GLY A O 1
ATOM 1663 N N . ASP A 1 249 ? 25.914 26.034 -11.816 1.00 44.86 482 ASP A N 1
ATOM 1664 C CA . ASP A 1 249 ? 25.370 27.358 -11.536 1.00 46.01 482 ASP A CA 1
ATOM 1665 C C . ASP A 1 249 ? 24.694 27.932 -12.772 1.00 45.77 482 ASP A C 1
ATOM 1666 O O . ASP A 1 249 ? 24.959 27.505 -13.894 1.00 46.45 482 ASP A O 1
ATOM 1671 N N . TYR A 1 250 ? 23.804 28.893 -12.555 1.00 46.36 483 TYR A N 1
ATOM 1672 C CA . TYR A 1 250 ? 23.110 29.552 -13.650 1.00 45.65 483 TYR A CA 1
ATOM 1673 C C . TYR A 1 250 ? 23.289 31.051 -13.444 1.00 45.45 483 TYR A C 1
ATOM 1674 O O . TYR A 1 250 ? 22.402 31.737 -12.935 1.00 43.70 483 TYR A O 1
ATOM 1683 N N . GLU A 1 251 ? 24.465 31.534 -13.836 1.00 45.07 484 GLU A N 1
ATOM 1684 C CA . GLU A 1 251 ? 24.851 32.935 -13.700 1.00 45.59 484 GLU A CA 1
ATOM 1685 C C . GLU A 1 251 ? 23.782 33.948 -14.083 1.00 43.42 484 GLU A C 1
ATOM 1686 O O . GLU A 1 251 ? 23.534 34.898 -13.341 1.00 44.46 484 GLU A O 1
ATOM 1692 N N . ARG A 1 252 ? 23.165 33.756 -15.241 1.00 41.45 485 ARG A N 1
ATOM 1693 C CA . ARG A 1 252 ? 22.138 34.680 -15.711 1.00 41.13 485 ARG A CA 1
ATOM 1694 C C . ARG A 1 252 ? 21.147 35.066 -14.611 1.00 39.93 485 ARG A C 1
ATOM 1695 O O . ARG A 1 252 ? 20.712 36.213 -14.535 1.00 40.29 485 ARG A O 1
ATOM 1703 N N . PHE A 1 253 ? 20.795 34.107 -13.763 1.00 38.55 486 PHE A N 1
ATOM 1704 C CA . PHE A 1 253 ? 19.846 34.349 -12.677 1.00 38.63 486 PHE A CA 1
ATOM 1705 C C . PHE A 1 253 ? 20.536 34.460 -11.323 1.00 39.05 486 PHE A C 1
ATOM 1706 O O . PHE A 1 253 ? 19.874 34.630 -10.296 1.00 40.06 486 PHE A O 1
ATOM 1714 N N . GLY A 1 254 ? 21.862 34.371 -11.322 1.00 38.02 487 GLY A N 1
ATOM 1715 C CA . GLY A 1 254 ? 22.601 34.447 -10.071 1.00 37.66 487 GLY A CA 1
ATOM 1716 C C . GLY A 1 254 ? 22.231 33.308 -9.131 1.00 36.06 487 GLY A C 1
ATOM 1717 O O . GLY A 1 254 ? 22.325 33.434 -7.904 1.00 36.94 487 GLY A O 1
ATOM 1718 N N . LEU A 1 255 ? 21.803 32.192 -9.714 1.00 33.12 488 LEU A N 1
ATOM 1719 C CA . LEU A 1 255 ? 21.410 31.014 -8.945 1.00 31.53 488 LEU A CA 1
ATOM 1720 C C . LEU A 1 255 ? 22.513 29.972 -8.885 1.00 30.21 488 LEU A C 1
ATOM 1721 O O . LEU A 1 255 ? 22.978 29.495 -9.916 1.00 28.71 488 LEU A O 1
ATOM 1726 N N . GLN A 1 256 ? 22.924 29.613 -7.674 1.00 30.25 489 GLN A N 1
ATOM 1727 C CA . GLN A 1 256 ? 23.958 28.606 -7.516 1.00 31.75 489 GLN A CA 1
ATOM 1728 C C . GLN A 1 256 ? 23.362 27.232 -7.797 1.00 30.96 489 GLN A C 1
ATOM 1729 O O . GLN A 1 256 ? 22.176 27.002 -7.565 1.00 27.75 489 GLN A O 1
ATOM 1735 N N . GLY A 1 257 ? 24.184 26.330 -8.327 1.00 30.35 490 GLY A N 1
ATOM 1736 C CA . GLY A 1 257 ? 23.718 24.996 -8.652 1.00 28.86 490 GLY A CA 1
ATOM 1737 C C . GLY A 1 257 ? 23.117 24.230 -7.484 1.00 28.75 490 GLY A C 1
ATOM 1738 O O . GLY A 1 257 ? 22.299 23.339 -7.688 1.00 29.25 490 GLY A O 1
ATOM 1739 N N . SER A 1 258 ? 23.517 24.574 -6.266 1.00 27.72 491 SER A N 1
ATOM 1740 C CA . SER A 1 258 ? 23.013 23.893 -5.071 1.00 27.47 491 SER A CA 1
ATOM 1741 C C . SER A 1 258 ? 21.609 24.347 -4.663 1.00 25.65 491 SER A C 1
ATOM 1742 O O . SER A 1 258 ? 20.942 23.685 -3.861 1.00 27.41 491 SER A O 1
ATOM 1745 N N . ALA A 1 259 ? 21.167 25.482 -5.191 1.00 23.45 492 ALA A N 1
ATOM 1746 C CA . ALA A 1 259 ? 19.833 25.975 -4.870 1.00 21.11 492 ALA A CA 1
ATOM 1747 C C . ALA A 1 259 ? 18.763 25.011 -5.397 1.00 18.96 492 ALA A C 1
ATOM 1748 O O . ALA A 1 259 ? 18.936 24.366 -6.425 1.00 19.68 492 ALA A O 1
ATOM 1750 N N . VAL A 1 260 ? 17.652 24.917 -4.686 1.00 17.93 493 VAL A N 1
ATOM 1751 C CA . VAL A 1 260 ? 16.570 24.044 -5.116 1.00 17.07 493 VAL A CA 1
ATOM 1752 C C . VAL A 1 260 ? 15.781 24.696 -6.254 1.00 17.77 493 VAL A C 1
ATOM 1753 O O . VAL A 1 260 ? 15.303 25.829 -6.134 1.00 17.62 493 VAL A O 1
ATOM 1757 N N . ALA A 1 261 ? 15.644 23.978 -7.361 1.00 16.73 494 ALA A N 1
ATOM 1758 C CA . ALA A 1 261 ? 14.877 24.480 -8.494 1.00 15.12 494 ALA A CA 1
ATOM 1759 C C . ALA A 1 261 ? 13.389 24.178 -8.290 1.00 16.09 494 ALA A C 1
ATOM 1760 O O . ALA A 1 261 ? 12.512 25.030 -8.534 1.00 13.40 494 ALA A O 1
ATOM 1762 N N . SER A 1 262 ? 13.107 22.957 -7.858 1.00 14.26 495 SER A N 1
ATOM 1763 C CA . SER A 1 262 ? 11.734 22.522 -7.651 1.00 15.56 495 SER A CA 1
ATOM 1764 C C . SER A 1 262 ? 11.651 21.551 -6.474 1.00 16.11 495 SER A C 1
ATOM 1765 O O . SER A 1 262 ? 12.218 20.453 -6.523 1.00 15.67 495 SER A O 1
ATOM 1768 N N . SER A 1 263 ? 10.940 21.950 -5.424 1.00 14.98 496 SER A N 1
ATOM 1769 C CA . SER A 1 263 ? 10.775 21.099 -4.242 1.00 14.98 496 SER A CA 1
ATOM 1770 C C . SER A 1 263 ? 9.948 19.884 -4.648 1.00 17.11 496 SER A C 1
ATOM 1771 O O . SER A 1 263 ? 8.906 20.017 -5.299 1.00 14.55 496 SER A O 1
ATOM 1774 N N . PHE A 1 264 ? 10.426 18.692 -4.284 1.00 16.32 497 PHE A N 1
ATOM 1775 C CA . PHE A 1 264 ? 9.751 17.442 -4.650 1.00 17.15 497 PHE A CA 1
ATOM 1776 C C . PHE A 1 264 ? 9.674 17.275 -6.171 1.00 17.06 497 PHE A C 1
ATOM 1777 O O . PHE A 1 264 ? 8.922 16.431 -6.676 1.00 17.01 497 PHE A O 1
ATOM 1785 N N . GLY A 1 265 ? 10.491 18.050 -6.880 1.00 16.40 498 GLY A N 1
ATOM 1786 C CA . GLY A 1 265 ? 10.491 18.052 -8.334 1.00 18.14 498 GLY A CA 1
ATOM 1787 C C . GLY A 1 265 ? 10.965 16.800 -9.070 1.00 20.41 498 GLY A C 1
ATOM 1788 O O . GLY A 1 265 ? 10.775 16.693 -10.282 1.00 20.19 498 GLY A O 1
ATOM 1789 N N . ASN A 1 266 ? 11.599 15.879 -8.361 1.00 19.86 499 ASN A N 1
ATOM 1790 C CA . ASN A 1 266 ? 12.051 14.620 -8.972 1.00 21.32 499 ASN A CA 1
ATOM 1791 C C . ASN A 1 266 ? 11.007 13.516 -8.776 1.00 21.55 499 ASN A C 1
ATOM 1792 O O . ASN A 1 266 ? 11.059 12.470 -9.436 1.00 20.39 499 ASN A O 1
ATOM 1797 N N . MET A 1 267 ? 10.050 13.764 -7.887 1.00 20.74 500 MET A N 1
ATOM 1798 C CA . MET A 1 267 ? 9.062 12.764 -7.528 1.00 21.35 500 MET A CA 1
ATOM 1799 C C . MET A 1 267 ? 8.006 12.328 -8.528 1.00 22.21 500 MET A C 1
ATOM 1800 O O . MET A 1 267 ? 7.236 11.429 -8.234 1.00 22.84 500 MET A O 1
ATOM 1805 N N . MET A 1 268 ? 7.947 12.946 -9.704 1.00 22.39 501 MET A N 1
ATOM 1806 C CA . MET A 1 268 ? 6.977 12.484 -10.693 1.00 25.23 501 MET A CA 1
ATOM 1807 C C . MET A 1 268 ? 7.640 11.408 -11.554 1.00 25.34 501 MET A C 1
ATOM 1808 O O . MET A 1 268 ? 7.017 10.826 -12.442 1.00 27.14 501 MET A O 1
ATOM 1813 N N . SER A 1 269 ? 8.918 11.158 -11.280 1.00 25.10 502 SER A N 1
ATOM 1814 C CA . SER A 1 269 ? 9.681 10.139 -11.996 1.00 25.79 502 SER A CA 1
ATOM 1815 C C . SER A 1 269 ? 9.721 8.860 -11.167 1.00 25.47 502 SER A C 1
ATOM 1816 O O . SER A 1 269 ? 10.159 8.867 -10.015 1.00 22.65 502 SER A O 1
ATOM 1819 N N . LYS A 1 270 ? 9.253 7.759 -11.746 1.00 25.61 503 LYS A N 1
ATOM 1820 C CA . LYS A 1 270 ? 9.258 6.491 -11.028 1.00 27.80 503 LYS A CA 1
ATOM 1821 C C . LYS A 1 270 ? 10.670 6.093 -10.591 1.00 26.25 503 LYS A C 1
ATOM 1822 O O . LYS A 1 270 ? 10.879 5.635 -9.467 1.00 26.64 503 LYS A O 1
ATOM 1828 N N . GLU A 1 271 ? 11.640 6.271 -11.481 1.00 25.61 504 GLU A N 1
ATOM 1829 C CA . GLU A 1 271 ? 13.016 5.901 -11.167 1.00 27.59 504 GLU A CA 1
ATOM 1830 C C . GLU A 1 271 ? 13.597 6.710 -10.016 1.00 26.41 504 GLU A C 1
ATOM 1831 O O . GLU A 1 271 ? 14.406 6.203 -9.238 1.00 23.84 504 GLU A O 1
ATOM 1837 N N . LYS A 1 272 ? 13.180 7.972 -9.896 1.00 22.97 505 LYS A N 1
ATOM 1838 C CA . LYS A 1 272 ? 13.686 8.812 -8.817 1.00 21.59 505 LYS A CA 1
ATOM 1839 C C . LYS A 1 272 ? 13.017 8.443 -7.496 1.00 19.55 505 LYS A C 1
ATOM 1840 O O . LYS A 1 272 ? 13.656 8.434 -6.445 1.00 20.30 505 LYS A O 1
ATOM 1846 N N . ARG A 1 273 ? 11.728 8.144 -7.541 1.00 19.71 506 ARG A N 1
ATOM 1847 C CA . ARG A 1 273 ? 11.020 7.762 -6.326 1.00 21.18 506 ARG A CA 1
ATOM 1848 C C . ARG A 1 273 ? 11.637 6.478 -5.755 1.00 22.24 506 ARG A C 1
ATOM 1849 O O . ARG A 1 273 ? 11.597 6.247 -4.547 1.00 23.41 506 ARG A O 1
ATOM 1857 N N . ASP A 1 274 ? 12.211 5.664 -6.631 1.00 23.33 507 ASP A N 1
ATOM 1858 C CA . ASP A 1 274 ? 12.849 4.410 -6.215 1.00 25.08 507 ASP A CA 1
ATOM 1859 C C . ASP A 1 274 ? 14.107 4.635 -5.381 1.00 24.22 507 ASP A C 1
ATOM 1860 O O . ASP A 1 274 ? 14.609 3.707 -4.750 1.00 22.78 507 ASP A O 1
ATOM 1865 N N . SER A 1 275 ? 14.613 5.868 -5.355 1.00 22.53 508 SER A N 1
ATOM 1866 C CA . SER A 1 275 ? 15.833 6.152 -4.613 1.00 21.37 508 SER A CA 1
ATOM 1867 C C . SER A 1 275 ? 15.643 6.855 -3.279 1.00 20.19 508 SER A C 1
ATOM 1868 O O . SER A 1 275 ? 16.606 7.056 -2.556 1.00 20.20 508 SER A O 1
ATOM 1871 N N . ILE A 1 276 ? 14.414 7.209 -2.936 1.00 18.86 509 ILE A N 1
ATOM 1872 C CA . ILE A 1 276 ? 14.172 7.943 -1.705 1.00 20.27 509 ILE A CA 1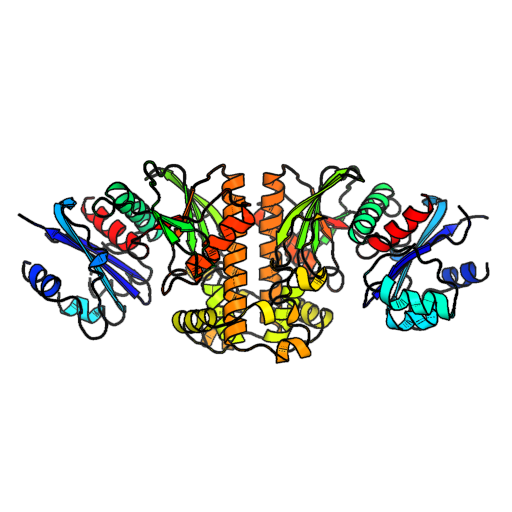
ATOM 1873 C C . ILE A 1 276 ? 13.844 7.053 -0.529 1.00 19.77 509 ILE A C 1
ATOM 1874 O O . ILE A 1 276 ? 13.358 5.944 -0.701 1.00 20.41 509 ILE A O 1
ATOM 1879 N N . SER A 1 277 ? 14.102 7.573 0.659 1.00 17.84 510 SER A N 1
ATOM 1880 C CA . SER A 1 277 ? 13.786 6.887 1.905 1.00 18.56 510 SER A CA 1
ATOM 1881 C C . SER A 1 277 ? 12.781 7.773 2.638 1.00 19.22 510 SER A C 1
ATOM 1882 O O . SER A 1 277 ? 12.545 8.915 2.225 1.00 17.11 510 SER A O 1
ATOM 1885 N N . LYS A 1 278 ? 12.200 7.263 3.723 1.00 18.37 511 LYS A N 1
ATOM 1886 C CA . LYS A 1 278 ? 11.256 8.060 4.495 1.00 18.27 511 LYS A CA 1
ATOM 1887 C C . LYS A 1 278 ? 11.987 9.246 5.113 1.00 18.62 511 LYS A C 1
ATOM 1888 O O . LYS A 1 278 ? 11.437 10.347 5.214 1.00 15.07 511 LYS A O 1
ATOM 1894 N N . GLU A 1 279 ? 13.231 9.025 5.530 1.00 15.54 512 GLU A N 1
ATOM 1895 C CA . GLU A 1 279 ? 14.015 10.107 6.108 1.00 16.75 512 GLU A CA 1
ATOM 1896 C C . GLU A 1 279 ? 14.221 11.229 5.080 1.00 16.42 512 GLU A C 1
ATOM 1897 O O . GLU A 1 279 ? 14.182 12.416 5.439 1.00 17.38 512 GLU A O 1
ATOM 1903 N N . ASP A 1 280 ? 14.440 10.859 3.822 1.00 17.41 513 ASP A N 1
ATOM 1904 C CA . ASP A 1 280 ? 14.643 11.846 2.756 1.00 17.60 513 ASP A CA 1
ATOM 1905 C C . ASP A 1 280 ? 13.360 12.652 2.561 1.00 16.96 513 ASP A C 1
ATOM 1906 O O . ASP A 1 280 ? 13.397 13.874 2.381 1.00 14.58 513 ASP A O 1
ATOM 1911 N N . LEU A 1 281 ? 12.225 11.966 2.604 1.00 14.72 514 LEU A N 1
ATOM 1912 C CA . LEU A 1 281 ? 10.941 12.638 2.440 1.00 16.62 514 LEU A CA 1
ATOM 1913 C C . LEU A 1 281 ? 10.691 13.627 3.567 1.00 15.96 514 LEU A C 1
ATOM 1914 O O . LEU A 1 281 ? 10.237 14.743 3.320 1.00 16.97 514 LEU A O 1
ATOM 1919 N N . ALA A 1 282 ? 10.992 13.221 4.807 1.00 15.38 515 ALA A N 1
ATOM 1920 C CA . ALA A 1 282 ? 10.805 14.088 5.961 1.00 15.77 515 ALA A CA 1
ATOM 1921 C C . ALA A 1 282 ? 11.723 15.301 5.856 1.00 15.76 515 ALA A C 1
ATOM 1922 O O . ALA A 1 282 ? 11.325 16.423 6.161 1.00 14.84 515 ALA A O 1
ATOM 1924 N N . ARG A 1 283 ? 12.959 15.079 5.419 1.00 14.43 516 ARG A N 1
ATOM 1925 C CA . ARG A 1 283 ? 13.908 16.181 5.277 1.00 15.65 516 ARG A CA 1
ATOM 1926 C C . ARG A 1 283 ? 13.497 17.146 4.153 1.00 16.21 516 ARG A C 1
ATOM 1927 O O . ARG A 1 283 ? 13.611 18.376 4.299 1.00 15.66 516 ARG A O 1
ATOM 1935 N N . ALA A 1 284 ? 13.060 16.593 3.025 1.00 13.77 517 ALA A N 1
ATOM 1936 C CA . ALA A 1 284 ? 12.626 17.427 1.896 1.00 16.06 517 ALA A CA 1
ATOM 1937 C C . ALA A 1 284 ? 11.439 18.307 2.318 1.00 14.70 517 ALA A C 1
ATOM 1938 O O . ALA A 1 284 ? 11.309 19.458 1.879 1.00 14.25 517 ALA A O 1
ATOM 1940 N N . THR A 1 285 ? 10.569 17.750 3.153 1.00 13.97 518 THR A N 1
ATOM 1941 C CA . THR A 1 285 ? 9.414 18.491 3.645 1.00 14.81 518 THR A CA 1
ATOM 1942 C C . THR A 1 285 ? 9.888 19.659 4.518 1.00 14.46 518 THR A C 1
ATOM 1943 O O . THR A 1 285 ? 9.421 20.803 4.367 1.00 12.31 518 THR A O 1
ATOM 1947 N N . LEU A 1 286 ? 10.817 19.366 5.428 1.00 14.14 519 LEU A N 1
ATOM 1948 C CA . LEU A 1 286 ? 11.348 20.391 6.325 1.00 15.49 519 LEU A CA 1
ATOM 1949 C C . LEU A 1 286 ? 12.107 21.483 5.562 1.00 15.52 519 LEU A C 1
ATOM 1950 O O . LEU A 1 286 ? 11.933 22.676 5.843 1.00 15.89 519 LEU A O 1
ATOM 1955 N N . VAL A 1 287 ? 12.944 21.073 4.612 1.00 13.17 520 VAL A N 1
ATOM 1956 C CA . VAL A 1 287 ? 13.733 22.018 3.822 1.00 14.18 520 VAL A CA 1
ATOM 1957 C C . VAL A 1 287 ? 12.833 22.907 2.980 1.00 14.48 520 VAL A C 1
ATOM 1958 O O . VAL A 1 287 ? 13.097 24.102 2.822 1.00 14.67 520 VAL A O 1
ATOM 1962 N N . THR A 1 288 ? 11.769 22.320 2.440 1.00 13.42 521 THR A N 1
ATOM 1963 C CA . THR A 1 288 ? 10.809 23.084 1.642 1.00 13.68 521 THR A CA 1
ATOM 1964 C C . THR A 1 288 ? 10.136 24.193 2.479 1.00 14.24 521 THR A C 1
ATOM 1965 O O . THR A 1 288 ? 10.038 25.363 2.058 1.00 12.91 521 THR A O 1
ATOM 1969 N N . ILE A 1 289 ? 9.704 23.817 3.669 1.00 11.95 522 ILE A N 1
ATOM 1970 C CA . ILE A 1 289 ? 9.037 24.733 4.574 1.00 12.96 522 ILE A CA 1
ATOM 1971 C C . ILE A 1 289 ? 9.960 25.822 5.128 1.00 14.61 522 ILE A C 1
ATOM 1972 O O . ILE A 1 289 ? 9.582 27.003 5.151 1.00 14.17 522 ILE A O 1
ATOM 1977 N N . THR A 1 290 ? 11.153 25.438 5.580 1.00 13.29 523 THR A N 1
ATOM 1978 C CA . THR A 1 290 ? 12.090 26.420 6.133 1.00 14.14 523 THR A CA 1
ATOM 1979 C C . THR A 1 290 ? 12.603 27.386 5.064 1.00 14.79 523 THR A C 1
ATOM 1980 O O . THR A 1 290 ? 12.763 28.583 5.329 1.00 15.46 523 THR A O 1
ATOM 1984 N N . ASN A 1 291 ? 12.866 26.887 3.858 1.00 14.52 524 ASN A N 1
ATOM 1985 C CA . ASN A 1 291 ? 13.337 27.770 2.789 1.00 14.83 524 ASN A CA 1
ATOM 1986 C C . ASN A 1 291 ? 12.259 28.798 2.423 1.00 15.15 524 ASN A C 1
ATOM 1987 O O . ASN A 1 291 ? 12.551 29.979 2.164 1.00 15.22 524 ASN A O 1
ATOM 1992 N N . ASN A 1 292 ? 11.015 28.344 2.408 1.00 13.32 525 ASN A N 1
ATOM 1993 C CA . ASN A 1 292 ? 9.900 29.215 2.064 1.00 14.27 525 ASN A CA 1
ATOM 1994 C C . ASN A 1 292 ? 9.707 30.281 3.157 1.00 14.28 525 ASN A C 1
ATOM 1995 O O . ASN A 1 292 ? 9.548 31.469 2.857 1.00 14.84 525 ASN A O 1
ATOM 2000 N N . ILE A 1 293 ? 9.719 29.857 4.414 1.00 12.18 526 ILE A N 1
ATOM 2001 C CA . ILE A 1 293 ? 9.569 30.803 5.523 1.00 14.48 526 ILE A CA 1
ATOM 2002 C C . ILE A 1 293 ? 10.661 31.880 5.431 1.00 15.70 526 ILE A C 1
ATOM 2003 O O . ILE A 1 293 ? 10.395 33.071 5.617 1.00 14.66 526 ILE A O 1
ATOM 2008 N N . GLY A 1 294 ? 11.883 31.452 5.149 1.00 14.31 527 GLY A N 1
ATOM 2009 C CA . GLY A 1 294 ? 12.978 32.404 5.032 1.00 17.48 527 GLY A CA 1
ATOM 2010 C C . GLY A 1 294 ? 12.705 33.445 3.960 1.00 16.61 527 GLY A C 1
ATOM 2011 O O . GLY A 1 294 ? 12.970 34.635 4.149 1.00 16.63 527 GLY A O 1
ATOM 2012 N N . SER A 1 295 ? 12.193 33.001 2.817 1.00 14.90 528 SER A N 1
ATOM 2013 C CA . SER A 1 295 ? 11.879 33.922 1.725 1.00 16.91 528 SER A CA 1
ATOM 2014 C C . SER A 1 295 ? 10.796 34.927 2.129 1.00 17.85 528 SER A C 1
ATOM 2015 O O . SER A 1 295 ? 10.924 36.149 1.889 1.00 15.85 528 SER A O 1
ATOM 2018 N N . ILE A 1 296 ? 9.735 34.420 2.742 1.00 16.82 529 ILE A N 1
ATOM 2019 C CA . ILE A 1 296 ? 8.633 35.279 3.160 1.00 17.95 529 ILE A CA 1
ATOM 2020 C C . ILE A 1 296 ? 9.124 36.306 4.181 1.00 16.36 529 ILE A C 1
ATOM 2021 O O . ILE A 1 296 ? 8.809 37.506 4.087 1.00 16.89 529 ILE A O 1
ATOM 2026 N N . ALA A 1 297 ? 9.893 35.833 5.157 1.00 15.94 530 ALA A N 1
ATOM 2027 C CA . ALA A 1 297 ? 10.405 36.712 6.202 1.00 15.95 530 ALA A CA 1
ATOM 2028 C C . ALA A 1 297 ? 11.322 37.786 5.607 1.00 17.26 530 ALA A C 1
ATOM 2029 O O . ALA A 1 297 ? 11.286 38.949 6.020 1.00 16.49 530 ALA A O 1
ATOM 2031 N N . ARG A 1 298 ? 12.142 37.392 4.640 1.00 16.69 531 ARG A N 1
ATOM 2032 C CA . ARG A 1 298 ? 13.050 38.336 3.987 1.00 19.25 531 ARG A CA 1
ATOM 2033 C C . ARG A 1 298 ? 12.298 39.437 3.218 1.00 19.31 531 ARG A C 1
ATOM 2034 O O . ARG A 1 298 ? 12.642 40.623 3.315 1.00 18.48 531 ARG A O 1
ATOM 2042 N N . MET A 1 299 ? 11.268 39.054 2.471 1.00 17.87 532 MET A N 1
ATOM 2043 C CA . MET A 1 299 ? 10.504 40.027 1.698 1.00 20.93 532 MET A CA 1
ATOM 2044 C C . MET A 1 299 ? 9.731 40.945 2.637 1.00 21.53 532 MET A C 1
ATOM 2045 O O . MET A 1 299 ? 9.531 42.126 2.342 1.00 19.95 532 MET A O 1
ATOM 2050 N N . CYS A 1 300 ? 9.303 40.401 3.769 1.00 18.67 533 CYS A N 1
ATOM 2051 C CA . CYS A 1 300 ? 8.570 41.196 4.748 1.00 22.85 533 CYS A CA 1
ATOM 2052 C C . CYS A 1 300 ? 9.504 42.262 5.323 1.00 21.79 533 CYS A C 1
ATOM 2053 O O . CYS A 1 300 ? 9.114 43.424 5.471 1.00 24.17 533 CYS A O 1
ATOM 2056 N N . ALA A 1 301 ? 10.729 41.862 5.647 1.00 21.50 534 ALA A N 1
ATOM 2057 C CA . ALA A 1 301 ? 11.722 42.792 6.180 1.00 22.60 534 ALA A CA 1
ATOM 2058 C C . ALA A 1 301 ? 11.923 43.929 5.179 1.00 25.47 534 ALA A C 1
ATOM 2059 O O . ALA A 1 301 ? 11.950 45.111 5.551 1.00 24.16 534 ALA A O 1
ATOM 2061 N N . LEU A 1 302 ? 12.064 43.563 3.911 1.00 24.99 535 LEU A N 1
ATOM 2062 C CA . LEU A 1 302 ? 12.256 44.549 2.853 1.00 28.12 535 LEU A CA 1
ATOM 2063 C C . LEU A 1 302 ? 11.090 45.525 2.787 1.00 28.06 535 LEU A C 1
ATOM 2064 O O . LEU A 1 302 ? 11.289 46.737 2.827 1.00 29.90 535 LEU A O 1
ATOM 2069 N N . ASN A 1 303 ? 9.872 44.996 2.693 1.00 27.42 536 ASN A N 1
ATOM 2070 C CA . ASN A 1 303 ? 8.682 45.835 2.610 1.00 28.53 536 ASN A CA 1
ATOM 2071 C C . ASN A 1 303 ? 8.418 46.683 3.852 1.00 28.89 536 ASN A C 1
ATOM 2072 O O . ASN A 1 303 ? 7.866 47.781 3.744 1.00 27.61 536 ASN A O 1
ATOM 2077 N N . GLU A 1 304 ? 8.799 46.181 5.025 1.00 27.21 537 GLU A N 1
ATOM 2078 C CA . GLU A 1 304 ? 8.576 46.926 6.264 1.00 28.33 537 GLU A CA 1
ATOM 2079 C C . GLU A 1 304 ? 9.780 47.774 6.705 1.00 28.68 537 GLU A C 1
ATOM 2080 O O . GLU A 1 304 ? 9.717 48.463 7.729 1.00 28.15 537 GLU A O 1
ATOM 2086 N N . ASN A 1 305 ? 10.865 47.717 5.938 1.00 27.32 538 ASN A N 1
ATOM 2087 C CA . ASN A 1 305 ? 12.086 48.458 6.249 1.00 30.40 538 ASN A CA 1
ATOM 2088 C C . ASN A 1 305 ? 12.593 48.119 7.653 1.00 30.10 538 ASN A C 1
ATOM 2089 O O . ASN A 1 305 ? 13.047 48.997 8.392 1.00 27.95 538 ASN A O 1
ATOM 2094 N N . ILE A 1 306 ? 12.493 46.845 8.022 1.00 28.19 539 ILE A N 1
ATOM 2095 C CA . ILE A 1 306 ? 12.956 46.381 9.327 1.00 28.94 539 ILE A CA 1
ATOM 2096 C C . ILE A 1 306 ? 14.004 45.308 9.059 1.00 30.82 539 ILE A C 1
ATOM 2097 O O . ILE A 1 306 ? 13.714 44.314 8.395 1.00 31.70 539 ILE A O 1
ATOM 2102 N N . ASP A 1 307 ? 15.215 45.501 9.580 1.00 29.40 540 ASP A N 1
ATOM 2103 C CA . ASP A 1 307 ? 16.309 44.574 9.335 1.00 31.49 540 ASP A CA 1
ATOM 2104 C C . ASP A 1 307 ? 16.549 43.497 10.385 1.00 30.35 540 ASP A C 1
ATOM 2105 O O . ASP A 1 307 ? 17.305 42.564 10.140 1.00 32.35 540 ASP A O 1
ATOM 2110 N N . ARG A 1 308 ? 15.930 43.622 11.556 1.00 26.30 541 ARG A N 1
ATOM 2111 C CA . ARG A 1 308 ? 16.122 42.615 12.590 1.00 25.44 541 ARG A CA 1
ATOM 2112 C C . ARG A 1 308 ? 14.927 41.669 12.631 1.00 23.98 541 ARG A C 1
ATOM 2113 O O . ARG A 1 308 ? 13.821 42.061 12.990 1.00 24.22 541 ARG A O 1
ATOM 2121 N N . VAL A 1 309 ? 15.175 40.417 12.263 1.00 22.84 542 VAL A N 1
ATOM 2122 C CA . VAL A 1 309 ? 14.127 39.392 12.208 1.00 19.98 542 VAL A CA 1
ATOM 2123 C C . VAL A 1 309 ? 14.399 38.269 13.201 1.00 18.50 542 VAL A C 1
ATOM 2124 O O . VAL A 1 309 ? 15.362 37.529 13.051 1.00 19.94 542 VAL A O 1
ATOM 2128 N N . VAL A 1 310 ? 13.534 38.143 14.206 1.00 18.11 543 VAL A N 1
ATOM 2129 C CA . VAL A 1 310 ? 13.684 37.131 15.251 1.00 17.49 543 VAL A CA 1
ATOM 2130 C C . VAL A 1 310 ? 12.692 35.984 15.047 1.00 18.36 543 VAL A C 1
ATOM 2131 O O . VAL A 1 310 ? 11.515 36.220 14.785 1.00 18.88 543 VAL A O 1
ATOM 2135 N N . PHE A 1 311 ? 13.178 34.753 15.175 1.00 18.19 544 PHE A N 1
ATOM 2136 C CA . PHE A 1 311 ? 12.346 33.565 14.986 1.00 19.08 544 PHE A CA 1
ATOM 2137 C C . PHE A 1 311 ? 12.067 32.819 16.289 1.00 19.18 544 PHE A C 1
ATOM 2138 O O . PHE A 1 311 ? 12.981 32.515 17.051 1.00 20.68 544 PHE A O 1
ATOM 2146 N N . VAL A 1 312 ? 10.798 32.508 16.519 1.00 18.87 545 VAL A N 1
ATOM 2147 C CA . VAL A 1 312 ? 10.386 31.780 17.713 1.00 20.07 545 VAL A CA 1
ATOM 2148 C C . VAL A 1 312 ? 9.262 30.814 17.338 1.00 22.33 545 VAL A C 1
ATOM 2149 O O . VAL A 1 312 ? 8.734 30.865 16.233 1.00 18.89 545 VAL A O 1
ATOM 2153 N N . GLY A 1 313 ? 8.896 29.940 18.263 1.00 25.51 546 GLY A N 1
ATOM 2154 C CA . GLY A 1 313 ? 7.805 29.020 17.985 1.00 27.78 546 GLY A CA 1
ATOM 2155 C C . GLY A 1 313 ? 8.115 27.565 18.253 1.00 30.90 546 GLY A C 1
ATOM 2156 O O . GLY A 1 313 ? 9.262 27.132 18.150 1.00 27.71 546 GLY A O 1
ATOM 2157 N N . ASN A 1 314 ? 7.076 26.800 18.593 1.00 34.61 547 ASN A N 1
ATOM 2158 C CA . ASN A 1 314 ? 7.236 25.378 18.873 1.00 37.21 547 ASN A CA 1
ATOM 2159 C C . ASN A 1 314 ? 7.837 24.644 17.674 1.00 36.45 547 ASN A C 1
ATOM 2160 O O . ASN A 1 314 ? 8.244 23.491 17.778 1.00 37.76 547 ASN A O 1
ATOM 2165 N N . PHE A 1 315 ? 7.893 25.314 16.530 1.00 36.36 548 PHE A N 1
ATOM 2166 C CA . PHE A 1 315 ? 8.473 24.697 15.339 1.00 35.78 548 PHE A CA 1
ATOM 2167 C C . PHE A 1 315 ? 9.984 24.539 15.507 1.00 35.07 548 PHE A C 1
ATOM 2168 O O . PHE A 1 315 ? 10.632 23.824 14.744 1.00 33.95 548 PHE A O 1
ATOM 2176 N N . LEU A 1 316 ? 10.540 25.203 16.520 1.00 36.32 549 LEU A N 1
ATOM 2177 C CA . LEU A 1 316 ? 11.977 25.139 16.812 1.00 36.61 549 LEU A CA 1
ATOM 2178 C C . LEU A 1 316 ? 12.175 24.340 18.103 1.00 39.62 549 LEU A C 1
ATOM 2179 O O . LEU A 1 316 ? 13.236 24.398 18.727 1.00 37.14 549 LEU A O 1
ATOM 2184 N N . ARG A 1 317 ? 11.146 23.596 18.486 1.00 43.09 550 ARG A N 1
ATOM 2185 C CA . ARG A 1 317 ? 11.129 22.832 19.728 1.00 46.79 550 ARG A CA 1
ATOM 2186 C C . ARG A 1 317 ? 12.238 21.868 20.151 1.00 48.87 550 ARG A C 1
ATOM 2187 O O . ARG A 1 317 ? 12.725 21.960 21.276 1.00 51.02 550 ARG A O 1
ATOM 2195 N N . ILE A 1 318 ? 12.668 20.965 19.275 1.00 50.17 551 ILE A N 1
ATOM 2196 C CA . ILE A 1 318 ? 13.632 19.947 19.702 1.00 51.00 551 ILE A CA 1
ATOM 2197 C C . ILE A 1 318 ? 15.152 20.044 19.563 1.00 51.36 551 ILE A C 1
ATOM 2198 O O . ILE A 1 318 ? 15.848 20.185 20.569 1.00 53.91 551 ILE A O 1
ATOM 2203 N N . ASN A 1 319 ? 15.676 19.895 18.356 1.00 51.06 552 ASN A N 1
ATOM 2204 C CA . ASN A 1 319 ? 17.117 19.982 18.161 1.00 49.36 552 ASN A CA 1
ATOM 2205 C C . ASN A 1 319 ? 17.414 21.328 17.506 1.00 47.62 552 ASN A C 1
ATOM 2206 O O . ASN A 1 319 ? 16.713 22.307 17.756 1.00 47.45 552 ASN A O 1
ATOM 2211 N N . MET A 1 320 ? 18.438 21.388 16.666 1.00 45.29 553 MET A N 1
ATOM 2212 C CA . MET A 1 320 ? 18.768 22.645 16.015 1.00 42.54 553 MET A CA 1
ATOM 2213 C C . MET A 1 320 ? 18.685 22.553 14.501 1.00 38.63 553 MET A C 1
ATOM 2214 O O . MET A 1 320 ? 19.047 23.497 13.814 1.00 37.45 553 MET A O 1
ATOM 2219 N N . VAL A 1 321 ? 18.202 21.426 13.981 1.00 35.33 554 VAL A N 1
ATOM 2220 C CA . VAL A 1 321 ? 18.101 21.256 12.537 1.00 33.82 554 VAL A CA 1
ATOM 2221 C C . VAL A 1 321 ? 17.277 22.361 11.884 1.00 30.37 554 VAL A C 1
ATOM 2222 O O . VAL A 1 321 ? 17.731 22.976 10.923 1.00 30.03 554 VAL A O 1
ATOM 2226 N N . SER A 1 322 ? 16.086 22.620 12.413 1.00 27.91 555 SER A N 1
ATOM 2227 C CA . SER A 1 322 ? 15.209 23.644 11.844 1.00 26.44 555 SER A CA 1
ATOM 2228 C C . SER A 1 322 ? 15.813 25.033 11.956 1.00 25.44 555 SER A C 1
ATOM 2229 O O . SER A 1 322 ? 15.754 25.820 11.019 1.00 24.10 555 SER A O 1
ATOM 2232 N N . MET A 1 323 ? 16.391 25.341 13.113 1.00 24.70 556 MET A N 1
ATOM 2233 C CA . MET A 1 323 ? 17.009 26.646 13.307 1.00 26.49 556 MET A CA 1
ATOM 2234 C C . MET A 1 323 ? 18.139 26.924 12.316 1.00 24.37 556 MET A C 1
ATOM 2235 O O . MET A 1 323 ? 18.258 28.026 11.797 1.00 22.81 556 MET A O 1
ATOM 2240 N N . LYS A 1 324 ? 18.976 25.925 12.056 1.00 23.72 557 LYS A N 1
ATOM 2241 C CA . LYS A 1 324 ? 20.073 26.098 11.116 1.00 24.42 557 LYS A CA 1
ATOM 2242 C C . LYS A 1 324 ? 19.579 26.183 9.679 1.00 22.21 557 LYS A C 1
ATOM 2243 O O . LYS A 1 324 ? 20.188 26.846 8.855 1.00 21.80 557 LYS A O 1
ATOM 2249 N N . LEU A 1 325 ? 18.477 25.508 9.377 1.00 21.26 558 LEU A N 1
ATOM 2250 C CA . LEU A 1 325 ? 17.914 25.561 8.033 1.00 20.32 558 LEU A CA 1
ATOM 2251 C C . LEU A 1 325 ? 17.336 26.956 7.807 1.00 18.56 558 LEU A C 1
ATOM 2252 O O . LEU A 1 325 ? 17.448 27.517 6.727 1.00 18.01 558 LEU A O 1
ATOM 2257 N N . LEU A 1 326 ? 16.732 27.522 8.844 1.00 18.25 559 LEU A N 1
ATOM 2258 C CA . LEU A 1 326 ? 16.153 28.859 8.736 1.00 18.48 559 LEU A CA 1
ATOM 2259 C C . LEU A 1 326 ? 17.280 29.877 8.616 1.00 18.78 559 LEU A C 1
ATOM 2260 O O . LEU A 1 326 ? 17.177 30.851 7.871 1.00 17.08 559 LEU A O 1
ATOM 2265 N N . ALA A 1 327 ? 18.364 29.638 9.353 1.00 18.81 560 ALA A N 1
ATOM 2266 C CA . ALA A 1 327 ? 19.521 30.534 9.310 1.00 19.28 560 ALA A CA 1
ATOM 2267 C C . ALA A 1 327 ? 20.078 30.562 7.879 1.00 19.09 560 ALA A C 1
ATOM 2268 O O . ALA A 1 327 ? 20.373 31.631 7.319 1.00 19.79 560 ALA A O 1
ATOM 2270 N N . TYR A 1 328 ? 20.235 29.383 7.295 1.00 19.31 561 TYR A N 1
ATOM 2271 C CA . TYR A 1 328 ? 20.737 29.294 5.926 1.00 21.38 561 TYR A CA 1
ATOM 2272 C C . TYR A 1 328 ? 19.812 30.018 4.951 1.00 20.50 561 TYR A C 1
ATOM 2273 O O . TYR A 1 328 ? 20.259 30.723 4.037 1.00 19.14 561 TYR A O 1
ATOM 2282 N N . ALA A 1 329 ? 18.508 29.827 5.149 1.00 19.59 562 ALA A N 1
ATOM 2283 C CA . ALA A 1 329 ? 17.505 30.437 4.293 1.00 19.73 562 ALA A CA 1
ATOM 2284 C C . ALA A 1 329 ? 17.588 31.953 4.297 1.00 19.83 562 ALA A C 1
ATOM 2285 O O . ALA A 1 329 ? 17.568 32.577 3.245 1.00 18.64 562 ALA A O 1
ATOM 2287 N N . MET A 1 330 ? 17.650 32.553 5.483 1.00 19.08 563 MET A N 1
ATOM 2288 C CA . MET A 1 330 ? 17.727 34.004 5.587 1.00 22.26 563 MET A CA 1
ATOM 2289 C C . MET A 1 330 ? 18.967 34.546 4.882 1.00 23.74 563 MET A C 1
ATOM 2290 O O . MET A 1 330 ? 18.898 35.554 4.178 1.00 23.31 563 MET A O 1
ATOM 2295 N N . ASP A 1 331 ? 20.092 33.870 5.070 1.00 24.05 564 ASP A N 1
ATOM 2296 C CA . ASP A 1 331 ? 21.337 34.280 4.427 1.00 26.90 564 ASP A CA 1
ATOM 2297 C C . ASP A 1 331 ? 21.202 34.152 2.911 1.00 25.78 564 ASP A C 1
ATOM 2298 O O . ASP A 1 331 ? 21.612 35.037 2.164 1.00 24.14 564 ASP A O 1
ATOM 2303 N N . PHE A 1 332 ? 20.617 33.044 2.458 1.00 23.93 565 PHE A N 1
ATOM 2304 C CA . PHE A 1 332 ? 20.420 32.822 1.030 1.00 22.34 565 PHE A CA 1
ATOM 2305 C C . PHE A 1 332 ? 19.557 33.891 0.369 1.00 21.37 565 PHE A C 1
ATOM 2306 O O . PHE A 1 332 ? 19.974 34.546 -0.579 1.00 18.60 565 PHE A O 1
ATOM 2314 N N . TRP A 1 333 ? 18.330 34.057 0.862 1.00 18.48 566 TRP A N 1
ATOM 2315 C CA . TRP A 1 333 ? 17.416 35.015 0.273 1.00 18.66 566 TRP A CA 1
ATOM 2316 C C . TRP A 1 333 ? 17.855 36.478 0.394 1.00 19.11 566 TRP A C 1
ATOM 2317 O O . TRP A 1 333 ? 17.483 37.296 -0.438 1.00 20.16 566 TRP A O 1
ATOM 2328 N N . SER A 1 334 ? 18.614 36.802 1.429 1.00 19.93 567 SER A N 1
ATOM 2329 C CA . SER A 1 334 ? 19.054 38.188 1.623 1.00 22.53 567 SER A CA 1
ATOM 2330 C C . SER A 1 334 ? 20.436 38.434 1.037 1.00 26.34 567 SER A C 1
ATOM 2331 O O . SER A 1 334 ? 20.971 39.544 1.150 1.00 26.44 567 SER A O 1
ATOM 2334 N N . LYS A 1 335 ? 21.001 37.411 0.405 1.00 27.51 568 LYS A N 1
ATOM 2335 C CA . LYS A 1 335 ? 22.329 37.519 -0.191 1.00 31.97 568 LYS A CA 1
ATOM 2336 C C . LYS A 1 335 ? 23.353 37.948 0.860 1.00 33.86 568 LYS A C 1
ATOM 2337 O O . LYS A 1 335 ? 24.243 38.762 0.583 1.00 34.37 568 LYS A O 1
ATOM 2343 N N . GLY A 1 336 ? 23.208 37.398 2.064 1.00 33.22 569 GLY A N 1
ATOM 2344 C CA . GLY A 1 336 ? 24.121 37.694 3.155 1.00 34.35 569 GLY A CA 1
ATOM 2345 C C . GLY A 1 336 ? 23.928 39.011 3.885 1.00 34.68 569 GLY A C 1
ATOM 2346 O O . GLY A 1 336 ? 24.754 39.375 4.719 1.00 35.28 569 GLY A O 1
ATOM 2347 N N . GLN A 1 337 ? 22.847 39.724 3.595 1.00 34.83 570 GLN A N 1
ATOM 2348 C CA . GLN A 1 337 ? 22.597 41.011 4.242 1.00 34.80 570 GLN A CA 1
ATOM 2349 C C . GLN A 1 337 ? 21.803 40.928 5.547 1.00 34.65 570 GLN A C 1
ATOM 2350 O O . GLN A 1 337 ? 21.921 41.806 6.410 1.00 32.64 570 GLN A O 1
ATOM 2356 N N . LEU A 1 338 ? 21.002 39.877 5.695 1.00 31.39 571 LEU A N 1
ATOM 2357 C CA . LEU A 1 338 ? 20.199 39.697 6.903 1.00 31.67 571 LEU A CA 1
ATOM 2358 C C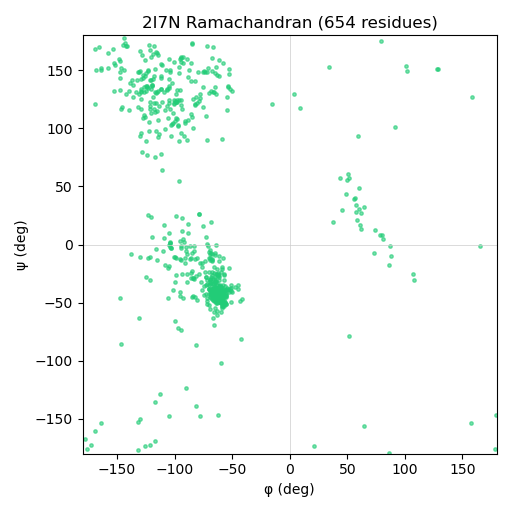 . LEU A 1 338 ? 20.468 38.335 7.518 1.00 30.63 571 LEU A C 1
ATOM 2359 O O . LEU A 1 338 ? 20.697 37.360 6.803 1.00 31.23 571 LEU A O 1
ATOM 2364 N N . LYS A 1 339 ? 20.442 38.276 8.846 1.00 28.88 572 LYS A N 1
ATOM 2365 C CA . LYS A 1 339 ? 20.664 37.033 9.567 1.00 28.93 572 LYS A CA 1
ATOM 2366 C C . LYS A 1 339 ? 19.404 36.666 10.347 1.00 29.30 572 LYS A C 1
ATOM 2367 O O . LYS A 1 339 ? 18.630 37.538 10.748 1.00 29.71 572 LYS A O 1
ATOM 2373 N N . ALA A 1 340 ? 19.193 35.374 10.546 1.00 27.13 573 ALA A N 1
ATOM 2374 C CA . ALA A 1 340 ? 18.054 34.919 11.329 1.00 26.66 573 ALA A CA 1
ATOM 2375 C C . ALA A 1 340 ? 18.480 35.054 12.789 1.00 25.72 573 ALA A C 1
ATOM 2376 O O . ALA A 1 340 ? 19.535 34.549 13.183 1.00 26.38 573 ALA A O 1
ATOM 2378 N N . LEU A 1 341 ? 17.671 35.741 13.584 1.00 23.57 574 LEU A N 1
ATOM 2379 C CA . LEU A 1 341 ? 17.975 35.916 14.995 1.00 23.68 574 LEU A CA 1
ATOM 2380 C C . LEU A 1 341 ? 17.140 34.970 15.857 1.00 24.30 574 LEU A C 1
ATOM 2381 O O . LEU A 1 341 ? 15.951 34.767 15.603 1.00 21.87 574 LEU A O 1
ATOM 2386 N N . PHE A 1 342 ? 17.768 34.401 16.876 1.00 23.58 575 PHE A N 1
ATOM 2387 C CA . PHE A 1 342 ? 17.082 33.487 17.783 1.00 26.16 575 PHE A CA 1
ATOM 2388 C C . PHE A 1 342 ? 17.309 33.937 19.219 1.00 28.20 575 PHE A C 1
ATOM 2389 O O . PHE A 1 342 ? 18.220 34.721 19.483 1.00 29.06 575 PHE A O 1
ATOM 2397 N N . LEU A 1 343 ? 16.488 33.439 20.142 1.00 29.53 576 LEU A N 1
ATOM 2398 C CA . LEU A 1 343 ? 16.602 33.811 21.551 1.00 30.47 576 LEU A CA 1
ATOM 2399 C C . LEU A 1 343 ? 16.885 32.600 22.445 1.00 31.69 576 LEU A C 1
ATOM 2400 O O . LEU A 1 343 ? 16.274 31.538 22.296 1.00 30.55 576 LEU A O 1
ATOM 2405 N N . GLU A 1 344 ? 17.816 32.777 23.376 1.00 33.05 577 GLU A N 1
ATOM 2406 C CA . GLU A 1 344 ? 18.217 31.713 24.297 1.00 35.31 577 GLU A CA 1
ATOM 2407 C C . GLU A 1 344 ? 17.088 31.051 25.089 1.00 34.70 577 GLU A C 1
ATOM 2408 O O . GLU A 1 344 ? 17.089 29.831 25.283 1.00 35.19 577 GLU A O 1
ATOM 2414 N N . HIS A 1 345 ? 16.121 31.841 25.542 1.00 35.05 578 HIS A N 1
ATOM 2415 C CA . HIS A 1 345 ? 15.027 31.293 26.339 1.00 36.51 578 HIS A CA 1
ATOM 2416 C C . HIS A 1 345 ? 13.738 31.004 25.582 1.00 35.74 578 HIS A C 1
ATOM 2417 O O . HIS A 1 345 ? 12.660 30.975 26.173 1.00 35.20 578 HIS A O 1
ATOM 2424 N N . GLU A 1 346 ? 13.852 30.778 24.278 1.00 36.15 579 GLU A N 1
ATOM 2425 C CA . GLU A 1 346 ? 12.687 30.483 23.450 1.00 36.69 579 GLU A CA 1
ATOM 2426 C C . GLU A 1 346 ? 11.932 29.307 24.063 1.00 35.50 579 GLU A C 1
ATOM 2427 O O . GLU A 1 346 ? 12.538 28.331 24.499 1.00 35.46 579 GLU A O 1
ATOM 2433 N N . GLY A 1 347 ? 10.609 29.411 24.108 1.00 34.76 580 GLY A N 1
ATOM 2434 C CA . GLY A 1 347 ? 9.805 28.344 24.675 1.00 35.03 580 GLY A CA 1
ATOM 2435 C C . GLY A 1 347 ? 9.222 28.693 26.034 1.00 33.97 580 GLY A C 1
ATOM 2436 O O . GLY A 1 347 ? 8.185 28.158 26.420 1.00 35.34 580 GLY A O 1
ATOM 2437 N N . TYR A 1 348 ? 9.875 29.596 26.756 1.00 34.01 581 TYR A N 1
ATOM 2438 C CA . TYR A 1 348 ? 9.405 29.994 28.081 1.00 34.58 581 TYR A CA 1
ATOM 2439 C C . TYR A 1 348 ? 8.865 31.416 28.152 1.00 34.24 581 TYR A C 1
ATOM 2440 O O . TYR A 1 348 ? 8.353 31.838 29.190 1.00 33.61 581 TYR A O 1
ATOM 2449 N N . PHE A 1 349 ? 8.979 32.159 27.056 1.00 32.36 582 PHE A N 1
ATOM 2450 C CA . PHE A 1 349 ? 8.512 33.540 27.035 1.00 31.62 582 PHE A CA 1
ATOM 2451 C C . PHE A 1 349 ? 7.055 33.704 27.448 1.00 31.10 582 PHE A C 1
ATOM 2452 O O . PHE A 1 349 ? 6.697 34.684 28.102 1.00 31.38 582 PHE A O 1
ATOM 2460 N N . GLY A 1 350 ? 6.211 32.758 27.055 1.00 29.81 583 GLY A N 1
ATOM 2461 C CA . GLY A 1 350 ? 4.810 32.842 27.423 1.00 31.67 583 GLY A CA 1
ATOM 2462 C C . GLY A 1 350 ? 4.646 32.758 28.933 1.00 32.11 583 GLY A C 1
ATOM 2463 O O . GLY A 1 350 ? 3.851 33.490 29.530 1.00 31.86 583 GLY A O 1
ATOM 2464 N N . ALA A 1 351 ? 5.408 31.862 29.552 1.00 32.95 584 ALA A N 1
ATOM 2465 C CA . ALA A 1 351 ? 5.356 31.682 31.000 1.00 34.42 584 ALA A CA 1
ATOM 2466 C C . ALA A 1 351 ? 5.854 32.944 31.703 1.00 35.50 584 ALA A C 1
ATOM 2467 O O . ALA A 1 351 ? 5.294 33.367 32.715 1.00 36.51 584 ALA A O 1
ATOM 2469 N N . VAL A 1 352 ? 6.915 33.536 31.165 1.00 35.69 585 VAL A N 1
ATOM 2470 C CA . VAL A 1 352 ? 7.475 34.755 31.736 1.00 35.62 585 VAL A CA 1
ATOM 2471 C C . VAL A 1 352 ? 6.452 35.876 31.609 1.00 36.36 585 VAL A C 1
ATOM 2472 O O . VAL A 1 352 ? 6.253 36.656 32.540 1.00 37.28 585 VAL A O 1
ATOM 2476 N N . GLY A 1 353 ? 5.804 35.954 30.449 1.00 35.95 586 GLY A N 1
ATOM 2477 C CA . GLY A 1 353 ? 4.801 36.979 30.239 1.00 35.92 586 GLY A CA 1
ATOM 2478 C C . GLY A 1 353 ? 3.716 36.855 31.293 1.00 37.36 586 GLY A C 1
ATOM 2479 O O . GLY A 1 353 ? 3.229 37.854 31.820 1.00 37.04 586 GLY A O 1
ATOM 2480 N N . ALA A 1 354 ? 3.348 35.616 31.605 1.00 38.35 587 ALA A N 1
ATOM 2481 C CA . ALA A 1 354 ? 2.322 35.345 32.607 1.00 40.79 587 ALA A CA 1
ATOM 2482 C C . ALA A 1 354 ? 2.765 35.886 33.963 1.00 41.41 587 ALA A C 1
ATOM 2483 O O . ALA A 1 354 ? 1.994 36.540 34.663 1.00 41.87 587 ALA A O 1
ATOM 2485 N N . LEU A 1 355 ? 4.014 35.611 34.319 1.00 43.26 588 LEU A N 1
ATOM 2486 C CA . LEU A 1 355 ? 4.581 36.066 35.582 1.00 45.03 588 LEU A CA 1
ATOM 2487 C C . LEU A 1 355 ? 4.507 37.583 35.728 1.00 46.68 588 LEU A C 1
ATOM 2488 O O . LEU A 1 355 ? 4.094 38.095 36.769 1.00 46.74 588 LEU A O 1
ATOM 2493 N N . LEU A 1 356 ? 4.912 38.298 34.683 1.00 47.53 589 LEU A N 1
ATOM 2494 C CA . LEU A 1 356 ? 4.902 39.756 34.699 1.00 49.37 589 LEU A CA 1
ATOM 2495 C C . LEU A 1 356 ? 3.518 40.330 34.989 1.00 51.21 589 LEU A C 1
ATOM 2496 O O . LEU A 1 356 ? 3.395 41.443 35.497 1.00 51.48 589 LEU A O 1
ATOM 2501 N N . GLU A 1 357 ? 2.479 39.568 34.662 1.00 53.40 590 GLU A N 1
ATOM 2502 C CA . GLU A 1 357 ? 1.106 40.012 34.884 1.00 55.91 590 GLU A CA 1
ATOM 2503 C C . GLU A 1 357 ? 0.783 40.133 36.372 1.00 56.90 590 GLU A C 1
ATOM 2504 O O . GLU A 1 357 ? -0.044 40.955 36.768 1.00 57.71 590 GLU A O 1
ATOM 2510 N N . LEU A 1 358 ? 1.433 39.312 37.192 1.00 58.11 591 LEU A N 1
ATOM 2511 C CA . LEU A 1 358 ? 1.208 39.334 38.635 1.00 58.94 591 LEU A CA 1
ATOM 2512 C C . LEU A 1 358 ? 1.394 40.724 39.220 1.00 60.01 591 LEU A C 1
ATOM 2513 O O . LEU A 1 358 ? 0.661 41.130 40.121 1.00 60.63 591 LEU A O 1
ATOM 2518 N N . PHE A 1 359 ? 2.382 41.451 38.709 1.00 60.96 592 PHE A N 1
ATOM 2519 C CA . PHE A 1 359 ? 2.665 42.796 39.189 1.00 62.25 592 PHE A CA 1
ATOM 2520 C C . PHE A 1 359 ? 1.693 43.815 38.595 1.00 63.48 592 PHE A C 1
ATOM 2521 O O . PHE A 1 359 ? 2.017 44.998 38.461 1.00 63.79 592 PHE A O 1
ATOM 2529 N N . LYS A 1 360 ? 0.500 43.345 38.241 1.00 64.65 593 LYS A N 1
ATOM 2530 C CA . LYS A 1 360 ? -0.528 44.205 37.669 1.00 65.35 593 LYS A CA 1
ATOM 2531 C C . LYS A 1 360 ? -1.915 43.806 38.168 1.00 65.85 593 LYS A C 1
ATOM 2532 O O . LYS A 1 360 ? -2.004 42.827 38.941 1.00 65.82 593 LYS A O 1
ATOM 2539 N N . PRO B 1 1 ? 13.452 38.952 -45.818 1.00 67.56 234 PRO B N 1
ATOM 2540 C CA . PRO B 1 1 ? 13.506 37.499 -45.542 1.00 67.31 234 PRO B CA 1
ATOM 2541 C C . PRO B 1 1 ? 12.620 36.704 -46.505 1.00 66.89 234 PRO B C 1
ATOM 2542 O O . PRO B 1 1 ? 11.577 37.194 -46.949 1.00 67.40 234 PRO B O 1
ATOM 2546 N N . PRO B 1 2 ? 13.012 35.468 -46.826 1.00 66.21 235 PRO B N 1
ATOM 2547 C CA . PRO B 1 2 ? 12.310 34.561 -47.730 1.00 65.66 235 PRO B CA 1
ATOM 2548 C C . PRO B 1 2 ? 11.196 33.692 -47.161 1.00 65.13 235 PRO B C 1
ATOM 2549 O O . PRO B 1 2 ? 11.320 33.145 -46.062 1.00 65.14 235 PRO B O 1
ATOM 2553 N N . PHE B 1 3 ? 10.132 33.538 -47.939 1.00 64.39 236 PHE B N 1
ATOM 2554 C CA . PHE B 1 3 ? 9.007 32.733 -47.521 1.00 63.77 236 PHE B CA 1
ATOM 2555 C C . PHE B 1 3 ? 9.359 31.310 -47.200 1.00 62.27 236 PHE B C 1
ATOM 2556 O O . PHE B 1 3 ? 10.425 30.800 -47.603 1.00 62.35 236 PHE B O 1
ATOM 2564 N N . PRO B 1 4 ? 8.528 30.678 -46.372 1.00 60.72 237 PRO B N 1
ATOM 2565 C CA . PRO B 1 4 ? 7.622 29.966 -45.459 1.00 58.82 237 PRO B CA 1
ATOM 2566 C C . PRO B 1 4 ? 8.215 30.392 -44.129 1.00 57.37 237 PRO B C 1
ATOM 2567 O O . PRO B 1 4 ? 9.266 29.907 -43.714 1.00 57.57 237 PRO B O 1
ATOM 2571 N N . TRP B 1 5 ? 7.567 31.360 -43.483 1.00 55.63 238 TRP B N 1
ATOM 2572 C CA . TRP B 1 5 ? 8.057 31.865 -42.208 1.00 53.72 238 TRP B CA 1
ATOM 2573 C C . TRP B 1 5 ? 7.508 31.074 -41.030 1.00 51.32 238 TRP B C 1
ATOM 2574 O O . TRP B 1 5 ? 6.332 31.188 -40.689 1.00 50.47 238 TRP B O 1
ATOM 2585 N N . PHE B 1 6 ? 8.367 30.267 -40.412 1.00 49.07 239 PHE B N 1
ATOM 2586 C CA . PHE B 1 6 ? 7.968 29.461 -39.265 1.00 45.93 239 PHE B CA 1
ATOM 2587 C C . PHE B 1 6 ? 8.709 29.842 -37.990 1.00 42.38 239 PHE B C 1
ATOM 2588 O O . PHE B 1 6 ? 9.723 30.540 -38.011 1.00 41.70 239 PHE B O 1
ATOM 2596 N N . GLY B 1 7 ? 8.173 29.347 -36.882 1.00 39.18 240 GLY B N 1
ATOM 2597 C CA . GLY B 1 7 ? 8.750 29.555 -35.570 1.00 34.80 240 GLY B CA 1
ATOM 2598 C C . GLY B 1 7 ? 8.417 28.282 -34.816 1.00 32.45 240 GLY B C 1
ATOM 2599 O O . GLY B 1 7 ? 7.276 27.819 -34.864 1.00 31.45 240 GLY B O 1
ATOM 2600 N N . MET B 1 8 ? 9.392 27.702 -34.125 1.00 30.49 241 MET B N 1
ATOM 2601 C CA . MET B 1 8 ? 9.136 26.465 -33.406 1.00 31.54 241 MET B CA 1
ATOM 2602 C C . MET B 1 8 ? 9.633 26.400 -31.974 1.00 30.37 241 MET B C 1
ATOM 2603 O O . MET B 1 8 ? 10.711 26.893 -31.648 1.00 30.53 241 MET B O 1
ATOM 2608 N N . ASP B 1 9 ? 8.824 25.774 -31.128 1.00 29.72 242 ASP B N 1
ATOM 2609 C CA . ASP B 1 9 ? 9.161 25.580 -29.726 1.00 31.32 242 ASP B CA 1
ATOM 2610 C C . ASP B 1 9 ? 9.100 24.071 -29.532 1.00 30.66 242 ASP B C 1
ATOM 2611 O O . ASP B 1 9 ? 8.025 23.504 -29.342 1.00 29.10 242 ASP B O 1
ATOM 2616 N N . ILE B 1 10 ? 10.264 23.430 -29.589 1.00 32.59 243 ILE B N 1
ATOM 2617 C CA . ILE B 1 10 ? 10.354 21.981 -29.449 1.00 33.74 243 ILE B CA 1
ATOM 2618 C C . ILE B 1 10 ? 10.647 21.552 -28.017 1.00 34.35 243 ILE B C 1
ATOM 2619 O O . ILE B 1 10 ? 11.802 21.531 -27.584 1.00 32.41 243 ILE B O 1
ATOM 2624 N N . GLY B 1 11 ? 9.592 21.218 -27.278 1.00 35.45 244 GLY B N 1
ATOM 2625 C CA . GLY B 1 11 ? 9.767 20.784 -25.907 1.00 37.96 244 GLY B CA 1
ATOM 2626 C C . GLY B 1 11 ? 9.974 19.283 -25.860 1.00 41.75 244 GLY B C 1
ATOM 2627 O O . GLY B 1 11 ? 9.612 18.576 -26.802 1.00 42.04 244 GLY B O 1
ATOM 2628 N N . GLY B 1 12 ? 10.552 18.789 -24.769 1.00 43.54 245 GLY B N 1
ATOM 2629 C CA . GLY B 1 12 ? 10.787 17.362 -24.644 1.00 46.73 245 GLY B CA 1
ATOM 2630 C C . GLY B 1 12 ? 9.500 16.558 -24.603 1.00 49.05 245 GLY B C 1
ATOM 2631 O O . GLY B 1 12 ? 9.529 15.331 -24.504 1.00 50.57 245 GLY B O 1
ATOM 2632 N N . THR B 1 13 ? 8.365 17.249 -24.681 1.00 49.94 246 THR B N 1
ATOM 2633 C CA . THR B 1 13 ? 7.065 16.587 -24.648 1.00 50.27 246 THR B CA 1
ATOM 2634 C C . THR B 1 13 ? 6.143 17.055 -25.772 1.00 49.35 246 THR B C 1
ATOM 2635 O O . THR B 1 13 ? 5.757 16.273 -26.644 1.00 49.35 246 THR B O 1
ATOM 2639 N N . LEU B 1 14 ? 5.790 18.336 -25.744 1.00 47.87 247 LEU B N 1
ATOM 2640 C CA . LEU B 1 14 ? 4.899 18.897 -26.748 1.00 45.79 247 LEU B CA 1
ATOM 2641 C C . LEU B 1 14 ? 5.641 19.883 -27.646 1.00 43.38 247 LEU B C 1
ATOM 2642 O O . LEU B 1 14 ? 6.550 20.590 -27.206 1.00 42.79 247 LEU B O 1
ATOM 2647 N N . VAL B 1 15 ? 5.254 19.915 -28.915 1.00 40.24 248 VAL B N 1
ATOM 2648 C CA . VAL B 1 15 ? 5.880 20.808 -29.876 1.00 36.70 248 VAL B CA 1
ATOM 2649 C C . VAL B 1 15 ? 4.893 21.881 -30.310 1.00 34.12 248 VAL B C 1
ATOM 2650 O O . VAL B 1 15 ? 3.744 21.581 -30.624 1.00 33.03 248 VAL B O 1
ATOM 2654 N N . LYS B 1 16 ? 5.348 23.131 -30.324 1.00 32.08 249 LYS B N 1
ATOM 2655 C CA . LYS B 1 16 ? 4.498 24.239 -30.737 1.00 30.62 249 LYS B CA 1
ATOM 2656 C C . LYS B 1 16 ? 5.055 24.851 -32.008 1.00 29.64 249 LYS B C 1
ATOM 2657 O O . LYS B 1 16 ? 6.244 25.149 -32.104 1.00 28.66 249 LYS B O 1
ATOM 2663 N N . LEU B 1 17 ? 4.178 25.041 -32.983 1.00 28.49 250 LEU B N 1
ATOM 2664 C CA . LEU B 1 17 ? 4.571 25.602 -34.264 1.00 29.01 250 LEU B CA 1
ATOM 2665 C C . LEU B 1 17 ? 3.657 26.758 -34.644 1.00 27.72 250 LEU B C 1
ATOM 2666 O O . LEU B 1 17 ? 2.439 26.647 -34.549 1.00 28.44 250 LEU B O 1
ATOM 2671 N N . VAL B 1 18 ? 4.253 27.873 -35.050 1.00 28.90 251 VAL B N 1
ATOM 2672 C CA . VAL B 1 18 ? 3.484 29.028 -35.482 1.00 30.56 251 VAL B CA 1
ATOM 2673 C C . VAL B 1 18 ? 3.877 29.310 -36.930 1.00 32.13 251 VAL B C 1
ATOM 2674 O O . VAL B 1 18 ? 5.056 29.249 -37.285 1.00 32.90 251 VAL B O 1
ATOM 2678 N N . TYR B 1 19 ? 2.887 29.610 -37.760 1.00 33.26 252 TYR B N 1
ATOM 2679 C CA . TYR B 1 19 ? 3.143 29.879 -39.167 1.00 35.13 252 TYR B CA 1
ATOM 2680 C C . TYR B 1 19 ? 2.377 31.090 -39.686 1.00 34.64 252 TYR B C 1
ATOM 2681 O O . TYR B 1 19 ? 1.157 31.180 -39.542 1.00 32.57 252 TYR B O 1
ATOM 2690 N N . PHE B 1 20 ? 3.109 32.020 -40.285 1.00 34.81 253 PHE B N 1
ATOM 2691 C CA . PHE B 1 20 ? 2.517 33.230 -40.835 1.00 38.86 253 PHE B CA 1
ATOM 2692 C C . PHE B 1 20 ? 2.147 33.016 -42.299 1.00 41.44 253 PHE B C 1
ATOM 2693 O O . PHE B 1 20 ? 3.021 32.981 -43.171 1.00 41.24 253 PHE B O 1
ATOM 2701 N N . GLU B 1 21 ? 0.852 32.875 -42.558 1.00 44.36 254 GLU B N 1
ATOM 2702 C CA . GLU B 1 21 ? 0.350 32.668 -43.910 1.00 47.18 254 GLU B CA 1
ATOM 2703 C C . GLU B 1 21 ? 0.130 33.995 -44.627 1.00 49.17 254 GLU B C 1
ATOM 2704 O O . GLU B 1 21 ? -0.748 34.772 -44.256 1.00 49.01 254 GLU B O 1
ATOM 2710 N N . PRO B 1 22 ? 0.931 34.273 -45.664 1.00 51.39 255 PRO B N 1
ATOM 2711 C CA . PRO B 1 22 ? 0.795 35.521 -46.419 1.00 53.03 255 PRO B CA 1
ATOM 2712 C C . PRO B 1 22 ? -0.550 35.580 -47.137 1.00 54.89 255 PRO B C 1
ATOM 2713 O O . PRO B 1 22 ? -0.986 34.595 -47.731 1.00 55.06 255 PRO B O 1
ATOM 2717 N N . LYS B 1 23 ? -1.209 36.731 -47.073 1.00 57.55 256 LYS B N 1
ATOM 2718 C CA . LYS B 1 23 ? -2.497 36.904 -47.730 1.00 60.87 256 LYS B CA 1
ATOM 2719 C C . LYS B 1 23 ? -2.313 37.620 -49.059 1.00 62.82 256 LYS B C 1
ATOM 2720 O O . LYS B 1 23 ? -1.658 38.662 -49.129 1.00 63.22 256 LYS B O 1
ATOM 2726 N N . ASP B 1 24 ? -2.888 37.051 -50.113 1.00 64.90 257 ASP B N 1
ATOM 2727 C CA . ASP B 1 24 ? -2.791 37.636 -51.443 1.00 66.89 257 ASP B CA 1
ATOM 2728 C C . ASP B 1 24 ? -1.322 37.747 -51.845 1.00 67.56 257 ASP B C 1
ATOM 2729 O O . ASP B 1 24 ? -0.651 38.729 -51.521 1.00 67.93 257 ASP B O 1
ATOM 2734 N N . ILE B 1 25 ? -0.827 36.730 -52.545 1.00 68.17 258 ILE B N 1
ATOM 2735 C CA . ILE B 1 25 ? 0.562 36.705 -52.990 1.00 68.35 258 ILE B CA 1
ATOM 2736 C C . ILE B 1 25 ? 0.858 37.857 -53.947 1.00 68.80 258 ILE B C 1
ATOM 2737 O O . ILE B 1 25 ? 0.811 37.696 -55.167 1.00 69.33 258 ILE B O 1
ATOM 2742 N N . LYS B 1 38 ? 5.124 25.234 -52.547 1.00 73.52 271 LYS B N 1
ATOM 2743 C CA . LYS B 1 38 ? 3.900 25.945 -52.197 1.00 73.57 271 LYS B CA 1
ATOM 2744 C C . LYS B 1 38 ? 2.771 24.975 -51.867 1.00 73.48 271 LYS B C 1
ATOM 2745 O O . LYS B 1 38 ? 1.662 25.391 -51.527 1.00 73.11 271 LYS B O 1
ATOM 2751 N N . SER B 1 39 ? 3.058 23.681 -51.971 1.00 73.44 272 SER B N 1
ATOM 2752 C CA . SER B 1 39 ? 2.067 22.655 -51.672 1.00 73.20 272 SER B CA 1
ATOM 2753 C C . SER B 1 39 ? 1.911 22.543 -50.159 1.00 72.88 272 SER B C 1
ATOM 2754 O O . SER B 1 39 ? 0.941 21.970 -49.661 1.00 72.87 272 SER B O 1
ATOM 2757 N N . ILE B 1 40 ? 2.878 23.098 -49.437 1.00 72.36 273 ILE B N 1
ATOM 2758 C CA . ILE B 1 40 ? 2.859 23.075 -47.980 1.00 71.71 273 ILE B CA 1
ATOM 2759 C C . ILE B 1 40 ? 1.818 24.075 -47.483 1.00 70.79 273 ILE B C 1
ATOM 2760 O O . ILE B 1 40 ? 1.136 23.840 -46.485 1.00 70.86 273 ILE B O 1
ATOM 2765 N N . ARG B 1 41 ? 1.699 25.190 -48.195 1.00 69.53 274 ARG B N 1
ATOM 2766 C CA . ARG B 1 41 ? 0.746 26.232 -47.839 1.00 68.12 274 ARG B CA 1
ATOM 2767 C C . ARG B 1 41 ? -0.673 25.677 -47.871 1.00 67.83 274 ARG B C 1
ATOM 2768 O O . ARG B 1 41 ? -1.469 25.925 -46.966 1.00 67.27 274 ARG B O 1
ATOM 2776 N N . LYS B 1 42 ? -0.980 24.921 -48.921 1.00 67.10 275 LYS B N 1
ATOM 2777 C CA . LYS B 1 42 ? -2.302 24.328 -49.079 1.00 66.73 275 LYS B CA 1
ATOM 2778 C C . LYS B 1 42 ? -2.564 23.277 -48.007 1.00 65.77 275 LYS B C 1
ATOM 2779 O O . LYS B 1 42 ? -3.670 23.183 -47.477 1.00 65.84 275 LYS B O 1
ATOM 2785 N N . TYR B 1 43 ? -1.541 22.490 -47.690 1.00 64.67 276 TYR B N 1
ATOM 2786 C CA . TYR B 1 43 ? -1.660 21.442 -46.683 1.00 63.87 276 TYR B CA 1
ATOM 2787 C C . TYR B 1 43 ? -2.055 21.990 -45.313 1.00 63.97 276 TYR B C 1
ATOM 2788 O O . TYR B 1 43 ? -2.895 21.412 -44.623 1.00 63.81 276 TYR B O 1
ATOM 2797 N N . LEU B 1 44 ? -1.444 23.104 -44.922 1.00 63.90 277 LEU B N 1
ATOM 2798 C CA . LEU B 1 44 ? -1.730 23.720 -43.631 1.00 64.29 277 LEU B CA 1
ATOM 2799 C C . LEU B 1 44 ? -3.122 24.341 -43.581 1.00 64.71 277 LEU B C 1
ATOM 2800 O O . LEU B 1 44 ? -3.905 24.056 -42.675 1.00 64.70 277 LEU B O 1
ATOM 2805 N N . THR B 1 45 ? -3.423 25.183 -44.565 1.00 65.05 278 THR B N 1
ATOM 2806 C CA . THR B 1 45 ? -4.706 25.873 -44.637 1.00 65.99 278 THR B CA 1
ATOM 2807 C C . THR B 1 45 ? -5.916 24.970 -44.867 1.00 65.82 278 THR B C 1
ATOM 2808 O O . THR B 1 45 ? -6.994 25.230 -44.335 1.00 66.03 278 THR B O 1
ATOM 2812 N N . SER B 1 46 ? -5.743 23.911 -45.651 1.00 65.95 279 SER B N 1
ATOM 2813 C CA . SER B 1 46 ? -6.849 23.003 -45.948 1.00 66.01 279 SER B CA 1
ATOM 2814 C C . SER B 1 46 ? -7.007 21.868 -44.941 1.00 65.86 279 SER B C 1
ATOM 2815 O O . SER B 1 46 ? -7.777 20.936 -45.171 1.00 66.15 279 SER B O 1
ATOM 2818 N N . ASN B 1 47 ? -6.282 21.941 -43.830 1.00 65.55 280 ASN B N 1
ATOM 2819 C CA . ASN B 1 47 ? -6.365 20.901 -42.809 1.00 65.22 280 ASN B CA 1
ATOM 2820 C C . ASN B 1 47 ? -6.446 21.480 -41.397 1.00 64.81 280 ASN B C 1
ATOM 2821 O O . ASN B 1 47 ? -5.732 22.423 -41.062 1.00 64.19 280 ASN B O 1
ATOM 2826 N N . THR B 1 48 ? -7.320 20.906 -40.576 1.00 64.42 281 THR B N 1
ATOM 2827 C CA . THR B 1 48 ? -7.490 21.347 -39.196 1.00 64.58 281 THR B CA 1
ATOM 2828 C C . THR B 1 48 ? -6.689 20.412 -38.300 1.00 64.10 281 THR B C 1
ATOM 2829 O O . THR B 1 48 ? -6.262 20.787 -37.208 1.00 63.60 281 THR B O 1
ATOM 2833 N N . ALA B 1 49 ? -6.493 19.187 -38.777 1.00 63.90 282 ALA B N 1
ATOM 2834 C CA . ALA B 1 49 ? -5.733 18.175 -38.053 1.00 64.05 282 ALA B CA 1
ATOM 2835 C C . ALA B 1 49 ? -4.659 17.644 -38.996 1.00 64.12 282 ALA B C 1
ATOM 2836 O O . ALA B 1 49 ? -4.886 17.544 -40.201 1.00 64.33 282 ALA B O 1
ATOM 2838 N N . TYR B 1 50 ? -3.493 17.304 -38.454 1.00 64.12 283 TYR B N 1
ATOM 2839 C CA . TYR B 1 50 ? -2.402 16.803 -39.282 1.00 64.07 283 TYR B CA 1
ATOM 2840 C C . TYR B 1 50 ? -1.832 15.482 -38.773 1.00 64.37 283 TYR B C 1
ATOM 2841 O O . TYR B 1 50 ? -1.742 15.255 -37.566 1.00 64.04 283 TYR B O 1
ATOM 2850 N N . GLY B 1 51 ? -1.450 14.617 -39.709 1.00 64.93 284 GLY B N 1
ATOM 2851 C CA . GLY B 1 51 ? -0.872 13.329 -39.364 1.00 64.85 284 GLY B CA 1
ATOM 2852 C C . GLY B 1 51 ? -1.573 12.546 -38.271 1.00 65.03 284 GLY B C 1
ATOM 2853 O O . GLY B 1 51 ? -0.931 11.783 -37.547 1.00 65.12 284 GLY B O 1
ATOM 2854 N N . LYS B 1 52 ? -2.884 12.732 -38.143 1.00 65.25 285 LYS B N 1
ATOM 2855 C CA . LYS B 1 52 ? -3.666 12.022 -37.133 1.00 65.69 285 LYS B CA 1
ATOM 2856 C C . LYS B 1 52 ? -3.157 12.289 -35.718 1.00 65.16 285 LYS B C 1
ATOM 2857 O O . LYS B 1 52 ? -3.413 11.507 -34.800 1.00 64.87 285 LYS B O 1
ATOM 2863 N N . THR B 1 53 ? -2.433 13.389 -35.542 1.00 64.48 286 THR B N 1
ATOM 2864 C CA . THR B 1 53 ? -1.897 13.729 -34.230 1.00 63.11 286 THR B CA 1
ATOM 2865 C C . THR B 1 53 ? -1.834 15.242 -34.034 1.00 61.83 286 THR B C 1
ATOM 2866 O O . THR B 1 53 ? -2.229 15.767 -32.989 1.00 61.53 286 THR B O 1
ATOM 2870 N N . GLY B 1 54 ? -1.336 15.939 -35.050 1.00 60.03 287 GLY B N 1
ATOM 2871 C CA . GLY B 1 54 ? -1.230 17.383 -34.974 1.00 57.12 287 GLY B CA 1
ATOM 2872 C C . GLY B 1 54 ? -2.579 18.068 -34.877 1.00 55.02 287 GLY B C 1
ATOM 2873 O O . GLY B 1 54 ? -3.587 17.549 -35.353 1.00 54.73 287 GLY B O 1
ATOM 2874 N N . ILE B 1 55 ? -2.597 19.242 -34.256 1.00 52.61 288 ILE B N 1
ATOM 2875 C CA . ILE B 1 55 ? -3.825 20.007 -34.096 1.00 49.96 288 ILE B CA 1
ATOM 2876 C C . ILE B 1 55 ? -3.553 21.488 -34.333 1.00 47.94 288 ILE B C 1
ATOM 2877 O O . ILE B 1 55 ? -2.532 22.021 -33.900 1.00 47.44 288 ILE B O 1
ATOM 2882 N N . ARG B 1 56 ? -4.474 22.143 -35.024 1.00 45.88 289 ARG B N 1
ATOM 2883 C CA . ARG B 1 56 ? -4.348 23.563 -35.323 1.00 44.60 289 ARG B CA 1
ATOM 2884 C C . ARG B 1 56 ? -5.456 24.336 -34.613 1.00 43.31 289 ARG B C 1
ATOM 2885 O O . ARG B 1 56 ? -6.621 24.262 -35.003 1.00 42.14 289 ARG B O 1
ATOM 2893 N N . ASP B 1 57 ? -5.085 25.072 -33.566 1.00 42.18 290 ASP B N 1
ATOM 2894 C CA . ASP B 1 57 ? -6.051 25.854 -32.798 1.00 40.32 290 ASP B CA 1
ATOM 2895 C C . ASP B 1 57 ? -6.524 27.062 -33.589 1.00 38.23 290 ASP B C 1
ATOM 2896 O O . ASP B 1 57 ? -5.940 28.141 -33.509 1.00 36.29 290 ASP B O 1
ATOM 2901 N N . VAL B 1 58 ? -7.596 26.874 -34.352 1.00 36.32 291 VAL B N 1
ATOM 2902 C CA . VAL B 1 58 ? -8.151 27.940 -35.171 1.00 35.90 291 VAL B CA 1
ATOM 2903 C C . VAL B 1 58 ? -8.606 29.152 -34.359 1.00 34.99 291 VAL B C 1
ATOM 2904 O O . VAL B 1 58 ? -8.494 30.288 -34.821 1.00 34.76 291 VAL B O 1
ATOM 2908 N N . HIS B 1 59 ? -9.116 28.912 -33.156 1.00 34.16 292 HIS B N 1
ATOM 2909 C CA . HIS B 1 59 ? -9.598 30.002 -32.314 1.00 34.77 292 HIS B CA 1
ATOM 2910 C C . HIS B 1 59 ? -8.502 30.989 -31.908 1.00 33.33 292 HIS B C 1
ATOM 2911 O O . HIS B 1 59 ? -8.790 32.135 -31.566 1.00 33.26 292 HIS B O 1
ATOM 2918 N N . LEU B 1 60 ? -7.245 30.555 -31.963 1.00 32.19 293 LEU B N 1
ATOM 2919 C CA . LEU B 1 60 ? -6.129 31.432 -31.601 1.00 29.99 293 LEU B CA 1
ATOM 2920 C C . LEU B 1 60 ? -5.589 32.195 -32.806 1.00 29.41 293 LEU B C 1
ATOM 2921 O O . LEU B 1 60 ? -4.803 33.132 -32.670 1.00 27.05 293 LEU B O 1
ATOM 2926 N N . GLU B 1 61 ? -6.020 31.786 -33.995 1.00 29.73 294 GLU B N 1
ATOM 2927 C CA . GLU B 1 61 ? -5.572 32.416 -35.229 1.00 29.59 294 GLU B CA 1
ATOM 2928 C C . GLU B 1 61 ? -5.692 33.940 -35.196 1.00 29.61 294 GLU B C 1
ATOM 2929 O O . GLU B 1 61 ? -6.726 34.487 -34.806 1.00 29.01 294 GLU B O 1
ATOM 2935 N N . LEU B 1 62 ? -4.625 34.619 -35.605 1.00 29.06 295 LEU B N 1
ATOM 2936 C CA . LEU B 1 62 ? -4.606 36.075 -35.655 1.00 31.05 295 LEU B CA 1
ATOM 2937 C C . LEU B 1 62 ? -4.754 36.499 -37.113 1.00 33.37 295 LEU B C 1
ATOM 2938 O O . LEU B 1 62 ? -3.887 36.216 -37.937 1.00 33.39 295 LEU B O 1
ATOM 2943 N N . LYS B 1 63 ? -5.846 37.194 -37.422 1.00 37.04 296 LYS B N 1
ATOM 2944 C CA . LYS B 1 63 ? -6.119 37.622 -38.791 1.00 40.77 296 LYS B CA 1
ATOM 2945 C C . LYS B 1 63 ? -5.793 39.079 -39.101 1.00 43.14 296 LYS B C 1
ATOM 2946 O O . LYS B 1 63 ? -5.738 39.924 -38.210 1.00 43.95 296 LYS B O 1
ATOM 2952 N N . ASN B 1 64 ? -5.573 39.355 -40.385 1.00 45.99 297 ASN B N 1
ATOM 2953 C CA . ASN B 1 64 ? -5.265 40.696 -40.865 1.00 47.99 297 ASN B CA 1
ATOM 2954 C C . ASN B 1 64 ? -4.027 41.269 -40.187 1.00 48.85 297 ASN B C 1
ATOM 2955 O O . ASN B 1 64 ? -3.942 42.471 -39.945 1.00 48.73 297 ASN B O 1
ATOM 2960 N N . LEU B 1 65 ? -3.068 40.401 -39.885 1.00 49.84 298 LEU B N 1
ATOM 2961 C CA . LEU B 1 65 ? -1.836 40.820 -39.231 1.00 50.90 298 LEU B CA 1
ATOM 2962 C C . LEU B 1 65 ? -0.790 41.229 -40.265 1.00 51.87 298 LEU B C 1
ATOM 2963 O O . LEU B 1 65 ? -0.705 40.639 -41.340 1.00 52.12 298 LEU B O 1
ATOM 2968 N N . THR B 1 66 ? 0.005 42.240 -39.933 1.00 52.79 299 THR B N 1
ATOM 2969 C CA . THR B 1 66 ? 1.045 42.721 -40.836 1.00 54.16 299 THR B CA 1
ATOM 2970 C C . THR B 1 66 ? 2.433 42.502 -40.244 1.00 55.11 299 THR B C 1
ATOM 2971 O O . THR B 1 66 ? 2.785 43.103 -39.226 1.00 55.56 299 THR B O 1
ATOM 2975 N N . MET B 1 67 ? 3.218 41.642 -40.886 1.00 55.60 300 MET B N 1
ATOM 2976 C CA . MET B 1 67 ? 4.572 41.352 -40.430 1.00 56.62 300 MET B CA 1
ATOM 2977 C C . MET B 1 67 ? 5.605 41.808 -41.454 1.00 56.86 300 MET B C 1
ATOM 2978 O O . MET B 1 67 ? 5.895 41.096 -42.416 1.00 57.38 300 MET B O 1
ATOM 2983 N N . ARG B 1 70 ? 4.130 42.662 -44.776 1.00 58.05 303 ARG B N 1
ATOM 2984 C CA . ARG B 1 70 ? 3.029 42.151 -45.584 1.00 58.16 303 ARG B CA 1
ATOM 2985 C C . ARG B 1 70 ? 1.871 41.668 -44.716 1.00 57.22 303 ARG B C 1
ATOM 2986 O O . ARG B 1 70 ? 2.067 41.256 -43.572 1.00 56.96 303 ARG B O 1
ATOM 2994 N N . LYS B 1 71 ? 0.665 41.720 -45.271 1.00 55.52 304 LYS B N 1
ATOM 2995 C CA . LYS B 1 71 ? -0.527 41.288 -44.553 1.00 54.35 304 LYS B CA 1
ATOM 2996 C C . LYS B 1 71 ? -0.697 39.776 -44.624 1.00 52.61 304 LYS B C 1
ATOM 2997 O O . LYS B 1 71 ? -0.452 39.160 -45.662 1.00 52.21 304 LYS B O 1
ATOM 3003 N N . GLY B 1 72 ? -1.120 39.183 -43.512 1.00 49.78 305 GLY B N 1
ATOM 3004 C CA . GLY B 1 72 ? -1.320 37.748 -43.467 1.00 47.08 305 GLY B CA 1
ATOM 3005 C C . GLY B 1 72 ? -1.969 37.318 -42.168 1.00 45.33 305 GLY B C 1
ATOM 3006 O O . GLY B 1 72 ? -2.385 38.159 -41.369 1.00 44.87 305 GLY B O 1
ATOM 3007 N N . ASN B 1 73 ? -2.063 36.009 -41.959 1.00 42.71 306 ASN B N 1
ATOM 3008 C CA . ASN B 1 73 ? -2.659 35.467 -40.746 1.00 40.40 306 ASN B CA 1
ATOM 3009 C C . ASN B 1 73 ? -1.640 34.596 -40.016 1.00 38.22 306 ASN B C 1
ATOM 3010 O O . ASN B 1 73 ? -0.860 33.880 -40.646 1.00 37.07 306 ASN B O 1
ATOM 3015 N N . LEU B 1 74 ? -1.642 34.665 -38.689 1.00 35.55 307 LEU B N 1
ATOM 3016 C CA . LEU B 1 74 ? -0.719 33.873 -37.885 1.00 33.77 307 LEU B CA 1
ATOM 3017 C C . LEU B 1 74 ? -1.450 32.651 -37.336 1.00 32.44 307 LEU B C 1
ATOM 3018 O O . LEU B 1 74 ? -2.449 32.776 -36.623 1.00 31.20 307 LEU B O 1
ATOM 3023 N N . HIS B 1 75 ? -0.940 31.468 -37.669 1.00 30.51 308 HIS B N 1
ATOM 3024 C CA . HIS B 1 75 ? -1.547 30.212 -37.248 1.00 30.16 308 HIS B CA 1
ATOM 3025 C C . HIS B 1 75 ? -0.789 29.548 -36.104 1.00 28.97 308 HIS B C 1
ATOM 3026 O O . HIS B 1 75 ? 0.435 29.662 -36.010 1.00 29.97 308 HIS B O 1
ATOM 3033 N N . PHE B 1 76 ? -1.524 28.847 -35.253 1.00 29.29 309 PHE B N 1
ATOM 3034 C CA . PHE B 1 76 ? -0.941 28.160 -34.106 1.00 30.07 309 PHE B CA 1
ATOM 3035 C C . PHE B 1 76 ? -1.237 26.665 -34.164 1.00 31.00 309 PHE B C 1
ATOM 3036 O O . PHE B 1 76 ? -2.392 26.238 -34.097 1.00 32.23 309 PHE B O 1
ATOM 3044 N N . ILE B 1 77 ? -0.177 25.876 -34.276 1.00 31.33 310 ILE B N 1
ATOM 3045 C CA . ILE B 1 77 ? -0.302 24.430 -34.371 1.00 32.47 310 ILE B CA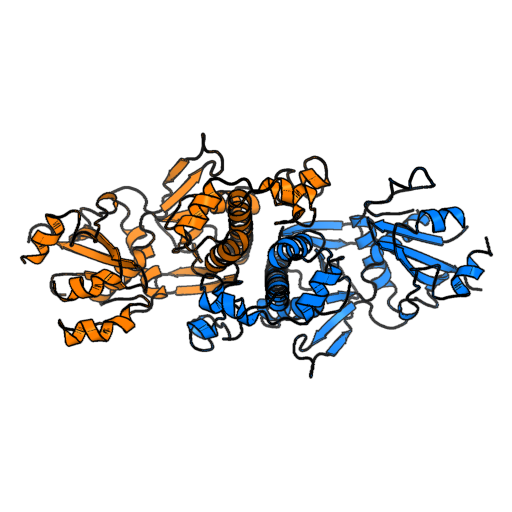 1
ATOM 3046 C C . ILE B 1 77 ? 0.488 23.734 -33.268 1.00 33.01 310 ILE B C 1
ATOM 3047 O O . ILE B 1 77 ? 1.509 24.239 -32.805 1.00 32.19 310 ILE B O 1
ATOM 3052 N N . ARG B 1 78 ? 0.013 22.565 -32.856 1.00 35.13 311 ARG B N 1
ATOM 3053 C CA . ARG B 1 78 ? 0.681 21.800 -31.811 1.00 36.64 311 ARG B CA 1
ATOM 3054 C C . ARG B 1 78 ? 0.586 20.302 -32.071 1.00 39.00 311 ARG B C 1
ATOM 3055 O O . ARG B 1 78 ? -0.371 19.826 -32.684 1.00 38.64 311 ARG B O 1
ATOM 3063 N N . PHE B 1 79 ? 1.589 19.567 -31.604 1.00 40.35 312 PHE B N 1
ATOM 3064 C CA . PHE B 1 79 ? 1.622 18.120 -31.761 1.00 43.72 312 PHE B CA 1
ATOM 3065 C C . PHE B 1 79 ? 2.715 17.511 -30.892 1.00 46.53 312 PHE B C 1
ATOM 3066 O O . PHE B 1 79 ? 3.723 18.157 -30.606 1.00 45.87 312 PHE B O 1
ATOM 3074 N N . PRO B 1 80 ? 2.516 16.261 -30.445 1.00 49.46 313 PRO B N 1
ATOM 3075 C CA . PRO B 1 80 ? 3.472 15.537 -29.600 1.00 51.53 313 PRO B CA 1
ATOM 3076 C C . PRO B 1 80 ? 4.882 15.502 -30.187 1.00 53.64 313 PRO B C 1
ATOM 3077 O O . PRO B 1 80 ? 5.060 15.466 -31.408 1.00 53.62 313 PRO B O 1
ATOM 3081 N N . SER B 1 81 ? 5.880 15.520 -29.311 1.00 55.73 314 SER B N 1
ATOM 3082 C CA . SER B 1 81 ? 7.271 15.483 -29.742 1.00 58.61 314 SER B CA 1
ATOM 3083 C C . SER B 1 81 ? 7.598 14.122 -30.346 1.00 60.04 314 SER B C 1
ATOM 3084 O O . SER B 1 81 ? 8.679 13.922 -30.899 1.00 60.23 314 SER B O 1
ATOM 3087 N N . CYS B 1 82 ? 6.656 13.190 -30.235 1.00 62.35 315 CYS B N 1
ATOM 3088 C CA . CYS B 1 82 ? 6.828 11.848 -30.782 1.00 64.59 315 CYS B CA 1
ATOM 3089 C C . CYS B 1 82 ? 6.747 11.905 -32.304 1.00 65.45 315 CYS B C 1
ATOM 3090 O O . CYS B 1 82 ? 7.568 11.314 -33.007 1.00 65.87 315 CYS B O 1
ATOM 3093 N N . ALA B 1 83 ? 5.747 12.626 -32.802 1.00 66.20 316 ALA B N 1
ATOM 3094 C CA . ALA B 1 83 ? 5.530 12.764 -34.235 1.00 67.15 316 ALA B CA 1
ATOM 3095 C C . ALA B 1 83 ? 6.526 13.723 -34.872 1.00 67.92 316 ALA B C 1
ATOM 3096 O O . ALA B 1 83 ? 6.320 14.185 -35.993 1.00 68.11 316 ALA B O 1
ATOM 3098 N N . MET B 1 84 ? 7.608 14.020 -34.159 1.00 69.15 317 MET B N 1
ATOM 3099 C CA . MET B 1 84 ? 8.621 14.931 -34.679 1.00 70.43 317 MET B CA 1
ATOM 3100 C C . MET B 1 84 ? 9.374 14.292 -35.840 1.00 70.76 317 MET B C 1
ATOM 3101 O O . MET B 1 84 ? 9.842 14.983 -36.747 1.00 70.55 317 MET B O 1
ATOM 3106 N N . HIS B 1 85 ? 9.492 12.968 -35.805 1.00 71.77 318 HIS B N 1
ATOM 3107 C CA . HIS B 1 85 ? 10.174 12.240 -36.867 1.00 72.46 318 HIS B CA 1
ATOM 3108 C C . HIS B 1 85 ? 9.345 12.322 -38.142 1.00 72.21 318 HIS B C 1
ATOM 3109 O O . HIS B 1 85 ? 9.879 12.530 -39.232 1.00 72.12 318 HIS B O 1
ATOM 3116 N N . ARG B 1 86 ? 8.033 12.162 -37.994 1.00 72.21 319 ARG B N 1
ATOM 3117 C CA . ARG B 1 86 ? 7.121 12.234 -39.127 1.00 72.23 319 ARG B CA 1
ATOM 3118 C C . ARG B 1 86 ? 7.197 13.644 -39.696 1.00 72.40 319 ARG B C 1
ATOM 3119 O O . ARG B 1 86 ? 7.222 13.842 -40.912 1.00 72.51 319 ARG B O 1
ATOM 3127 N N . PHE B 1 87 ? 7.230 14.621 -38.794 1.00 72.47 320 PHE B N 1
ATOM 3128 C CA . PHE B 1 87 ? 7.297 16.028 -39.164 1.00 72.40 320 PHE B CA 1
ATOM 3129 C C . PHE B 1 87 ? 8.499 16.292 -40.062 1.00 73.29 320 PHE B C 1
ATOM 3130 O O . PHE B 1 87 ? 8.392 16.988 -41.071 1.00 73.08 320 PHE B O 1
ATOM 3138 N N . ILE B 1 88 ? 9.646 15.736 -39.686 1.00 74.68 321 ILE B N 1
ATOM 3139 C CA . ILE B 1 88 ? 10.867 15.911 -40.462 1.00 76.20 321 ILE B CA 1
ATOM 3140 C C . ILE B 1 88 ? 10.695 15.317 -41.857 1.00 77.08 321 ILE B C 1
ATOM 3141 O O . ILE B 1 88 ? 11.070 15.932 -42.856 1.00 77.17 321 ILE B O 1
ATOM 3146 N N . GLN B 1 89 ? 10.123 14.118 -41.915 1.00 78.20 322 GLN B N 1
ATOM 3147 C CA . GLN B 1 89 ? 9.898 13.438 -43.184 1.00 79.33 322 GLN B CA 1
ATOM 3148 C C . GLN B 1 89 ? 9.029 14.295 -44.100 1.00 79.75 322 GLN B C 1
ATOM 3149 O O . GLN B 1 89 ? 9.325 14.450 -45.284 1.00 79.79 322 GLN B O 1
ATOM 3155 N N . MET B 1 90 ? 7.960 14.854 -43.541 1.00 80.21 323 MET B N 1
ATOM 3156 C CA . MET B 1 90 ? 7.047 15.697 -44.304 1.00 80.47 323 MET B CA 1
ATOM 3157 C C . MET B 1 90 ? 7.720 17.011 -44.682 1.00 80.40 323 MET B C 1
ATOM 3158 O O . MET B 1 90 ? 8.572 17.050 -45.568 1.00 80.62 323 MET B O 1
ATOM 3163 N N . CYS B 1 104 ? 14.807 28.543 -37.069 1.00 43.24 337 CYS B N 1
ATOM 3164 C CA . CYS B 1 104 ? 14.713 29.162 -35.750 1.00 42.26 337 CYS B CA 1
ATOM 3165 C C . CYS B 1 104 ? 13.801 28.361 -34.830 1.00 40.32 337 CYS B C 1
ATOM 3166 O O . CYS B 1 104 ? 12.606 28.220 -35.094 1.00 39.45 337 CYS B O 1
ATOM 3169 N N . ALA B 1 105 ? 14.370 27.839 -33.747 1.00 38.60 338 ALA B N 1
ATOM 3170 C CA . ALA B 1 105 ? 13.604 27.046 -32.795 1.00 37.30 338 ALA B CA 1
ATOM 3171 C C . ALA B 1 105 ? 14.171 27.133 -31.383 1.00 36.39 338 ALA B C 1
ATOM 3172 O O . ALA B 1 105 ? 15.358 27.394 -31.188 1.00 35.68 338 ALA B O 1
ATOM 3174 N N . THR B 1 106 ? 13.302 26.913 -30.402 1.00 35.11 339 THR B N 1
ATOM 3175 C CA . THR B 1 106 ? 13.699 26.947 -28.999 1.00 34.52 339 THR B CA 1
ATOM 3176 C C . THR B 1 106 ? 13.134 25.699 -28.331 1.00 35.04 339 THR B C 1
ATOM 3177 O O . THR B 1 106 ? 12.528 24.858 -28.998 1.00 35.39 339 THR B O 1
ATOM 3181 N N . GLY B 1 107 ? 13.329 25.578 -27.022 1.00 35.82 340 GLY B N 1
ATOM 3182 C CA . GLY B 1 107 ? 12.824 24.419 -26.310 1.00 37.64 340 GLY B CA 1
ATOM 3183 C C . GLY B 1 107 ? 13.908 23.388 -26.041 1.00 39.27 340 GLY B C 1
ATOM 3184 O O . GLY B 1 107 ? 14.896 23.303 -26.776 1.00 38.66 340 GLY B O 1
ATOM 3185 N N . GLY B 1 108 ? 13.719 22.596 -24.994 1.00 41.65 341 GLY B N 1
ATOM 3186 C CA . GLY B 1 108 ? 14.705 21.588 -24.643 1.00 45.25 341 GLY B CA 1
ATOM 3187 C C . GLY B 1 108 ? 14.825 20.458 -25.648 1.00 47.42 341 GLY B C 1
ATOM 3188 O O . GLY B 1 108 ? 15.861 19.796 -25.721 1.00 47.07 341 GLY B O 1
ATOM 3189 N N . GLY B 1 109 ? 13.769 20.236 -26.425 1.00 49.00 342 GLY B N 1
ATOM 3190 C CA . GLY B 1 109 ? 13.786 19.173 -27.412 1.00 51.77 342 GLY B CA 1
ATOM 3191 C C . GLY B 1 109 ? 14.461 19.577 -28.709 1.00 53.82 342 GLY B C 1
ATOM 3192 O O . GLY B 1 109 ? 14.578 18.769 -29.633 1.00 54.14 342 GLY B O 1
ATOM 3193 N N . ALA B 1 110 ? 14.908 20.826 -28.781 1.00 55.76 343 ALA B N 1
ATOM 3194 C CA . ALA B 1 110 ? 15.572 21.333 -29.977 1.00 58.40 343 ALA B CA 1
ATOM 3195 C C . ALA B 1 110 ? 16.891 20.605 -30.224 1.00 60.63 343 ALA B C 1
ATOM 3196 O O . ALA B 1 110 ? 17.205 20.234 -31.357 1.00 60.60 343 ALA B O 1
ATOM 3198 N N . PHE B 1 111 ? 17.661 20.410 -29.159 1.00 63.04 344 PHE B N 1
ATOM 3199 C CA . PHE B 1 111 ? 18.945 19.722 -29.246 1.00 65.72 344 PHE B CA 1
ATOM 3200 C C . PHE B 1 111 ? 18.762 18.260 -29.637 1.00 67.10 344 PHE B C 1
ATOM 3201 O O . PHE B 1 111 ? 19.305 17.800 -30.642 1.00 67.40 344 PHE B O 1
ATOM 3209 N N . LYS B 1 112 ? 17.989 17.540 -28.831 1.00 68.83 345 LYS B N 1
ATOM 3210 C CA . LYS B 1 112 ? 17.724 16.123 -29.049 1.00 70.47 345 LYS B CA 1
ATOM 3211 C C . LYS B 1 112 ? 17.468 15.747 -30.506 1.00 71.50 345 LYS B C 1
ATOM 3212 O O . LYS B 1 112 ? 18.030 14.774 -31.007 1.00 71.77 345 LYS B O 1
ATOM 3218 N N . PHE B 1 113 ? 16.623 16.516 -31.184 1.00 72.69 346 PHE B N 1
ATOM 3219 C CA . PHE B 1 113 ? 16.297 16.225 -32.576 1.00 73.70 346 PHE B CA 1
ATOM 3220 C C . PHE B 1 113 ? 17.179 16.943 -33.591 1.00 74.46 346 PHE B C 1
ATOM 3221 O O . PHE B 1 113 ? 16.945 16.840 -34.795 1.00 74.70 346 PHE B O 1
ATOM 3229 N N . GLU B 1 114 ? 18.186 17.668 -33.118 1.00 75.41 347 GLU B N 1
ATOM 3230 C CA . GLU B 1 114 ? 19.075 18.380 -34.030 1.00 76.62 347 GLU B CA 1
ATOM 3231 C C . GLU B 1 114 ? 19.703 17.390 -35.007 1.00 77.39 347 GLU B C 1
ATOM 3232 O O . GLU B 1 114 ? 20.012 17.736 -36.150 1.00 77.32 347 GLU B O 1
ATOM 3238 N N . GLU B 1 115 ? 19.883 16.154 -34.549 1.00 78.11 348 GLU B N 1
ATOM 3239 C CA . GLU B 1 115 ? 20.453 15.104 -35.384 1.00 78.98 348 GLU B CA 1
ATOM 3240 C C . GLU B 1 115 ? 19.488 14.776 -36.515 1.00 79.45 348 GLU B C 1
ATOM 3241 O O . GLU B 1 115 ? 19.800 14.971 -37.691 1.00 79.64 348 GLU B O 1
ATOM 3247 N N . ASP B 1 116 ? 18.312 14.277 -36.143 1.00 79.72 349 ASP B N 1
ATOM 3248 C CA . ASP B 1 116 ? 17.281 13.907 -37.104 1.00 80.11 349 ASP B CA 1
ATOM 3249 C C . ASP B 1 116 ? 17.009 15.021 -38.109 1.00 80.34 349 ASP B C 1
ATOM 3250 O O . ASP B 1 116 ? 16.820 14.763 -39.298 1.00 80.24 349 ASP B O 1
ATOM 3255 N N . PHE B 1 117 ? 16.984 16.261 -37.628 1.00 80.53 350 PHE B N 1
ATOM 3256 C CA . PHE B 1 117 ? 16.739 17.404 -38.499 1.00 80.61 350 PHE B CA 1
ATOM 3257 C C . PHE B 1 117 ? 17.779 17.493 -39.610 1.00 80.57 350 PHE B C 1
ATOM 3258 O O . PHE B 1 117 ? 17.543 18.124 -40.640 1.00 80.37 350 PHE B O 1
ATOM 3266 N N . ARG B 1 118 ? 18.929 16.860 -39.398 1.00 80.51 351 ARG B N 1
ATOM 3267 C CA . ARG B 1 118 ? 19.999 16.888 -40.388 1.00 80.64 351 ARG B CA 1
ATOM 3268 C C . ARG B 1 118 ? 20.138 15.564 -41.137 1.00 80.34 351 ARG B C 1
ATOM 3269 O O . ARG B 1 118 ? 20.266 15.547 -42.362 1.00 80.18 351 ARG B O 1
ATOM 3277 N N . MET B 1 119 ? 20.113 14.458 -40.399 1.00 80.23 352 MET B N 1
ATOM 3278 C CA . MET B 1 119 ? 20.238 13.135 -41.004 1.00 79.67 352 MET B CA 1
ATOM 3279 C C . MET B 1 119 ? 19.157 12.901 -42.054 1.00 78.95 352 MET B C 1
ATOM 3280 O O . MET B 1 119 ? 19.451 12.487 -43.176 1.00 78.91 352 MET B O 1
ATOM 3285 N N . ILE B 1 120 ? 17.908 13.167 -41.686 1.00 78.06 353 ILE B N 1
ATOM 3286 C CA . ILE B 1 120 ? 16.790 12.988 -42.605 1.00 77.17 353 ILE B CA 1
ATOM 3287 C C . ILE B 1 120 ? 16.680 14.202 -43.524 1.00 76.81 353 ILE B C 1
ATOM 3288 O O . ILE B 1 120 ? 17.226 14.205 -44.627 1.00 77.06 353 ILE B O 1
ATOM 3293 N N . ALA B 1 121 ? 15.977 15.231 -43.064 1.00 76.24 354 ALA B N 1
ATOM 3294 C CA . ALA B 1 121 ? 15.806 16.448 -43.848 1.00 75.78 354 ALA B CA 1
ATOM 3295 C C . ALA B 1 121 ? 17.067 17.302 -43.761 1.00 75.44 354 ALA B C 1
ATOM 3296 O O . ALA B 1 121 ? 18.175 16.778 -43.651 1.00 75.31 354 ALA B O 1
ATOM 3298 N N . ASP B 1 122 ? 16.893 18.618 -43.813 1.00 75.15 355 ASP B N 1
ATOM 3299 C CA . ASP B 1 122 ? 18.017 19.542 -43.729 1.00 74.97 355 ASP B CA 1
ATOM 3300 C C . ASP B 1 122 ? 17.966 20.310 -42.409 1.00 74.23 355 ASP B C 1
ATOM 3301 O O . ASP B 1 122 ? 16.977 20.981 -42.106 1.00 74.32 355 ASP B O 1
ATOM 3306 N N . LEU B 1 123 ? 19.037 20.203 -41.628 1.00 73.13 356 LEU B N 1
ATOM 3307 C CA . LEU B 1 123 ? 19.124 20.877 -40.337 1.00 71.41 356 LEU B CA 1
ATOM 3308 C C . LEU B 1 123 ? 18.996 22.393 -40.460 1.00 70.28 356 LEU B C 1
ATOM 3309 O O . LEU B 1 123 ? 17.893 22.922 -40.614 1.00 70.74 356 LEU B O 1
ATOM 3314 N N . GLN B 1 124 ? 20.131 23.086 -40.393 1.00 68.48 357 GLN B N 1
ATOM 3315 C CA . GLN B 1 124 ? 20.152 24.541 -40.476 1.00 66.56 357 GLN B CA 1
ATOM 3316 C C . GLN B 1 124 ? 19.322 25.071 -39.302 1.00 64.82 357 GLN B C 1
ATOM 3317 O O . GLN B 1 124 ? 18.693 26.128 -39.384 1.00 64.17 357 GLN B O 1
ATOM 3323 N N . LEU B 1 125 ? 19.336 24.312 -38.210 1.00 62.28 358 LEU B N 1
ATOM 3324 C CA . LEU B 1 125 ? 18.591 24.649 -37.001 1.00 60.58 358 LEU B CA 1
ATOM 3325 C C . LEU B 1 125 ? 19.320 25.651 -36.113 1.00 58.66 358 LEU B C 1
ATOM 3326 O O . LEU B 1 125 ? 20.428 25.391 -35.646 1.00 58.32 358 LEU B O 1
ATOM 3331 N N . HIS B 1 126 ? 18.687 26.797 -35.884 1.00 56.46 359 HIS B N 1
ATOM 3332 C CA . HIS B 1 126 ? 19.261 27.835 -35.039 1.00 54.85 359 HIS B CA 1
ATOM 3333 C C . HIS B 1 126 ? 18.595 27.788 -33.662 1.00 52.80 359 HIS B C 1
ATOM 3334 O O . HIS B 1 126 ? 17.453 28.223 -33.500 1.00 52.08 359 HIS B O 1
ATOM 3341 N N . LYS B 1 127 ? 19.313 27.250 -32.681 1.00 50.28 360 LYS B N 1
ATOM 3342 C CA . LYS B 1 127 ? 18.810 27.136 -31.316 1.00 48.05 360 LYS B CA 1
ATOM 3343 C C . LYS B 1 127 ? 18.668 28.509 -30.666 1.00 45.36 360 LYS B C 1
ATOM 3344 O O . LYS B 1 127 ? 19.586 29.332 -30.722 1.00 45.19 360 LYS B O 1
ATOM 3350 N N . LEU B 1 128 ? 17.517 28.748 -30.044 1.00 41.70 361 LEU B N 1
ATOM 3351 C CA . LEU B 1 128 ? 17.251 30.025 -29.390 1.00 37.79 361 LEU B CA 1
ATOM 3352 C C . LEU B 1 128 ? 16.907 29.856 -27.910 1.00 35.52 361 LEU B C 1
ATOM 3353 O O . LEU B 1 128 ? 16.340 28.842 -27.505 1.00 33.36 361 LEU B O 1
ATOM 3358 N N . ASP B 1 129 ? 17.259 30.859 -27.112 1.00 33.16 362 ASP B N 1
ATOM 3359 C CA . ASP B 1 129 ? 17.006 30.841 -25.676 1.00 32.05 362 ASP B CA 1
ATOM 3360 C C . ASP B 1 129 ? 15.514 30.831 -25.350 1.00 30.33 362 ASP B C 1
ATOM 3361 O O . ASP B 1 129 ? 14.755 31.660 -25.855 1.00 30.00 362 ASP B O 1
ATOM 3366 N N . GLU B 1 130 ? 15.110 29.897 -24.496 1.00 28.97 363 GLU B N 1
ATOM 3367 C CA . GLU B 1 130 ? 13.713 29.750 -24.088 1.00 29.60 363 GLU B CA 1
ATOM 3368 C C . GLU B 1 130 ? 13.109 31.032 -23.493 1.00 27.45 363 GLU B C 1
ATOM 3369 O O . GLU B 1 130 ? 12.037 31.486 -23.911 1.00 26.08 363 GLU B O 1
ATOM 3375 N N . LEU B 1 131 ? 13.800 31.607 -22.519 1.00 25.63 364 LEU B N 1
ATOM 3376 C CA . LEU B 1 131 ? 13.314 32.812 -21.852 1.00 26.44 364 LEU B CA 1
ATOM 3377 C C . LEU B 1 131 ? 13.156 34.019 -22.767 1.00 25.91 364 LEU B C 1
ATOM 3378 O O . LEU B 1 131 ? 12.113 34.673 -22.768 1.00 24.49 364 LEU B O 1
ATOM 3383 N N . ASP B 1 132 ? 14.181 34.321 -23.559 1.00 26.37 365 ASP B N 1
ATOM 3384 C CA . ASP B 1 132 ? 14.083 35.471 -24.443 1.00 27.64 365 ASP B CA 1
ATOM 3385 C C . ASP B 1 132 ? 12.998 35.292 -25.501 1.00 26.97 365 ASP B C 1
ATOM 3386 O O . ASP B 1 132 ? 12.381 36.265 -25.928 1.00 26.52 365 ASP B O 1
ATOM 3391 N N . CYS B 1 133 ? 12.769 34.054 -25.936 1.00 26.74 366 CYS B N 1
ATOM 3392 C CA . CYS B 1 133 ? 11.727 33.801 -26.925 1.00 25.58 366 CYS B CA 1
ATOM 3393 C C . CYS B 1 133 ? 10.356 34.010 -26.287 1.00 23.54 366 CYS B C 1
ATOM 3394 O O . CYS B 1 133 ? 9.461 34.597 -26.898 1.00 23.29 366 CYS B O 1
ATOM 3397 N N . LEU B 1 134 ? 10.206 33.520 -25.066 1.00 21.22 367 LEU B N 1
ATOM 3398 C CA . LEU B 1 134 ? 8.956 33.660 -24.327 1.00 22.08 367 LEU B CA 1
ATOM 3399 C C . LEU B 1 134 ? 8.597 35.141 -24.193 1.00 21.25 367 LEU B C 1
ATOM 3400 O O . LEU B 1 134 ? 7.480 35.560 -24.525 1.00 21.39 367 LEU B O 1
ATOM 3405 N N . ILE B 1 135 ? 9.547 35.924 -23.695 1.00 20.86 368 ILE B N 1
ATOM 3406 C CA . ILE B 1 135 ? 9.333 37.357 -23.498 1.00 22.85 368 ILE B CA 1
ATOM 3407 C C . ILE B 1 135 ? 9.005 38.087 -24.802 1.00 21.17 368 ILE B C 1
ATOM 3408 O O . ILE B 1 135 ? 8.041 38.853 -24.874 1.00 19.98 368 ILE B O 1
ATOM 3413 N N . GLN B 1 136 ? 9.822 37.868 -25.826 1.00 22.37 369 GLN B N 1
ATOM 3414 C CA . GLN B 1 136 ? 9.588 38.515 -27.111 1.00 24.02 369 GLN B CA 1
ATOM 3415 C C . GLN B 1 136 ? 8.231 38.136 -27.700 1.00 22.41 369 GLN B C 1
ATOM 3416 O O . GLN B 1 136 ? 7.514 38.989 -28.210 1.00 24.15 369 GLN B O 1
ATOM 3422 N N . GLY B 1 137 ? 7.880 36.860 -27.630 1.00 21.84 370 GLY B N 1
ATOM 3423 C CA . GLY B 1 137 ? 6.605 36.426 -28.177 1.00 21.64 370 GLY B CA 1
ATOM 3424 C C . GLY B 1 137 ? 5.431 37.005 -27.409 1.00 21.74 370 GLY B C 1
ATOM 3425 O O . GLY B 1 137 ? 4.458 37.494 -27.996 1.00 20.19 370 GLY B O 1
ATOM 3426 N N . LEU B 1 138 ? 5.533 36.956 -26.086 1.00 21.74 371 LEU B N 1
ATOM 3427 C CA . LEU B 1 138 ? 4.491 37.463 -25.203 1.00 22.97 371 LEU B CA 1
ATOM 3428 C C . LEU B 1 138 ? 4.228 38.953 -25.466 1.00 23.16 371 LEU B C 1
ATOM 3429 O O . LEU B 1 138 ? 3.075 39.392 -25.596 1.00 21.26 371 LEU B O 1
ATOM 3434 N N . LEU B 1 139 ? 5.300 39.728 -25.554 1.00 22.58 372 LEU B N 1
ATOM 3435 C CA . LEU B 1 139 ? 5.168 41.163 -25.789 1.00 22.23 372 LEU B CA 1
ATOM 3436 C C . LEU B 1 139 ? 4.621 41.467 -27.180 1.00 22.51 372 LEU B C 1
ATOM 3437 O O . LEU B 1 139 ? 3.818 42.382 -27.348 1.00 21.71 372 LEU B O 1
ATOM 3442 N N . TYR B 1 140 ? 5.042 40.693 -28.174 1.00 21.96 373 TYR B N 1
ATOM 3443 C CA . TYR B 1 140 ? 4.568 40.897 -29.541 1.00 24.05 373 TYR B CA 1
ATOM 3444 C C . TYR B 1 140 ? 3.071 40.631 -29.676 1.00 22.46 373 TYR B C 1
ATOM 3445 O O . TYR B 1 140 ? 2.338 41.432 -30.257 1.00 23.21 373 TYR B O 1
ATOM 3454 N N . VAL B 1 141 ? 2.614 39.502 -29.149 1.00 22.80 374 VAL B N 1
ATOM 3455 C CA . VAL B 1 141 ? 1.198 39.161 -29.237 1.00 22.80 374 VAL B CA 1
ATOM 3456 C C . VAL B 1 141 ? 0.339 40.195 -28.511 1.00 24.00 374 VAL B C 1
ATOM 3457 O O . VAL B 1 141 ? -0.723 40.595 -28.994 1.00 23.96 374 VAL B O 1
ATOM 3461 N N . ASP B 1 142 ? 0.799 40.628 -27.346 1.00 23.32 375 ASP B N 1
ATOM 3462 C CA . ASP B 1 142 ? 0.041 41.610 -26.584 1.00 24.74 375 ASP B CA 1
ATOM 3463 C C . ASP B 1 142 ? -0.032 42.937 -27.330 1.00 25.54 375 ASP B C 1
ATOM 3464 O O . ASP B 1 142 ? -1.030 43.654 -27.234 1.00 26.63 375 ASP B O 1
ATOM 3469 N N . SER B 1 143 ? 1.015 43.251 -28.090 1.00 26.44 376 SER B N 1
ATOM 3470 C CA . SER B 1 143 ? 1.067 44.499 -28.843 1.00 28.60 376 SER B CA 1
ATOM 3471 C C . SER B 1 143 ? 0.129 44.530 -30.056 1.00 29.32 376 SER B C 1
ATOM 3472 O O . SER B 1 143 ? -0.398 45.588 -30.394 1.00 28.55 376 SER B O 1
ATOM 3475 N N . VAL B 1 144 ? -0.076 43.387 -30.711 1.00 29.39 377 VAL B N 1
ATOM 3476 C CA . VAL B 1 144 ? -0.952 43.333 -31.883 1.00 30.07 377 VAL B CA 1
ATOM 3477 C C . VAL B 1 144 ? -2.393 43.009 -31.522 1.00 30.41 377 VAL B C 1
ATOM 3478 O O . VAL B 1 144 ? -3.298 43.208 -32.326 1.00 30.60 377 VAL B O 1
ATOM 3482 N N . GLY B 1 145 ? -2.612 42.503 -30.311 1.00 29.72 378 GLY B N 1
ATOM 3483 C CA . GLY B 1 145 ? -3.965 42.185 -29.898 1.00 29.72 378 GLY B CA 1
ATOM 3484 C C . GLY B 1 145 ? -4.503 40.874 -30.439 1.00 29.84 378 GLY B C 1
ATOM 3485 O O . GLY B 1 145 ? -3.852 40.204 -31.242 1.00 29.72 378 GLY B O 1
ATOM 3486 N N . PHE B 1 146 ? -5.705 40.518 -29.997 1.00 28.69 379 PHE B N 1
ATOM 3487 C CA . PHE B 1 146 ? -6.360 39.280 -30.395 1.00 28.71 379 PHE B CA 1
ATOM 3488 C C . PHE B 1 146 ? -7.586 39.593 -31.260 1.00 30.17 379 PHE B C 1
ATOM 3489 O O . PHE B 1 146 ? -8.725 39.536 -30.790 1.00 30.72 379 PHE B O 1
ATOM 3497 N N . ASN B 1 147 ? -7.337 39.917 -32.526 1.00 30.57 380 ASN B N 1
ATOM 3498 C CA . ASN B 1 147 ? -8.401 40.243 -33.477 1.00 31.90 380 ASN B CA 1
ATOM 3499 C C . ASN B 1 147 ? -9.392 41.275 -32.941 1.00 32.32 380 ASN B C 1
ATOM 3500 O O . ASN B 1 147 ? -10.598 41.029 -32.899 1.00 33.39 380 ASN B O 1
ATOM 3505 N N . GLY B 1 148 ? -8.879 42.427 -32.527 1.00 33.62 381 GLY B N 1
ATOM 3506 C CA . GLY B 1 148 ? -9.744 43.472 -32.010 1.00 33.99 381 GLY B CA 1
ATOM 3507 C C . GLY B 1 148 ? -10.040 43.387 -30.524 1.00 34.07 381 GLY B C 1
ATOM 3508 O O . GLY B 1 148 ? -10.617 44.319 -29.958 1.00 35.46 381 GLY B O 1
ATOM 3509 N N . LYS B 1 149 ? -9.655 42.282 -29.892 1.00 32.08 382 LYS B N 1
ATOM 3510 C CA . LYS B 1 149 ? -9.886 42.086 -28.462 1.00 29.43 382 LYS B CA 1
ATOM 3511 C C . LYS B 1 149 ? -8.545 42.016 -27.729 1.00 25.62 382 LYS B C 1
ATOM 3512 O O . LYS B 1 149 ? -7.490 41.861 -28.348 1.00 24.74 382 LYS B O 1
ATOM 3518 N N . PRO B 1 150 ? -8.567 42.148 -26.392 1.00 23.83 383 PRO B N 1
ATOM 3519 C CA . PRO B 1 150 ? -7.321 42.089 -25.629 1.00 21.79 383 PRO B CA 1
ATOM 3520 C C . PRO B 1 150 ? -6.738 40.671 -25.590 1.00 19.63 383 PRO B C 1
ATOM 3521 O O . PRO B 1 150 ? -7.458 39.682 -25.675 1.00 19.06 383 PRO B O 1
ATOM 3525 N N . GLU B 1 151 ? -5.424 40.589 -25.471 1.00 18.90 384 GLU B N 1
ATOM 3526 C CA . GLU B 1 151 ? -4.742 39.307 -25.357 1.00 18.70 384 GLU B CA 1
ATOM 3527 C C . GLU B 1 151 ? -4.767 38.895 -23.865 1.00 17.81 384 GLU B C 1
ATOM 3528 O O . GLU B 1 151 ? -4.666 37.716 -23.515 1.00 18.87 384 GLU B O 1
ATOM 3534 N N . CYS B 1 152 ? -4.930 39.886 -22.996 1.00 17.80 385 CYS B N 1
ATOM 3535 C CA . CYS B 1 152 ? -4.910 39.676 -21.548 1.00 17.13 385 CYS B CA 1
ATOM 3536 C C . CYS B 1 152 ? -6.308 39.516 -20.943 1.00 17.24 385 CYS B C 1
ATOM 3537 O O . CYS B 1 152 ? -7.270 40.092 -21.442 1.00 18.05 385 CYS B O 1
ATOM 3540 N N . TYR B 1 153 ? -6.410 38.715 -19.882 1.00 14.46 386 TYR B N 1
ATOM 3541 C CA . TYR B 1 153 ? -7.677 38.518 -19.184 1.00 17.22 386 TYR B CA 1
ATOM 3542 C C . TYR B 1 153 ? -7.461 38.144 -17.710 1.00 15.41 386 TYR B C 1
ATOM 3543 O O . TYR B 1 153 ? -6.345 37.852 -17.265 1.00 15.20 386 TYR B O 1
ATOM 3552 N N . TYR B 1 154 ? -8.543 38.184 -16.946 1.00 14.96 387 TYR B N 1
ATOM 3553 C CA . TYR B 1 154 ? -8.488 37.822 -15.538 1.00 16.58 387 TYR B CA 1
ATOM 3554 C C . TYR B 1 154 ? -9.794 37.127 -15.198 1.00 18.33 387 TYR B C 1
ATOM 3555 O O . TYR B 1 154 ? -10.670 37.006 -16.070 1.00 18.34 387 TYR B O 1
ATOM 3564 N N . PHE B 1 155 ? -9.918 36.669 -13.953 1.00 18.09 388 PHE B N 1
ATOM 3565 C CA . PHE B 1 155 ? -11.137 36.007 -13.507 1.00 22.93 388 PHE B CA 1
ATOM 3566 C C . PHE B 1 155 ? -11.859 36.773 -12.408 1.00 23.33 388 PHE B C 1
ATOM 3567 O O . PHE B 1 155 ? -11.248 37.182 -11.427 1.00 23.61 388 PHE B O 1
ATOM 3575 N N . GLU B 1 156 ? -13.161 36.979 -12.588 1.00 27.04 389 GLU B N 1
ATOM 3576 C CA . GLU B 1 156 ? -13.993 37.646 -11.582 1.00 29.01 389 GLU B CA 1
ATOM 3577 C C . GLU B 1 156 ? -14.677 36.516 -10.820 1.00 28.89 389 GLU B C 1
ATOM 3578 O O . GLU B 1 156 ? -15.201 35.602 -11.440 1.00 29.60 389 GLU B O 1
ATOM 3584 N N . ASN B 1 157 ? -14.668 36.567 -9.486 1.00 32.31 390 ASN B N 1
ATOM 3585 C CA . ASN B 1 157 ? -15.283 35.516 -8.673 1.00 33.84 390 ASN B CA 1
ATOM 3586 C C . ASN B 1 157 ? -14.775 34.141 -9.109 1.00 35.44 390 ASN B C 1
ATOM 3587 O O . ASN B 1 157 ? -15.557 33.256 -9.456 1.00 37.03 390 ASN B O 1
ATOM 3592 N N . PRO B 1 158 ? -13.443 33.937 -9.070 1.00 36.32 391 PRO B N 1
ATOM 3593 C CA . PRO B 1 158 ? -12.782 32.689 -9.462 1.00 37.01 391 PRO B CA 1
ATOM 3594 C C . PRO B 1 158 ? -13.211 31.396 -8.764 1.00 38.13 391 PRO B C 1
ATOM 3595 O O . PRO B 1 158 ? -13.297 30.348 -9.403 1.00 36.77 391 PRO B O 1
ATOM 3599 N N . THR B 1 159 ? -13.474 31.459 -7.463 1.00 39.78 392 THR B N 1
ATOM 3600 C CA . THR B 1 159 ? -13.857 30.258 -6.725 1.00 42.63 392 THR B CA 1
ATOM 3601 C C . THR B 1 159 ? -15.362 30.027 -6.605 1.00 44.07 392 THR B C 1
ATOM 3602 O O . THR B 1 159 ? -15.804 29.172 -5.835 1.00 43.34 392 THR B O 1
ATOM 3606 N N . ASN B 1 160 ? -16.145 30.788 -7.364 1.00 45.56 393 ASN B N 1
ATOM 3607 C CA . ASN B 1 160 ? -17.597 30.644 -7.347 1.00 47.37 393 ASN B CA 1
ATOM 3608 C C . ASN B 1 160 ? -18.045 30.120 -8.708 1.00 48.02 393 ASN B C 1
ATOM 3609 O O . ASN B 1 160 ? -18.236 30.891 -9.644 1.00 47.97 393 ASN B O 1
ATOM 3614 N N . PRO B 1 161 ? -18.217 28.795 -8.833 1.00 49.55 394 PRO B N 1
ATOM 3615 C CA . PRO B 1 161 ? -18.639 28.149 -10.080 1.00 50.01 394 PRO B CA 1
ATOM 3616 C C . PRO B 1 161 ? -19.802 28.828 -10.803 1.00 50.64 394 PRO B C 1
ATOM 3617 O O . PRO B 1 161 ? -19.851 28.843 -12.035 1.00 50.64 394 PRO B O 1
ATOM 3621 N N . GLU B 1 162 ? -20.730 29.394 -10.039 1.00 50.86 395 GLU B N 1
ATOM 3622 C CA . GLU B 1 162 ? -21.893 30.052 -10.622 1.00 51.93 395 GLU B CA 1
ATOM 3623 C C . GLU B 1 162 ? -21.650 31.500 -11.039 1.00 50.99 395 GLU B C 1
ATOM 3624 O O . GLU B 1 162 ? -22.283 31.991 -11.976 1.00 51.30 395 GLU B O 1
ATOM 3630 N N . LEU B 1 163 ? -20.737 32.179 -10.352 1.00 49.40 396 LEU B N 1
ATOM 3631 C CA . LEU B 1 163 ? -20.438 33.573 -10.663 1.00 47.83 396 LEU B CA 1
ATOM 3632 C C . LEU B 1 163 ? -19.120 33.772 -11.399 1.00 46.40 396 LEU B C 1
ATOM 3633 O O . LEU B 1 163 ? -18.900 34.820 -12.006 1.00 46.00 396 LEU B O 1
ATOM 3638 N N . CYS B 1 164 ? -18.246 32.772 -11.342 1.00 44.32 397 CYS B N 1
ATOM 3639 C CA . CYS B 1 164 ? -16.948 32.856 -12.002 1.00 42.39 397 CYS B CA 1
ATOM 3640 C C . CYS B 1 164 ? -17.066 33.245 -13.472 1.00 41.12 397 CYS B C 1
ATOM 3641 O O . CYS B 1 164 ? -17.894 32.700 -14.207 1.00 40.80 397 CYS B O 1
ATOM 3644 N N . GLN B 1 165 ? -16.233 34.192 -13.896 1.00 37.03 398 GLN B N 1
ATOM 3645 C CA . GLN B 1 165 ? -16.243 34.643 -15.279 1.00 35.08 398 GLN B CA 1
ATOM 3646 C C . GLN B 1 165 ? -14.898 35.182 -15.746 1.00 31.36 398 GLN B C 1
ATOM 3647 O O . GLN B 1 165 ? -14.259 35.990 -15.063 1.00 28.69 398 GLN B O 1
ATOM 3653 N N . LYS B 1 166 ? -14.480 34.721 -16.915 1.00 29.16 399 LYS B N 1
ATOM 3654 C CA . LYS B 1 166 ? -13.244 35.168 -17.536 1.00 25.54 399 LYS B CA 1
ATOM 3655 C C . LYS B 1 166 ? -13.582 36.528 -18.136 1.00 24.70 399 LYS B C 1
ATOM 3656 O O . LYS B 1 166 ? -14.589 36.663 -18.834 1.00 24.21 399 LYS B O 1
ATOM 3662 N N . LYS B 1 167 ? -12.759 37.536 -17.853 1.00 19.89 400 LYS B N 1
ATOM 3663 C CA . LYS B 1 167 ? -12.997 38.882 -18.360 1.00 19.57 400 LYS B CA 1
ATOM 3664 C C . LYS B 1 167 ? -11.770 39.482 -19.039 1.00 18.02 400 LYS B C 1
ATOM 3665 O O . LYS B 1 167 ? -10.643 39.300 -18.579 1.00 17.23 400 LYS B O 1
ATOM 3671 N N . PRO B 1 168 ? -11.976 40.232 -20.132 1.00 17.72 401 PRO B N 1
ATOM 3672 C CA . PRO B 1 168 ? -10.866 40.840 -20.853 1.00 17.85 401 PRO B CA 1
ATOM 3673 C C . PRO B 1 168 ? -10.276 42.023 -20.098 1.00 17.57 401 PRO B C 1
ATOM 3674 O O . PRO B 1 168 ? -10.984 42.722 -19.375 1.00 17.06 401 PRO B O 1
ATOM 3678 N N . TYR B 1 169 ? -8.978 42.230 -20.272 1.00 16.83 402 TYR B N 1
ATOM 3679 C CA . TYR B 1 169 ? -8.275 43.318 -19.604 1.00 17.99 402 TYR B CA 1
ATOM 3680 C C . TYR B 1 169 ? -7.296 43.899 -20.620 1.00 18.77 402 TYR B C 1
ATOM 3681 O O . TYR B 1 169 ? -6.375 43.219 -21.054 1.00 17.29 402 TYR B O 1
ATOM 3690 N N . CYS B 1 170 ? -7.498 45.156 -21.009 1.00 18.84 403 CYS B N 1
ATOM 3691 C CA . CYS B 1 170 ? -6.621 45.780 -21.993 1.00 21.76 403 CYS B CA 1
ATOM 3692 C C . CYS B 1 170 ? -5.254 46.108 -21.419 1.00 21.68 403 CYS B C 1
ATOM 3693 O O . CYS B 1 170 ? -5.128 46.987 -20.582 1.00 23.68 403 CYS B O 1
ATOM 3696 N N . LEU B 1 171 ? -4.229 45.392 -21.868 1.00 22.73 404 LEU B N 1
ATOM 3697 C CA . LEU B 1 171 ? -2.868 45.623 -21.400 1.00 22.07 404 LEU B CA 1
ATOM 3698 C C . LEU B 1 171 ? -2.074 46.224 -22.569 1.00 24.13 404 LEU B C 1
ATOM 3699 O O . LEU B 1 171 ? -1.130 45.616 -23.063 1.00 23.77 404 LEU B O 1
ATOM 3704 N N . ASP B 1 172 ? -2.461 47.422 -23.004 1.00 24.14 405 ASP B N 1
ATOM 3705 C CA . ASP B 1 172 ? -1.803 48.063 -24.137 1.00 26.09 405 ASP B CA 1
ATOM 3706 C C . ASP B 1 172 ? -0.371 48.517 -23.874 1.00 25.10 405 ASP B C 1
ATOM 3707 O O . ASP B 1 172 ? 0.448 48.557 -24.793 1.00 27.40 405 ASP B O 1
ATOM 3712 N N . ASN B 1 173 ? -0.069 48.864 -22.631 1.00 22.78 406 ASN B N 1
ATOM 3713 C CA . ASN B 1 173 ? 1.289 49.283 -22.280 1.00 22.27 406 ASN B CA 1
ATOM 3714 C C . ASN B 1 173 ? 1.723 48.383 -21.134 1.00 22.06 406 ASN B C 1
ATOM 3715 O O . ASN B 1 173 ? 1.527 48.694 -19.960 1.00 21.50 406 ASN B O 1
ATOM 3720 N N . PRO B 1 174 ? 2.325 47.233 -21.472 1.00 22.60 407 PRO B N 1
ATOM 3721 C CA . PRO B 1 174 ? 2.779 46.274 -20.462 1.00 21.41 407 PRO B CA 1
ATOM 3722 C C . PRO B 1 174 ? 4.006 46.658 -19.641 1.00 20.92 407 PRO B C 1
ATOM 3723 O O . PRO B 1 174 ? 4.434 45.876 -18.793 1.00 20.55 407 PRO B O 1
ATOM 3727 N N . TYR B 1 175 ? 4.582 47.841 -19.883 1.00 17.89 408 TYR B N 1
ATOM 3728 C CA . TYR B 1 175 ? 5.779 48.246 -19.142 1.00 18.05 408 TYR B CA 1
ATOM 3729 C C . TYR B 1 175 ? 5.479 49.286 -18.074 1.00 18.55 408 TYR B C 1
ATOM 3730 O O . TYR B 1 175 ? 4.935 50.343 -18.371 1.00 17.10 408 TYR B O 1
ATOM 3739 N N . PRO B 1 176 ? 5.848 49.005 -16.810 1.00 18.38 409 PRO B N 1
ATOM 3740 C CA . PRO B 1 176 ? 6.518 47.773 -16.386 1.00 17.75 409 PRO B CA 1
ATOM 3741 C C . PRO B 1 176 ? 5.510 46.725 -15.930 1.00 16.59 409 PRO B C 1
ATOM 3742 O O . PRO B 1 176 ? 4.362 47.038 -15.621 1.00 15.24 409 PRO B O 1
ATOM 3746 N N . MET B 1 177 ? 5.946 45.473 -15.885 1.00 15.03 410 MET B N 1
ATOM 3747 C CA . MET B 1 177 ? 5.071 44.408 -15.434 1.00 15.07 410 MET B CA 1
ATOM 3748 C C . MET B 1 177 ? 5.903 43.329 -14.751 1.00 15.29 410 MET B C 1
ATOM 3749 O O . MET B 1 177 ? 7.118 43.248 -14.933 1.00 14.59 410 MET B O 1
ATOM 3754 N N . LEU B 1 178 ? 5.245 42.517 -13.940 1.00 14.17 411 LEU B N 1
ATOM 3755 C CA . LEU B 1 178 ? 5.926 41.419 -13.279 1.00 14.90 411 LEU B CA 1
ATOM 3756 C C . LEU B 1 178 ? 5.447 40.180 -14.016 1.00 15.52 411 LEU B C 1
ATOM 3757 O O . LEU B 1 178 ? 4.246 40.022 -14.258 1.00 14.76 411 LEU B O 1
ATOM 3762 N N . LEU B 1 179 ? 6.380 39.310 -14.389 1.00 13.69 412 LEU B N 1
ATOM 3763 C CA . LEU B 1 179 ? 6.022 38.084 -15.086 1.00 14.27 412 LEU B CA 1
ATOM 3764 C C . LEU B 1 179 ? 6.347 36.911 -14.175 1.00 13.84 412 LEU B C 1
ATOM 3765 O O . LEU B 1 179 ? 7.514 36.713 -13.799 1.00 14.69 412 LEU B O 1
ATOM 3770 N N . VAL B 1 180 ? 5.320 36.141 -13.828 1.00 12.11 413 VAL B N 1
ATOM 3771 C CA . VAL B 1 180 ? 5.480 34.987 -12.949 1.00 11.46 413 VAL B CA 1
ATOM 3772 C C . VAL B 1 180 ? 5.464 33.759 -13.861 1.00 12.69 413 VAL B C 1
ATOM 3773 O O . VAL B 1 180 ? 4.419 33.346 -14.346 1.00 12.50 413 VAL B O 1
ATOM 3777 N N . ASN B 1 181 ? 6.641 33.202 -14.100 1.00 13.65 414 ASN B N 1
ATOM 3778 C CA . ASN B 1 181 ? 6.771 32.063 -15.006 1.00 13.27 414 ASN B CA 1
ATOM 3779 C C . ASN B 1 181 ? 6.825 30.784 -14.208 1.00 14.33 414 ASN B C 1
ATOM 3780 O O . ASN B 1 181 ? 7.825 30.497 -13.570 1.00 13.65 414 ASN B O 1
ATOM 3785 N N . MET B 1 182 ? 5.750 30.006 -14.276 1.00 16.82 415 MET B N 1
ATOM 3786 C CA . MET B 1 182 ? 5.631 28.774 -13.503 1.00 17.41 415 MET B CA 1
ATOM 3787 C C . MET B 1 182 ? 5.862 27.475 -14.277 1.00 18.63 415 MET B C 1
ATOM 3788 O O . MET B 1 182 ? 5.002 27.026 -15.042 1.00 19.89 415 MET B O 1
ATOM 3793 N N . GLY B 1 183 ? 7.043 26.906 -14.087 1.00 19.35 416 GLY B N 1
ATOM 3794 C CA . GLY B 1 183 ? 7.382 25.641 -14.721 1.00 19.72 416 GLY B CA 1
ATOM 3795 C C . GLY B 1 183 ? 7.489 24.640 -13.582 1.00 20.45 416 GLY B C 1
ATOM 3796 O O . GLY B 1 183 ? 6.577 24.553 -12.764 1.00 21.41 416 GLY B O 1
ATOM 3797 N N . SER B 1 184 ? 8.588 23.890 -13.506 1.00 19.00 417 SER B N 1
ATOM 3798 C CA . SER B 1 184 ? 8.754 22.933 -12.412 1.00 20.04 417 SER B CA 1
ATOM 3799 C C . SER B 1 184 ? 8.874 23.787 -11.163 1.00 17.38 417 SER B C 1
ATOM 3800 O O . SER B 1 184 ? 8.308 23.466 -10.120 1.00 16.36 417 SER B O 1
ATOM 3803 N N . GLY B 1 185 ? 9.621 24.883 -11.289 1.00 15.46 418 GLY B N 1
ATOM 3804 C CA . GLY B 1 185 ? 9.771 25.822 -10.192 1.00 15.91 418 GLY B CA 1
ATOM 3805 C C . GLY B 1 185 ? 9.183 27.162 -10.646 1.00 14.86 418 GLY B C 1
ATOM 3806 O O . GLY B 1 185 ? 8.545 27.230 -11.693 1.00 17.33 418 GLY B O 1
ATOM 3807 N N . VAL B 1 186 ? 9.403 28.230 -9.893 1.00 15.76 419 VAL B N 1
ATOM 3808 C CA . VAL B 1 186 ? 8.835 29.532 -10.274 1.00 13.54 419 VAL B CA 1
ATOM 3809 C C . VAL B 1 186 ? 9.862 30.652 -10.290 1.00 13.97 419 VAL B C 1
ATOM 3810 O O . VAL B 1 186 ? 10.650 30.788 -9.363 1.00 12.38 419 VAL B O 1
ATOM 3814 N N . SER B 1 187 ? 9.840 31.448 -11.361 1.00 15.16 420 SER B N 1
ATOM 3815 C CA . SER B 1 187 ? 10.741 32.586 -11.512 1.00 15.45 420 SER B CA 1
ATOM 3816 C C . SER B 1 187 ? 9.877 33.812 -11.730 1.00 14.13 420 SER B C 1
ATOM 3817 O O . SER B 1 187 ? 8.915 33.761 -12.492 1.00 14.62 420 SER B O 1
ATOM 3820 N N . ILE B 1 188 ? 10.220 34.910 -11.060 1.00 15.81 421 ILE B N 1
ATOM 3821 C CA . ILE B 1 188 ? 9.454 36.143 -11.197 1.00 15.00 421 ILE B CA 1
ATOM 3822 C C . ILE B 1 188 ? 10.385 37.192 -11.771 1.00 15.82 421 ILE B C 1
ATOM 3823 O O . ILE B 1 188 ? 11.440 37.488 -11.199 1.00 14.01 421 ILE B O 1
ATOM 3828 N N . LEU B 1 189 ? 9.996 37.739 -12.911 1.00 15.91 422 LEU B N 1
ATOM 3829 C CA . LEU B 1 189 ? 10.823 38.728 -13.581 1.00 17.51 422 LEU B CA 1
ATOM 3830 C C . LEU B 1 189 ? 10.145 40.092 -13.699 1.00 17.84 422 LEU B C 1
ATOM 3831 O O . LEU B 1 189 ? 8.924 40.179 -13.869 1.00 17.52 422 LEU B O 1
ATOM 3836 N N . ALA B 1 190 ? 10.948 41.149 -13.605 1.00 15.42 423 ALA B N 1
ATOM 3837 C CA . ALA B 1 190 ? 10.448 42.516 -13.741 1.00 14.11 423 ALA B CA 1
ATOM 3838 C C . ALA B 1 190 ? 10.796 42.925 -15.171 1.00 14.74 423 ALA B C 1
ATOM 3839 O O . ALA B 1 190 ? 11.974 42.919 -15.554 1.00 16.00 423 ALA B O 1
ATOM 3841 N N . VAL B 1 191 ? 9.777 43.280 -15.955 1.00 13.18 424 VAL B N 1
ATOM 3842 C CA . VAL B 1 191 ? 9.973 43.633 -17.356 1.00 14.49 424 VAL B CA 1
ATOM 3843 C C . VAL B 1 191 ? 9.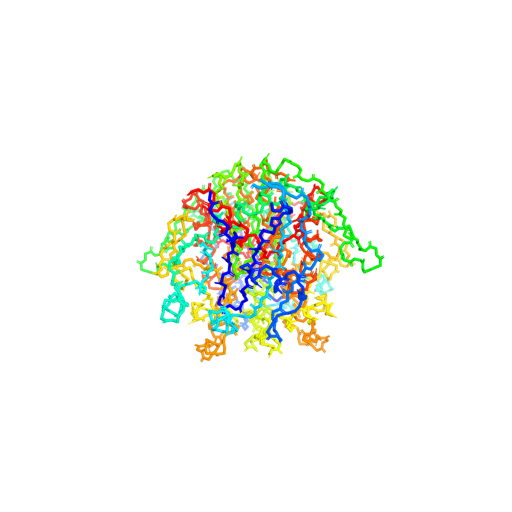780 45.135 -17.522 1.00 13.43 424 VAL B C 1
ATOM 3844 O O . VAL B 1 191 ? 8.682 45.642 -17.300 1.00 15.06 424 VAL B O 1
ATOM 3848 N N . TYR B 1 192 ? 10.845 45.830 -17.903 1.00 15.53 425 TYR B N 1
ATOM 3849 C CA . TYR B 1 192 ? 10.793 47.278 -18.100 1.00 16.51 425 TYR B CA 1
ATOM 3850 C C . TYR B 1 192 ? 10.855 47.675 -19.577 1.00 17.66 425 TYR B C 1
ATOM 3851 O O . TYR B 1 192 ? 10.496 48.800 -19.943 1.00 17.07 425 TYR B O 1
ATOM 3860 N N . SER B 1 193 ? 11.302 46.747 -20.418 1.00 18.77 426 SER B N 1
ATOM 3861 C CA . SER B 1 193 ? 11.400 46.976 -21.857 1.00 19.96 426 SER B CA 1
ATOM 3862 C C . SER B 1 193 ? 11.602 45.628 -22.543 1.00 20.69 426 SER B C 1
ATOM 3863 O O . SER B 1 193 ? 11.830 44.616 -21.883 1.00 21.98 426 SER B O 1
ATOM 3866 N N . LYS B 1 194 ? 11.513 45.615 -23.867 1.00 22.70 427 LYS B N 1
ATOM 3867 C CA . LYS B 1 194 ? 11.694 44.378 -24.630 1.00 26.37 427 LYS B CA 1
ATOM 3868 C C . LYS B 1 194 ? 12.973 43.624 -24.269 1.00 27.13 427 LYS B C 1
ATOM 3869 O O . LYS B 1 194 ? 12.982 42.388 -24.186 1.00 26.16 427 LYS B O 1
ATOM 3875 N N . ASP B 1 195 ? 14.059 44.364 -24.055 1.00 27.74 428 ASP B N 1
ATOM 3876 C CA . ASP B 1 195 ? 15.335 43.734 -23.733 1.00 29.20 428 ASP B CA 1
ATOM 3877 C C . ASP B 1 195 ? 15.751 43.837 -22.279 1.00 29.84 428 ASP B C 1
ATOM 3878 O O . ASP B 1 195 ? 16.807 43.324 -21.894 1.00 31.18 428 ASP B O 1
ATOM 3883 N N . ASN B 1 196 ? 14.933 44.490 -21.462 1.00 25.70 429 ASN B N 1
ATOM 3884 C CA . ASN B 1 196 ? 15.269 44.618 -20.056 1.00 24.11 429 ASN B CA 1
ATOM 3885 C C . ASN B 1 196 ? 14.274 43.914 -19.145 1.00 22.40 429 ASN B C 1
ATOM 3886 O O . ASN B 1 196 ? 13.203 44.426 -18.818 1.00 19.47 429 ASN B O 1
ATOM 3891 N N . TYR B 1 197 ? 14.648 42.707 -18.751 1.00 22.16 430 TYR B N 1
ATOM 3892 C CA . TYR B 1 197 ? 13.847 41.923 -17.846 1.00 23.96 430 TYR B CA 1
ATOM 3893 C C . TYR B 1 197 ? 14.870 41.235 -16.965 1.00 25.85 430 TYR B C 1
ATOM 3894 O O . TYR B 1 197 ? 15.865 40.686 -17.452 1.00 30.11 430 TYR B O 1
ATOM 3903 N N . LYS B 1 198 ? 14.672 41.333 -15.665 1.00 22.81 431 LYS B N 1
ATOM 3904 C CA . LYS B 1 198 ? 15.591 40.702 -14.742 1.00 24.18 431 LYS B CA 1
ATOM 3905 C C . LYS B 1 198 ? 14.792 39.886 -13.748 1.00 21.21 431 LYS B C 1
ATOM 3906 O O . LYS B 1 198 ? 13.660 40.237 -13.421 1.00 16.44 431 LYS B O 1
ATOM 3912 N N . ARG B 1 199 ? 15.392 38.802 -13.272 1.00 20.86 432 ARG B N 1
ATOM 3913 C CA . ARG B 1 199 ? 14.735 37.934 -12.302 1.00 21.19 432 ARG B CA 1
ATOM 3914 C C . ARG B 1 199 ? 14.776 38.624 -10.945 1.00 21.68 432 ARG B C 1
ATOM 3915 O O . ARG B 1 199 ? 15.851 38.912 -10.425 1.00 24.75 432 ARG B O 1
ATOM 3923 N N . VAL B 1 200 ? 13.601 38.922 -10.397 1.00 18.53 433 VAL B N 1
ATOM 3924 C CA . VAL B 1 200 ? 13.471 39.594 -9.109 1.00 20.72 433 VAL B CA 1
ATOM 3925 C C . VAL B 1 200 ? 13.655 38.566 -7.988 1.00 21.39 433 VAL B C 1
ATOM 3926 O O . VAL B 1 200 ? 14.388 38.777 -7.016 1.00 20.64 433 VAL B O 1
ATOM 3930 N N . THR B 1 201 ? 12.967 37.445 -8.129 1.00 18.38 434 THR B N 1
ATOM 3931 C CA . THR B 1 201 ? 13.063 36.384 -7.140 1.00 19.36 434 THR B CA 1
ATOM 3932 C C . THR B 1 201 ? 12.376 35.144 -7.708 1.00 17.75 434 THR B C 1
ATOM 3933 O O . THR B 1 201 ? 12.190 35.033 -8.912 1.00 15.85 434 THR B O 1
ATOM 3937 N N . GLY B 1 202 ? 12.010 34.215 -6.838 1.00 19.64 435 GLY B N 1
ATOM 3938 C CA . GLY B 1 202 ? 11.320 33.016 -7.286 1.00 17.70 435 GLY B CA 1
ATOM 3939 C C . GLY B 1 202 ? 11.053 32.102 -6.113 1.00 14.87 435 GLY B C 1
ATOM 3940 O O . GLY B 1 202 ? 11.315 32.456 -4.955 1.00 15.35 435 GLY B O 1
ATOM 3941 N N . THR B 1 203 ? 10.503 30.920 -6.406 1.00 15.85 436 THR B N 1
ATOM 3942 C CA . THR B 1 203 ? 10.232 29.942 -5.364 1.00 14.67 436 THR B CA 1
ATOM 3943 C C . THR B 1 203 ? 10.392 28.532 -5.918 1.00 13.44 436 THR B C 1
ATOM 3944 O O . THR B 1 203 ? 10.114 28.294 -7.081 1.00 12.95 436 THR B O 1
ATOM 3948 N N . SER B 1 204 ? 10.815 27.601 -5.077 1.00 14.00 437 SER B N 1
ATOM 3949 C CA . SER B 1 204 ? 11.004 26.232 -5.535 1.00 13.04 437 SER B CA 1
ATOM 3950 C C . SER B 1 204 ? 9.681 25.462 -5.423 1.00 13.30 437 SER B C 1
ATOM 3951 O O . SER B 1 204 ? 9.603 24.301 -5.797 1.00 13.70 437 SER B O 1
ATOM 3954 N N . LEU B 1 205 ? 8.625 26.113 -4.923 1.00 14.14 438 LEU B N 1
ATOM 3955 C CA . LEU B 1 205 ? 7.324 25.435 -4.795 1.00 16.07 438 LEU B CA 1
ATOM 3956 C C . LEU B 1 205 ? 6.484 25.790 -6.015 1.00 16.79 438 LEU B C 1
ATOM 3957 O O . LEU B 1 205 ? 5.752 26.793 -6.008 1.00 17.12 438 LEU B O 1
ATOM 3962 N N . GLY B 1 206 ? 6.605 24.985 -7.068 1.00 15.68 439 GLY B N 1
ATOM 3963 C CA . GLY B 1 206 ? 5.878 25.253 -8.296 1.00 17.64 439 GLY B CA 1
ATOM 3964 C C . GLY B 1 206 ? 5.125 24.061 -8.842 1.00 16.11 439 GLY B C 1
ATOM 3965 O O . GLY B 1 206 ? 4.685 23.199 -8.082 1.00 16.33 439 GLY B O 1
ATOM 3966 N N . GLY B 1 207 ? 4.970 24.020 -10.161 1.00 16.24 440 GLY B N 1
ATOM 3967 C CA . GLY B 1 207 ? 4.252 22.927 -10.790 1.00 18.69 440 GLY B CA 1
ATOM 3968 C C . GLY B 1 207 ? 4.877 21.576 -10.507 1.00 18.45 440 GLY B C 1
ATOM 3969 O O . GLY B 1 207 ? 4.168 20.586 -10.339 1.00 19.92 440 GLY B O 1
ATOM 3970 N N . GLY B 1 208 ? 6.201 21.535 -10.448 1.00 16.72 441 GLY B N 1
ATOM 3971 C CA . GLY B 1 208 ? 6.883 20.277 -10.188 1.00 18.62 441 GLY B CA 1
ATOM 3972 C C . GLY B 1 208 ? 6.594 19.792 -8.783 1.00 17.66 441 GLY B C 1
ATOM 3973 O O . GLY B 1 208 ? 6.523 18.578 -8.534 1.00 18.97 441 GLY B O 1
ATOM 3974 N N . THR B 1 209 ? 6.434 20.738 -7.859 1.00 14.53 442 THR B N 1
ATOM 3975 C CA . THR B 1 209 ? 6.127 20.400 -6.474 1.00 14.67 442 THR B CA 1
ATOM 3976 C C . THR B 1 209 ? 4.703 19.809 -6.407 1.00 16.63 442 THR B C 1
ATOM 3977 O O . THR B 1 209 ? 4.449 18.824 -5.715 1.00 15.16 442 THR B O 1
ATOM 3981 N N . PHE B 1 210 ? 3.780 20.424 -7.139 1.00 17.41 443 PHE B N 1
ATOM 3982 C CA . PHE B 1 210 ? 2.394 19.959 -7.185 1.00 15.77 443 PHE B CA 1
ATOM 3983 C C . PHE B 1 210 ? 2.321 18.520 -7.696 1.00 17.90 443 PHE B C 1
ATOM 3984 O O . PHE B 1 210 ? 1.760 17.647 -7.035 1.00 16.66 443 PHE B O 1
ATOM 3992 N N . LEU B 1 211 ? 2.904 18.267 -8.865 1.00 17.31 444 LEU B N 1
ATOM 3993 C CA . LEU B 1 211 ? 2.857 16.924 -9.435 1.00 17.10 444 LEU B CA 1
ATOM 3994 C C . LEU B 1 211 ? 3.640 15.922 -8.595 1.00 17.70 444 LEU B C 1
ATOM 3995 O O . LEU B 1 211 ? 3.179 14.804 -8.356 1.00 18.53 444 LEU B O 1
ATOM 4000 N N . GLY B 1 212 ? 4.830 16.323 -8.158 1.00 15.88 445 GLY B N 1
ATOM 4001 C CA . GLY B 1 212 ? 5.647 15.450 -7.337 1.00 16.19 445 GLY B CA 1
ATOM 4002 C C . GLY B 1 212 ? 4.902 14.973 -6.103 1.00 17.82 445 GLY B C 1
ATOM 4003 O O . GLY B 1 212 ? 4.834 13.766 -5.831 1.00 17.27 445 GLY B O 1
ATOM 4004 N N . LEU B 1 213 ? 4.327 15.916 -5.354 1.00 15.82 446 LEU B N 1
ATOM 4005 C CA . LEU B 1 213 ? 3.588 15.571 -4.146 1.00 17.57 446 LEU B CA 1
ATOM 4006 C C . LEU B 1 213 ? 2.338 14.773 -4.471 1.00 17.45 446 LEU B C 1
ATOM 4007 O O . LEU B 1 213 ? 1.981 13.839 -3.750 1.00 19.03 446 LEU B O 1
ATOM 4012 N N . CYS B 1 214 ? 1.662 15.139 -5.552 1.00 18.99 447 CYS B N 1
ATOM 4013 C CA . CYS B 1 214 ? 0.463 14.410 -5.939 1.00 20.30 447 CYS B CA 1
ATOM 4014 C C . CYS B 1 214 ? 0.782 12.948 -6.237 1.00 21.49 447 CYS B C 1
ATOM 4015 O O . CYS B 1 214 ? 0.032 12.051 -5.859 1.00 22.71 447 CYS B O 1
ATOM 4018 N N . CYS B 1 215 ? 1.883 12.713 -6.936 1.00 20.79 448 CYS B N 1
ATOM 4019 C CA . CYS B 1 215 ? 2.294 11.351 -7.255 1.00 21.39 448 CYS B CA 1
ATOM 4020 C C . CYS B 1 215 ? 2.495 10.569 -5.962 1.00 21.26 448 CYS B C 1
ATOM 4021 O O . CYS B 1 215 ? 1.996 9.454 -5.815 1.00 22.74 448 CYS B O 1
ATOM 4024 N N . LEU B 1 216 ? 3.221 11.163 -5.019 1.00 17.89 449 LEU B N 1
ATOM 4025 C CA . LEU B 1 216 ? 3.485 10.513 -3.739 1.00 19.43 449 LEU B CA 1
ATOM 4026 C C . LEU B 1 216 ? 2.240 10.316 -2.877 1.00 20.72 449 LEU B C 1
ATOM 4027 O O . LEU B 1 216 ? 2.089 9.292 -2.210 1.00 20.09 449 LEU B O 1
ATOM 4032 N N . LEU B 1 217 ? 1.352 11.305 -2.887 1.00 18.44 450 LEU B N 1
ATOM 4033 C CA . LEU B 1 217 ? 0.147 11.250 -2.066 1.00 20.64 450 LEU B CA 1
ATOM 4034 C C . LEU B 1 217 ? -1.050 10.497 -2.641 1.00 21.21 450 LEU B C 1
ATOM 4035 O O . LEU B 1 217 ? -1.865 9.960 -1.883 1.00 24.50 450 LEU B O 1
ATOM 4040 N N . THR B 1 218 ? -1.172 10.468 -3.961 1.00 23.46 451 THR B N 1
ATOM 4041 C CA . THR B 1 218 ? -2.327 9.827 -4.572 1.00 26.20 451 THR B CA 1
ATOM 4042 C C . THR B 1 218 ? -2.022 8.693 -5.534 1.00 28.60 451 THR B C 1
ATOM 4043 O O . THR B 1 218 ? -2.935 7.987 -5.954 1.00 28.14 451 THR B O 1
ATOM 4047 N N . GLY B 1 219 ? -0.754 8.531 -5.891 1.00 29.78 452 GLY B N 1
ATOM 4048 C CA . GLY B 1 219 ? -0.380 7.475 -6.818 1.00 32.51 452 GLY B CA 1
ATOM 4049 C C . GLY B 1 219 ? -0.636 7.809 -8.280 1.00 33.93 452 GLY B C 1
ATOM 4050 O O . GLY B 1 219 ? -0.511 6.944 -9.146 1.00 34.99 452 GLY B O 1
ATOM 4051 N N . CYS B 1 220 ? -1.002 9.056 -8.571 1.00 34.16 453 CYS B N 1
ATOM 4052 C CA . CYS B 1 220 ? -1.252 9.445 -9.955 1.00 34.59 453 CYS B CA 1
ATOM 4053 C C . CYS B 1 220 ? 0.096 9.502 -10.663 1.00 35.15 453 CYS B C 1
ATOM 4054 O O . CYS B 1 220 ? 1.136 9.404 -10.017 1.00 34.45 453 CYS B O 1
ATOM 4057 N N . GLU B 1 221 ? 0.088 9.660 -11.982 1.00 36.24 454 GLU B N 1
ATOM 4058 C CA . GLU B 1 221 ? 1.345 9.708 -12.717 1.00 37.81 454 GLU B CA 1
ATOM 4059 C C . GLU B 1 221 ? 1.539 10.940 -13.591 1.00 36.62 454 GLU B C 1
ATOM 4060 O O . GLU B 1 221 ? 2.675 11.349 -13.827 1.00 38.34 454 GLU B O 1
ATOM 4066 N N . THR B 1 222 ? 0.450 11.539 -14.068 1.00 33.76 455 THR B N 1
ATOM 4067 C CA . THR B 1 222 ? 0.577 12.711 -14.935 1.00 31.32 455 THR B CA 1
ATOM 4068 C C . THR B 1 222 ? -0.058 13.987 -14.398 1.00 30.18 455 THR B C 1
ATOM 4069 O O . THR B 1 222 ? -0.880 13.959 -13.481 1.00 27.48 455 THR B O 1
ATOM 4073 N N . PHE B 1 223 ? 0.332 15.105 -15.003 1.00 29.43 456 PHE B N 1
ATOM 4074 C CA . PHE B 1 223 ? -0.176 16.419 -14.643 1.00 28.76 456 PHE B CA 1
ATOM 4075 C C . PHE B 1 223 ? -1.673 16.482 -14.876 1.00 27.77 456 PHE B C 1
ATOM 4076 O O . PHE B 1 223 ? -2.421 16.976 -14.035 1.00 25.75 456 PHE B O 1
ATOM 4084 N N . GLU B 1 224 ? -2.106 15.988 -16.038 1.00 27.30 457 GLU B N 1
ATOM 4085 C CA . GLU B 1 224 ? -3.517 15.995 -16.397 1.00 26.93 457 GLU B CA 1
ATOM 4086 C C . GLU B 1 224 ? -4.367 15.276 -15.351 1.00 25.45 457 GLU B C 1
ATOM 4087 O O . GLU B 1 224 ? -5.443 15.745 -14.983 1.00 23.40 457 GLU B O 1
ATOM 4093 N N . GLU B 1 225 ? -3.873 14.143 -14.868 1.00 24.55 458 GLU B N 1
ATOM 4094 C CA . GLU B 1 225 ? -4.594 13.366 -13.868 1.00 25.49 458 GLU B CA 1
ATOM 4095 C C . GLU B 1 225 ? -4.672 14.117 -12.547 1.00 22.17 458 GLU B C 1
ATOM 4096 O O . GLU B 1 225 ? -5.731 14.198 -11.931 1.00 22.88 458 GLU B O 1
ATOM 4102 N N . ALA B 1 226 ? -3.532 14.649 -12.109 1.00 20.55 459 ALA B N 1
ATOM 4103 C CA . ALA B 1 226 ? -3.455 15.380 -10.846 1.00 20.29 459 ALA B CA 1
ATOM 4104 C C . ALA B 1 226 ? -4.358 16.612 -10.862 1.00 19.21 459 ALA B C 1
ATOM 4105 O O . ALA B 1 226 ? -5.057 16.883 -9.889 1.00 19.17 459 ALA B O 1
ATOM 4107 N N . LEU B 1 227 ? -4.337 17.354 -11.963 1.00 19.84 460 LEU B N 1
ATOM 4108 C CA . LEU B 1 227 ? -5.170 18.552 -12.087 1.00 21.60 460 LEU B CA 1
ATOM 4109 C C . LEU B 1 227 ? -6.664 18.231 -12.124 1.00 22.33 460 LEU B C 1
ATOM 4110 O O . LEU B 1 227 ? -7.473 18.969 -11.559 1.00 19.84 460 LEU B O 1
ATOM 4115 N N . GLU B 1 228 ? -7.037 17.144 -12.800 1.00 24.34 461 GLU B N 1
ATOM 4116 C CA . GLU B 1 228 ? -8.445 16.748 -12.858 1.00 24.64 461 GLU B CA 1
ATOM 4117 C C . GLU B 1 228 ? -8.902 16.383 -11.452 1.00 22.50 461 GLU B C 1
ATOM 4118 O O . GLU B 1 228 ? -10.030 16.672 -11.051 1.00 22.34 461 GLU B O 1
ATOM 4124 N N . MET B 1 229 ? -8.016 15.729 -10.706 1.00 20.99 462 MET B N 1
ATOM 4125 C CA . MET B 1 229 ? -8.308 15.349 -9.333 1.00 20.31 462 MET B CA 1
ATOM 4126 C C . MET B 1 229 ? -8.492 16.585 -8.462 1.00 19.17 462 MET B C 1
ATOM 4127 O O . MET B 1 229 ? -9.443 16.686 -7.687 1.00 16.35 462 MET B O 1
ATOM 4132 N N . ALA B 1 230 ? -7.557 17.527 -8.589 1.00 18.02 463 ALA B N 1
ATOM 4133 C CA . ALA B 1 230 ? -7.611 18.753 -7.797 1.00 18.03 463 ALA B CA 1
ATOM 4134 C C . ALA B 1 230 ? -8.895 19.557 -8.047 1.00 18.44 463 ALA B C 1
ATOM 4135 O O . ALA B 1 230 ? -9.488 20.128 -7.122 1.00 18.67 463 ALA B O 1
ATOM 4137 N N . ALA B 1 231 ? -9.334 19.586 -9.299 1.00 18.22 464 ALA B N 1
ATOM 4138 C CA . ALA B 1 231 ? -10.527 20.333 -9.663 1.00 20.42 464 ALA B CA 1
ATOM 4139 C C . ALA B 1 231 ? -11.776 19.792 -8.974 1.00 21.83 464 ALA B C 1
ATOM 4140 O O . ALA B 1 231 ? -12.744 20.520 -8.762 1.00 22.34 464 ALA B O 1
ATOM 4142 N N . LYS B 1 232 ? -11.754 18.512 -8.615 1.00 21.16 465 LYS B N 1
ATOM 4143 C CA . LYS B 1 232 ? -12.913 17.894 -7.977 1.00 24.21 465 LYS B CA 1
ATOM 4144 C C . LYS B 1 232 ? -12.844 17.785 -6.458 1.00 23.33 465 LYS B C 1
ATOM 4145 O O . LYS B 1 232 ? -13.853 17.507 -5.810 1.00 25.59 465 LYS B O 1
ATOM 4151 N N . GLY B 1 233 ? -11.671 18.025 -5.889 1.00 21.57 466 GLY B N 1
ATOM 4152 C CA . GLY B 1 233 ? -11.519 17.896 -4.449 1.00 21.78 466 GLY B CA 1
ATOM 4153 C C . GLY B 1 233 ? -11.897 19.074 -3.568 1.00 22.48 466 GLY B C 1
ATOM 4154 O O . GLY B 1 233 ? -12.203 20.176 -4.048 1.00 22.35 466 GLY B O 1
ATOM 4155 N N . ASP B 1 234 ? -11.868 18.820 -2.264 1.00 21.58 467 ASP B N 1
ATOM 4156 C CA . ASP B 1 234 ? -12.184 19.808 -1.238 1.00 22.11 467 ASP B CA 1
ATOM 4157 C C . ASP B 1 234 ? -10.988 19.828 -0.287 1.00 21.34 467 ASP B C 1
ATOM 4158 O O . ASP B 1 234 ? -10.761 18.882 0.462 1.00 20.90 467 ASP B O 1
ATOM 4163 N N . SER B 1 235 ? -10.221 20.913 -0.313 1.00 19.57 468 SER B N 1
ATOM 4164 C CA . SER B 1 235 ? -9.039 21.022 0.536 1.00 18.44 468 SER B CA 1
ATOM 4165 C C . SER B 1 235 ? -9.321 21.315 2.020 1.00 19.76 468 SER B C 1
ATOM 4166 O O . SER B 1 235 ? -8.464 21.079 2.875 1.00 17.83 468 SER B O 1
ATOM 4169 N N 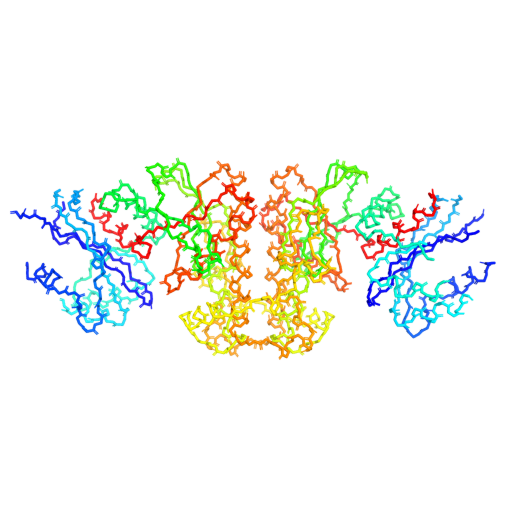. THR B 1 236 ? -10.508 21.821 2.332 1.00 20.35 469 THR B N 1
ATOM 4170 C CA . THR B 1 236 ? -10.808 22.154 3.719 1.00 23.73 469 THR B CA 1
ATOM 4171 C C . THR B 1 236 ? -10.896 20.914 4.602 1.00 23.84 469 THR B C 1
ATOM 4172 O O . THR B 1 236 ? -11.005 21.027 5.808 1.00 24.85 469 THR B O 1
ATOM 4176 N N . ASN B 1 237 ? -10.855 19.731 3.999 1.00 25.53 470 ASN B N 1
ATOM 4177 C CA . ASN B 1 237 ? -10.874 18.493 4.781 1.00 26.61 470 ASN B CA 1
ATOM 4178 C C . ASN B 1 237 ? -9.449 18.176 5.259 1.00 24.73 470 ASN B C 1
ATOM 4179 O O . ASN B 1 237 ? -9.245 17.568 6.316 1.00 25.47 470 ASN B O 1
ATOM 4184 N N . VAL B 1 238 ? -8.463 18.598 4.477 1.00 21.27 471 VAL B N 1
ATOM 4185 C CA . VAL B 1 238 ? -7.084 18.313 4.827 1.00 18.61 471 VAL B CA 1
ATOM 4186 C C . VAL B 1 238 ? -6.379 19.480 5.501 1.00 17.53 471 VAL B C 1
ATOM 4187 O O . VAL B 1 238 ? -5.537 19.271 6.366 1.00 16.11 471 VAL B O 1
ATOM 4191 N N . ASP B 1 239 ? -6.757 20.701 5.136 1.00 16.93 472 ASP B N 1
ATOM 4192 C CA . ASP B 1 239 ? -6.154 21.901 5.725 1.00 18.93 472 ASP B CA 1
ATOM 4193 C C . ASP B 1 239 ? -6.882 22.318 6.993 1.00 19.29 472 ASP B C 1
ATOM 4194 O O . ASP B 1 239 ? -8.082 22.067 7.138 1.00 21.73 472 ASP B O 1
ATOM 4199 N N . LYS B 1 240 ? -6.151 22.940 7.914 1.00 16.36 473 LYS B N 1
ATOM 4200 C CA . LYS B 1 240 ? -6.744 23.440 9.144 1.00 18.33 473 LYS B CA 1
ATOM 4201 C C . LYS B 1 240 ? -7.072 24.909 8.854 1.00 18.96 473 LYS B C 1
ATOM 4202 O O . LYS B 1 240 ? -6.195 25.682 8.449 1.00 17.06 473 LYS B O 1
ATOM 4208 N N . LEU B 1 241 ? -8.334 25.291 9.040 1.00 17.56 474 LEU B N 1
ATOM 4209 C CA . LEU B 1 241 ? -8.755 26.661 8.769 1.00 19.35 474 LEU B CA 1
ATOM 4210 C C . LEU B 1 241 ? -8.726 27.568 9.992 1.00 18.60 474 LEU B C 1
ATOM 4211 O O . LEU B 1 241 ? -8.740 27.113 11.130 1.00 19.09 474 LEU B O 1
ATOM 4216 N N . VAL B 1 242 ? -8.703 28.876 9.746 1.00 19.70 475 VAL B N 1
ATOM 4217 C CA . VAL B 1 242 ? -8.710 29.833 10.834 1.00 18.28 475 VAL B CA 1
ATOM 4218 C C . VAL B 1 242 ? -9.937 29.621 11.711 1.00 20.77 475 VAL B C 1
ATOM 4219 O O . VAL B 1 242 ? -9.846 29.677 12.935 1.00 22.48 475 VAL B O 1
ATOM 4223 N N . LYS B 1 243 ? -11.078 29.368 11.084 1.00 23.28 476 LYS B N 1
ATOM 4224 C CA . LYS B 1 243 ? -12.309 29.178 11.848 1.00 29.02 476 LYS B CA 1
ATOM 4225 C C . LYS B 1 243 ? -12.262 27.926 12.716 1.00 30.50 476 LYS B C 1
ATOM 4226 O O . LYS B 1 243 ? -13.029 27.802 13.673 1.00 32.30 476 LYS B O 1
ATOM 4232 N N . ASP B 1 244 ? -11.359 27.002 12.393 1.00 31.12 477 ASP B N 1
ATOM 4233 C CA . ASP B 1 244 ? -11.223 25.776 13.175 1.00 32.39 477 ASP B CA 1
ATOM 4234 C C . ASP B 1 244 ? -10.549 26.081 14.497 1.00 32.72 477 ASP B C 1
ATOM 4235 O O . ASP B 1 244 ? -10.712 25.351 15.472 1.00 32.64 477 ASP B O 1
ATOM 4240 N N . ILE B 1 245 ? -9.791 27.171 14.528 1.00 31.10 478 ILE B N 1
ATOM 4241 C CA . ILE B 1 245 ? -9.078 27.567 15.729 1.00 31.61 478 ILE B CA 1
ATOM 4242 C C . ILE B 1 245 ? -9.856 28.591 16.550 1.00 33.12 478 ILE B C 1
ATOM 4243 O O . ILE B 1 245 ? -9.885 28.516 17.779 1.00 33.13 478 ILE B O 1
ATOM 4248 N N . TYR B 1 246 ? -10.483 29.542 15.866 1.00 32.62 479 TYR B N 1
ATOM 4249 C CA . TYR B 1 246 ? -11.216 30.612 16.540 1.00 35.72 479 TYR B CA 1
ATOM 4250 C C . TYR B 1 246 ? -12.737 30.545 16.413 1.00 36.28 479 TYR B C 1
ATOM 4251 O O . TYR B 1 246 ? -13.437 31.461 16.852 1.00 38.72 479 TYR B O 1
ATOM 4260 N N . GLY B 1 247 ? -13.247 29.472 15.818 1.00 37.48 480 GLY B N 1
ATOM 4261 C CA . GLY B 1 247 ? -14.687 29.324 15.662 1.00 37.19 480 GLY B CA 1
ATOM 4262 C C . GLY B 1 247 ? -15.281 30.232 14.600 1.00 37.98 480 GLY B C 1
ATOM 4263 O O . GLY B 1 247 ? -16.464 30.124 14.266 1.00 38.7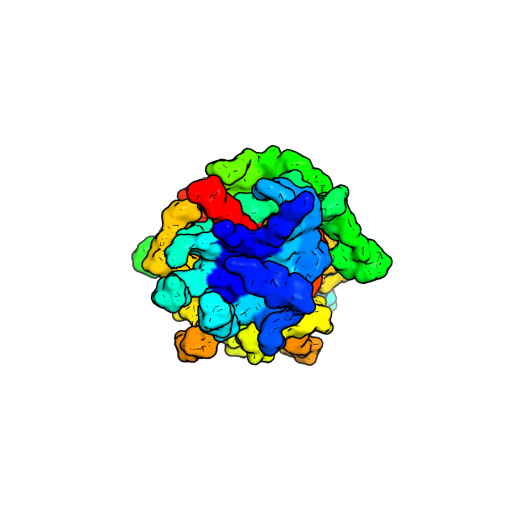3 480 GLY B O 1
ATOM 4264 N N . GLY B 1 248 ? -14.459 31.135 14.073 1.00 36.37 481 GLY B N 1
ATOM 4265 C CA . GLY B 1 248 ? -14.909 32.057 13.045 1.00 35.93 481 GLY B CA 1
ATOM 4266 C C . GLY B 1 248 ? -13.756 32.963 12.661 1.00 35.64 481 GLY B C 1
ATOM 4267 O O . GLY B 1 248 ? -12.604 32.532 12.681 1.00 35.06 481 GLY B O 1
ATOM 4268 N N . ASP B 1 249 ? -14.050 34.210 12.311 1.00 35.08 482 ASP B N 1
ATOM 4269 C CA . ASP B 1 249 ? -12.992 35.144 11.948 1.00 34.88 482 ASP B CA 1
ATOM 4270 C C . ASP B 1 249 ? -12.147 35.453 13.175 1.00 33.95 482 ASP B C 1
ATOM 4271 O O . ASP B 1 249 ? -12.568 35.241 14.311 1.00 33.12 482 ASP B O 1
ATOM 4276 N N . TYR B 1 250 ? -10.943 35.946 12.935 1.00 32.40 483 TYR B N 1
ATOM 4277 C CA . TYR B 1 250 ? -10.058 36.343 14.016 1.00 33.24 483 TYR B CA 1
ATOM 4278 C C . TYR B 1 250 ? -9.726 37.794 13.694 1.00 31.78 483 TYR B C 1
ATOM 4279 O O . TYR B 1 250 ? -8.658 38.101 13.173 1.00 29.05 483 TYR B O 1
ATOM 4288 N N . GLU B 1 251 ? -10.687 38.670 13.983 1.00 32.36 484 GLU B N 1
ATOM 4289 C CA . GLU B 1 251 ? -10.582 40.100 13.711 1.00 33.48 484 GLU B CA 1
ATOM 4290 C C . GLU B 1 251 ? -9.290 40.756 14.145 1.00 32.45 484 GLU B C 1
ATOM 4291 O O . GLU B 1 251 ? -8.797 41.657 13.471 1.00 32.91 484 GLU B O 1
ATOM 4297 N N . ARG B 1 252 ? -8.741 40.316 15.272 1.00 32.62 485 ARG B N 1
ATOM 4298 C CA . ARG B 1 252 ? -7.495 40.879 15.776 1.00 34.03 485 ARG B CA 1
ATOM 4299 C C . ARG B 1 252 ? -6.410 40.882 14.697 1.00 35.29 485 ARG B C 1
ATOM 4300 O O . ARG B 1 252 ? -5.614 41.821 14.601 1.00 35.95 485 ARG B O 1
ATOM 4308 N N . PHE B 1 253 ? -6.383 39.824 13.894 1.00 34.29 486 PHE B N 1
ATOM 4309 C CA . PHE B 1 253 ? -5.392 39.678 12.830 1.00 35.53 486 PHE B CA 1
ATOM 4310 C C . PHE B 1 253 ? -5.985 39.929 11.452 1.00 35.71 486 PHE B C 1
ATOM 4311 O O . PHE B 1 253 ? -5.332 39.664 10.438 1.00 36.31 486 PHE B O 1
ATOM 4319 N N . GLY B 1 254 ? -7.215 40.438 11.415 1.00 34.47 487 GLY B N 1
ATOM 4320 C CA . GLY B 1 254 ? -7.872 40.705 10.147 1.00 33.37 487 GLY B CA 1
ATOM 4321 C C . GLY B 1 254 ? -7.972 39.455 9.285 1.00 32.23 487 GLY B C 1
ATOM 4322 O O . GLY B 1 254 ? -8.016 39.537 8.052 1.00 31.66 487 GLY B O 1
ATOM 4323 N N . LEU B 1 255 ? -8.014 38.297 9.938 1.00 28.59 488 LEU B N 1
ATOM 4324 C CA . LEU B 1 255 ? -8.099 37.011 9.245 1.00 27.72 488 LEU B CA 1
ATOM 4325 C C . LEU B 1 255 ? -9.521 36.456 9.202 1.00 27.18 488 LEU B C 1
ATOM 4326 O O . LEU B 1 255 ? -10.153 36.273 10.245 1.00 26.95 488 LEU B O 1
ATOM 4331 N N . GLN B 1 256 ? -10.021 36.192 8.002 1.00 25.66 489 GLN B N 1
ATOM 4332 C CA . GLN B 1 256 ? -11.354 35.623 7.848 1.00 27.66 489 GLN B CA 1
ATOM 4333 C C . GLN B 1 256 ? -11.300 34.145 8.244 1.00 26.88 489 GLN B C 1
ATOM 4334 O O . GLN B 1 256 ? -10.272 33.487 8.068 1.00 23.23 489 GLN B O 1
ATOM 4340 N N . GLY B 1 257 ? -12.405 33.633 8.767 1.00 26.09 490 GLY B N 1
ATOM 4341 C CA . GLY B 1 257 ? -12.451 32.245 9.195 1.00 25.81 490 GLY B CA 1
ATOM 4342 C C . GLY B 1 257 ? -12.176 31.250 8.084 1.00 24.44 490 GLY B C 1
ATOM 4343 O O . GLY B 1 257 ? -11.754 30.126 8.350 1.00 24.93 490 GLY B O 1
ATOM 4344 N N . SER B 1 258 ? -12.406 31.658 6.842 1.00 24.82 491 SER B N 1
ATOM 4345 C CA . SER B 1 258 ? -12.193 30.781 5.692 1.00 23.22 491 SER B CA 1
ATOM 4346 C C . SER B 1 258 ? -10.728 30.691 5.267 1.00 23.19 491 SER B C 1
ATOM 4347 O O . SER B 1 258 ? -10.367 29.853 4.434 1.00 23.31 491 SER B O 1
ATOM 4350 N N . ALA B 1 259 ? -9.888 31.569 5.807 1.00 20.75 492 ALA B N 1
ATOM 4351 C CA . ALA B 1 259 ? -8.470 31.547 5.465 1.00 18.87 492 ALA B CA 1
ATOM 4352 C C . ALA B 1 259 ? -7.831 30.276 6.024 1.00 15.84 492 ALA B C 1
ATOM 4353 O O . ALA B 1 259 ? -8.234 29.779 7.068 1.00 15.04 492 ALA B O 1
ATOM 4355 N N . VAL B 1 260 ? -6.811 29.789 5.340 1.00 15.04 493 VAL B N 1
ATOM 4356 C CA . VAL B 1 260 ? -6.102 28.589 5.764 1.00 16.11 493 VAL B CA 1
ATOM 4357 C C . VAL B 1 260 ? -5.096 28.951 6.857 1.00 16.90 493 VAL B C 1
ATOM 4358 O O . VAL B 1 260 ? -4.212 29.792 6.658 1.00 15.27 493 VAL B O 1
ATOM 4362 N N . ALA B 1 261 ? -5.239 28.318 8.017 1.00 13.82 494 ALA B N 1
ATOM 4363 C CA . ALA B 1 261 ? -4.323 28.559 9.120 1.00 15.35 494 ALA B CA 1
ATOM 4364 C C . ALA B 1 261 ? -3.062 27.725 8.936 1.00 15.38 494 ALA B C 1
ATOM 4365 O O . ALA B 1 261 ? -1.954 28.231 9.113 1.00 13.36 494 ALA B O 1
ATOM 4367 N N . SER B 1 262 ? -3.232 26.446 8.577 1.00 13.67 495 SER B N 1
ATOM 4368 C CA . SER B 1 262 ? -2.107 25.538 8.380 1.00 13.15 495 SER B CA 1
ATOM 4369 C C . SER B 1 262 ? -2.405 24.537 7.255 1.00 14.27 495 SER B C 1
ATOM 4370 O O . SER B 1 262 ? -3.345 23.734 7.348 1.00 13.52 495 SER B O 1
ATOM 4373 N N . SER B 1 263 ? -1.595 24.583 6.201 1.00 11.44 496 SER B N 1
ATOM 4374 C CA . SER B 1 263 ? -1.769 23.699 5.058 1.00 12.73 496 SER B CA 1
ATOM 4375 C C . SER B 1 263 ? -1.495 22.275 5.533 1.00 14.32 496 SER B C 1
ATOM 4376 O O . SER B 1 263 ? -0.505 22.027 6.206 1.00 12.57 496 SER B O 1
ATOM 4379 N N . PHE B 1 264 ? -2.398 21.349 5.207 1.00 14.49 497 PHE B N 1
ATOM 4380 C CA . PHE B 1 264 ? -2.259 19.960 5.631 1.00 15.03 497 PHE B CA 1
ATOM 4381 C C . PHE B 1 264 ? -2.276 19.835 7.155 1.00 14.23 497 PHE B C 1
ATOM 4382 O O . PHE B 1 264 ? -1.984 18.764 7.695 1.00 14.77 497 PHE B O 1
ATOM 4390 N N . GLY B 1 265 ? -2.684 20.911 7.821 1.00 14.13 498 GLY B N 1
ATOM 4391 C CA . GLY B 1 265 ? -2.691 20.969 9.279 1.00 14.41 498 GLY B CA 1
ATOM 4392 C C . GLY B 1 265 ? -3.606 20.049 10.059 1.00 16.53 498 GLY B C 1
ATOM 4393 O O . GLY B 1 265 ? -3.515 19.988 11.287 1.00 16.37 498 GLY B O 1
ATOM 4394 N N . ASN B 1 266 ? -4.502 19.359 9.370 1.00 16.69 499 ASN B N 1
ATOM 4395 C CA . ASN B 1 266 ? -5.416 18.422 10.033 1.00 17.67 499 ASN B CA 1
ATOM 4396 C C . ASN B 1 266 ? -4.924 16.978 9.879 1.00 19.48 499 ASN B C 1
ATOM 4397 O O . ASN B 1 266 ? -5.427 16.063 10.546 1.00 18.97 499 ASN B O 1
ATOM 4402 N N . MET B 1 267 ? -3.937 16.784 9.018 1.00 18.10 500 MET B N 1
ATOM 4403 C CA . MET B 1 267 ? -3.460 15.439 8.709 1.00 19.27 500 MET B CA 1
ATOM 4404 C C . MET B 1 267 ? -2.667 14.642 9.737 1.00 20.96 500 MET B C 1
ATOM 4405 O O . MET B 1 267 ? -2.285 13.496 9.469 1.00 21.92 500 MET B O 1
ATOM 4410 N N . MET B 1 268 ? -2.405 15.220 10.905 1.00 19.64 501 MET B N 1
ATOM 4411 C CA . MET B 1 268 ? -1.710 14.466 11.939 1.00 21.30 501 MET B CA 1
ATOM 4412 C C . MET B 1 268 ? -2.768 13.793 12.819 1.00 21.57 501 MET B C 1
ATOM 4413 O O . MET B 1 268 ? -2.451 13.125 13.805 1.00 22.56 501 MET B O 1
ATOM 4418 N N . SER B 1 269 ? -4.031 13.981 12.442 1.00 20.49 502 SER B N 1
ATOM 4419 C CA . SER B 1 269 ? -5.158 13.407 13.168 1.00 23.69 502 SER B CA 1
ATOM 4420 C C . SER B 1 269 ? -5.752 12.246 12.380 1.00 23.11 502 SER B C 1
ATOM 4421 O O . SER B 1 269 ? -6.228 12.427 11.259 1.00 20.68 502 SER B O 1
ATOM 4424 N N . LYS B 1 270 ? -5.732 11.052 12.967 1.00 23.16 503 LYS B N 1
ATOM 4425 C CA . LYS B 1 270 ? -6.273 9.883 12.281 1.00 25.36 503 LYS B CA 1
ATOM 4426 C C . LYS B 1 270 ? -7.729 10.098 11.870 1.00 24.52 503 LYS B C 1
ATOM 4427 O O . LYS B 1 270 ? -8.126 9.765 10.756 1.00 24.67 503 LYS B O 1
ATOM 4433 N N . GLU B 1 271 ? -8.518 10.644 12.785 1.00 25.48 504 GLU B N 1
ATOM 4434 C CA . GLU B 1 271 ? -9.929 10.912 12.532 1.00 27.17 504 GLU B CA 1
ATOM 4435 C C . GLU B 1 271 ? -10.129 11.788 11.297 1.00 25.01 504 GLU B C 1
ATOM 4436 O O . GLU B 1 271 ? -11.022 11.539 10.485 1.00 22.01 504 GLU B O 1
ATOM 4442 N N . LYS B 1 272 ? -9.291 12.823 11.150 1.00 22.14 505 LYS B N 1
ATOM 4443 C CA . LYS B 1 272 ? -9.389 13.709 9.996 1.00 20.17 505 LYS B CA 1
ATOM 4444 C C . LYS B 1 272 ? -8.967 12.996 8.717 1.00 18.26 505 LYS B C 1
ATOM 4445 O O . LYS B 1 272 ? -9.583 13.180 7.662 1.00 19.29 505 LYS B O 1
ATOM 4451 N N . ARG B 1 273 ? -7.911 12.187 8.801 1.00 16.17 506 ARG B N 1
ATOM 4452 C CA . ARG B 1 273 ? -7.439 11.456 7.636 1.00 17.82 506 ARG B CA 1
ATOM 4453 C C . ARG B 1 273 ? -8.517 10.500 7.105 1.00 18.88 506 ARG B C 1
ATOM 4454 O O . ARG B 1 273 ? -8.569 10.228 5.904 1.00 18.24 506 ARG B O 1
ATOM 4462 N N . ASP B 1 274 ? -9.355 9.998 8.002 1.00 20.61 507 ASP B N 1
ATOM 4463 C CA . ASP B 1 274 ? -10.435 9.080 7.629 1.00 22.22 507 ASP B CA 1
ATOM 4464 C C . ASP B 1 274 ? -11.514 9.750 6.776 1.00 21.99 507 ASP B C 1
ATOM 4465 O O . ASP B 1 274 ? -12.342 9.071 6.169 1.00 21.16 507 ASP B O 1
ATOM 4470 N N . SER B 1 275 ? -11.515 11.078 6.723 1.00 20.30 508 SER B N 1
ATOM 4471 C CA . SER B 1 275 ? -12.530 11.784 5.953 1.00 21.07 508 SER B CA 1
ATOM 4472 C C . SER B 1 275 ? -12.028 12.334 4.621 1.00 21.09 508 SER B C 1
ATOM 4473 O O . SER B 1 275 ? -12.809 12.898 3.857 1.00 22.64 508 SER B O 1
ATOM 4476 N N . ILE B 1 276 ? -10.745 12.156 4.325 1.00 18.68 509 ILE B N 1
ATOM 4477 C CA . ILE B 1 276 ? -10.184 12.688 3.087 1.00 20.31 509 ILE B CA 1
ATOM 4478 C C . ILE B 1 276 ? -10.170 11.698 1.937 1.00 20.72 509 ILE B C 1
ATOM 4479 O O . ILE B 1 276 ? -10.151 10.486 2.139 1.00 19.55 509 ILE B O 1
ATOM 4484 N N . SER B 1 277 ? -10.135 12.240 0.729 1.00 19.30 510 SER B N 1
ATOM 4485 C CA . SER B 1 277 ? -10.083 11.450 -0.486 1.00 18.88 510 SER B CA 1
ATOM 4486 C C . SER B 1 277 ? -8.814 11.863 -1.230 1.00 19.61 510 SER B C 1
ATOM 4487 O O . SER B 1 277 ? -8.183 12.878 -0.884 1.00 18.51 510 SER B O 1
ATOM 4490 N N . LYS B 1 278 ? -8.434 11.087 -2.239 1.00 18.08 511 LYS B N 1
ATOM 4491 C CA . LYS B 1 278 ? -7.261 11.433 -3.036 1.00 19.34 511 LYS B CA 1
ATOM 4492 C C . LYS B 1 278 ? -7.498 12.788 -3.717 1.00 20.46 511 LYS B C 1
ATOM 4493 O O . LYS B 1 278 ? -6.566 13.595 -3.857 1.00 18.44 511 LYS B O 1
ATOM 4499 N N . GLU B 1 279 ? -8.736 13.036 -4.146 1.00 19.11 512 GLU B N 1
ATOM 4500 C CA . GLU B 1 279 ? -9.059 14.318 -4.783 1.00 19.81 512 GLU B CA 1
ATOM 4501 C C . GLU B 1 279 ? -8.820 15.462 -3.796 1.00 19.05 512 GLU B C 1
ATOM 4502 O O . GLU B 1 279 ? -8.317 16.528 -4.181 1.00 19.37 512 GLU B O 1
ATOM 4508 N N . ASP B 1 280 ? -9.195 15.253 -2.537 1.00 17.02 513 ASP B N 1
ATOM 4509 C CA . ASP B 1 280 ? -8.985 16.274 -1.508 1.00 17.02 513 ASP B CA 1
ATOM 4510 C C . ASP B 1 280 ? -7.497 16.575 -1.344 1.00 16.32 513 ASP B C 1
ATOM 4511 O O . ASP B 1 280 ? -7.103 17.738 -1.192 1.00 15.34 513 ASP B O 1
ATOM 4516 N N . LEU B 1 281 ? -6.676 15.528 -1.358 1.00 15.67 514 LEU B N 1
ATOM 4517 C CA . LEU B 1 281 ? -5.229 15.684 -1.212 1.00 16.04 514 LEU B CA 1
ATOM 4518 C C . LEU B 1 281 ? -4.628 16.442 -2.382 1.00 14.93 514 LEU B C 1
ATOM 4519 O O . LEU B 1 281 ? -3.765 17.288 -2.192 1.00 15.90 514 LEU B O 1
ATOM 4524 N N . ALA B 1 282 ? -5.066 16.122 -3.597 1.00 15.08 515 ALA B N 1
ATOM 4525 C CA . ALA B 1 282 ? -4.579 16.813 -4.783 1.00 15.63 515 ALA B CA 1
ATOM 4526 C C . ALA B 1 282 ? -4.971 18.293 -4.713 1.00 14.80 515 ALA B C 1
ATOM 4527 O O . ALA B 1 282 ? -4.178 19.174 -5.046 1.00 12.48 515 ALA B O 1
ATOM 4529 N N . ARG B 1 283 ? -6.210 18.548 -4.307 1.00 15.33 516 ARG B N 1
ATOM 4530 C CA . ARG B 1 283 ? -6.709 19.924 -4.202 1.00 15.89 516 ARG B CA 1
ATOM 4531 C C . ARG B 1 283 ? -5.932 20.727 -3.160 1.00 15.85 516 ARG B C 1
ATOM 4532 O O . ARG B 1 283 ? -5.544 21.882 -3.406 1.00 15.51 516 ARG B O 1
ATOM 4540 N N . ALA B 1 284 ? -5.715 20.126 -1.986 1.00 13.32 517 ALA B N 1
ATOM 4541 C CA . ALA B 1 284 ? -4.979 20.799 -0.913 1.00 15.11 517 ALA B CA 1
ATOM 4542 C C . ALA B 1 284 ? -3.562 21.123 -1.395 1.00 15.45 517 ALA B C 1
ATOM 4543 O O . ALA B 1 284 ? -3.006 22.182 -1.085 1.00 12.50 517 ALA B O 1
ATOM 4545 N N . THR B 1 285 ? -2.956 20.187 -2.117 1.00 13.78 518 THR B N 1
ATOM 4546 C CA . THR B 1 285 ? -1.609 20.418 -2.639 1.00 14.59 518 THR B CA 1
ATOM 4547 C C . THR B 1 285 ? -1.603 21.634 -3.589 1.00 14.06 518 THR B C 1
ATOM 4548 O O . THR B 1 285 ? -0.763 22.541 -3.474 1.00 13.04 518 THR B O 1
ATOM 4552 N N . LEU B 1 286 ? -2.533 21.642 -4.533 1.00 13.16 519 LEU B N 1
ATOM 4553 C CA . LEU B 1 286 ? -2.630 22.748 -5.483 1.00 14.99 519 LEU B CA 1
ATOM 4554 C C . LEU B 1 286 ? -2.928 24.082 -4.789 1.00 14.07 519 LEU B C 1
ATOM 4555 O O . LEU B 1 286 ? -2.334 25.111 -5.122 1.00 13.74 519 LEU B O 1
ATOM 4560 N N . VAL B 1 287 ? -3.868 24.060 -3.844 1.00 13.82 520 VAL B N 1
ATOM 4561 C CA . VAL B 1 287 ? -4.246 25.257 -3.088 1.00 15.98 520 VAL B CA 1
ATOM 4562 C C . VAL B 1 287 ? -3.044 25.797 -2.293 1.00 14.94 520 VAL B C 1
ATOM 4563 O O . VAL B 1 287 ? -2.787 27.007 -2.246 1.00 16.85 520 VAL B O 1
ATOM 4567 N N . THR B 1 288 ? -2.309 24.899 -1.660 1.00 12.94 521 THR B N 1
ATOM 4568 C CA . THR B 1 288 ? -1.140 25.309 -0.884 1.00 13.54 521 THR B CA 1
ATOM 4569 C C . THR B 1 288 ? -0.113 26.025 -1.782 1.00 13.75 521 THR B C 1
ATOM 4570 O O . THR B 1 288 ? 0.450 27.077 -1.427 1.00 12.30 521 THR B O 1
ATOM 4574 N N . ILE B 1 289 ? 0.124 25.457 -2.952 1.00 11.68 522 ILE B N 1
ATOM 4575 C CA . ILE B 1 289 ? 1.090 26.040 -3.877 1.00 12.48 522 ILE B CA 1
ATOM 4576 C C . ILE B 1 289 ? 0.624 27.366 -4.489 1.00 12.56 522 ILE B C 1
ATOM 4577 O O . ILE B 1 289 ? 1.414 28.328 -4.571 1.00 11.54 522 ILE B O 1
ATOM 4582 N N . THR B 1 290 ? -0.628 27.415 -4.928 1.00 12.29 523 THR B N 1
ATOM 4583 C CA . THR B 1 290 ? -1.142 28.634 -5.555 1.00 13.76 523 THR B CA 1
ATOM 4584 C C . THR B 1 290 ? -1.269 29.770 -4.542 1.00 14.74 523 THR B C 1
ATOM 4585 O O . THR B 1 290 ? -0.976 30.937 -4.862 1.00 12.75 523 THR B O 1
ATOM 4589 N N . ASN B 1 291 ? -1.697 29.450 -3.323 1.00 11.68 524 ASN B N 1
ATOM 4590 C CA . ASN B 1 291 ? -1.807 30.497 -2.314 1.00 12.98 524 ASN B CA 1
ATOM 4591 C C . ASN B 1 291 ? -0.416 31.053 -1.977 1.00 15.20 524 ASN B C 1
ATOM 4592 O O . ASN B 1 291 ? -0.251 32.266 -1.752 1.00 12.78 524 ASN B O 1
ATOM 4597 N N . ASN B 1 292 ? 0.583 30.164 -1.958 1.00 12.52 525 ASN B N 1
ATOM 4598 C CA . ASN B 1 292 ? 1.958 30.566 -1.657 1.00 13.97 525 ASN B CA 1
ATOM 4599 C C . ASN B 1 292 ? 2.505 31.475 -2.766 1.00 14.51 525 ASN B C 1
ATOM 4600 O O . ASN B 1 292 ? 3.137 32.505 -2.492 1.00 13.48 525 ASN B O 1
ATOM 4605 N N . ILE B 1 293 ? 2.274 31.088 -4.017 1.00 13.75 526 ILE B N 1
ATOM 4606 C CA . ILE B 1 293 ? 2.764 31.882 -5.148 1.00 14.51 526 ILE B CA 1
ATOM 4607 C C . ILE B 1 293 ? 2.135 33.271 -5.121 1.00 14.54 526 ILE B C 1
ATOM 4608 O O . ILE B 1 293 ? 2.809 34.277 -5.352 1.00 13.73 526 ILE B O 1
ATOM 4613 N N . GLY B 1 294 ? 0.838 33.314 -4.843 1.00 15.51 527 GLY B N 1
ATOM 4614 C CA . GLY B 1 294 ? 0.140 34.592 -4.762 1.00 15.26 527 GLY B CA 1
ATOM 4615 C C . GLY B 1 294 ? 0.743 35.520 -3.724 1.00 15.37 527 GLY B C 1
ATOM 4616 O O . GLY B 1 294 ? 0.895 36.734 -3.952 1.00 15.91 527 GLY B O 1
ATOM 4617 N N . SER B 1 295 ? 1.080 34.957 -2.568 1.00 14.33 528 SER B N 1
ATOM 4618 C CA . SER B 1 295 ? 1.682 35.733 -1.501 1.00 15.02 528 SER B CA 1
ATOM 4619 C C . SER B 1 295 ? 3.033 36.308 -1.938 1.00 15.13 528 SER B C 1
ATOM 4620 O O . SER B 1 295 ? 3.320 37.497 -1.718 1.00 12.59 528 SER B O 1
ATOM 4623 N N . ILE B 1 296 ? 3.841 35.469 -2.563 1.00 13.14 529 ILE B N 1
ATOM 4624 C CA . ILE B 1 296 ? 5.167 35.887 -3.002 1.00 15.55 529 ILE B CA 1
ATOM 4625 C C . ILE B 1 296 ? 5.093 36.911 -4.133 1.00 14.17 529 ILE B C 1
ATOM 4626 O O . ILE B 1 296 ? 5.833 37.903 -4.135 1.00 13.82 529 ILE B O 1
ATOM 4631 N N . ALA B 1 297 ? 4.199 36.678 -5.088 1.00 14.14 530 ALA B N 1
ATOM 4632 C CA . ALA B 1 297 ? 4.055 37.587 -6.221 1.00 14.63 530 ALA B CA 1
ATOM 4633 C C . ALA B 1 297 ? 3.530 38.943 -5.734 1.00 14.56 530 ALA B C 1
ATOM 4634 O O . ALA B 1 297 ? 3.951 39.994 -6.218 1.00 15.89 530 ALA B O 1
ATOM 4636 N N . ARG B 1 298 ? 2.619 38.916 -4.772 1.00 14.99 531 ARG B N 1
ATOM 4637 C CA . ARG B 1 298 ? 2.060 40.158 -4.231 1.00 16.37 531 ARG B CA 1
ATOM 4638 C C . ARG B 1 298 ? 3.118 40.975 -3.482 1.00 17.73 531 ARG B C 1
ATOM 4639 O O . ARG B 1 298 ? 3.178 42.216 -3.603 1.00 16.78 531 ARG B O 1
ATOM 4647 N N . MET B 1 299 ? 3.959 40.297 -2.703 1.00 15.22 532 MET B N 1
ATOM 4648 C CA . MET B 1 299 ? 5.006 41.009 -1.968 1.00 17.18 532 MET B CA 1
ATOM 4649 C C . MET B 1 299 ? 6.066 41.561 -2.935 1.00 16.65 532 MET B C 1
ATOM 4650 O O . MET B 1 299 ? 6.662 42.615 -2.690 1.00 15.50 532 MET B O 1
ATOM 4655 N N . CYS B 1 300 ? 6.299 40.854 -4.028 1.00 16.90 533 CYS B N 1
ATOM 4656 C CA . CYS B 1 300 ? 7.268 41.321 -5.025 1.00 19.00 533 CYS B CA 1
ATOM 4657 C C . CYS B 1 300 ? 6.732 42.564 -5.721 1.00 18.02 533 CYS B C 1
ATOM 4658 O O . CYS B 1 300 ? 7.477 43.523 -5.971 1.00 18.91 533 CYS B O 1
ATOM 4661 N N . ALA B 1 301 ? 5.429 42.560 -6.012 1.00 16.37 534 ALA B N 1
ATOM 4662 C CA . ALA B 1 301 ? 4.789 43.689 -6.678 1.00 19.58 534 ALA B CA 1
ATOM 4663 C C . ALA B 1 301 ? 4.935 44.931 -5.797 1.00 20.34 534 ALA B C 1
ATOM 4664 O O . ALA B 1 301 ? 5.237 46.036 -6.274 1.00 20.67 534 ALA B O 1
ATOM 4666 N N . LEU B 1 302 ? 4.721 44.730 -4.506 1.00 18.53 535 LEU B N 1
ATOM 4667 C CA . LEU B 1 302 ? 4.828 45.805 -3.533 1.00 19.98 535 LEU B CA 1
ATOM 4668 C C . LEU B 1 302 ? 6.261 46.347 -3.478 1.00 21.36 535 LEU B C 1
ATOM 4669 O O . LEU B 1 302 ? 6.477 47.559 -3.547 1.00 20.56 535 LEU B O 1
ATOM 4674 N N . ASN B 1 303 ? 7.232 45.449 -3.347 1.00 19.99 536 ASN B N 1
ATOM 4675 C CA . ASN B 1 303 ? 8.640 45.840 -3.260 1.00 21.90 536 ASN B CA 1
ATOM 4676 C C . ASN B 1 303 ? 9.184 46.456 -4.551 1.00 21.89 536 ASN B C 1
ATOM 4677 O O . ASN B 1 303 ? 10.038 47.347 -4.511 1.00 20.36 536 ASN B O 1
ATOM 4682 N N . GLU B 1 304 ? 8.703 45.986 -5.693 1.00 19.79 537 GLU B N 1
ATOM 4683 C CA . GLU B 1 304 ? 9.167 46.514 -6.979 1.00 20.77 537 GLU B CA 1
ATOM 4684 C C . GLU B 1 304 ? 8.340 47.714 -7.463 1.00 19.05 537 GLU B C 1
ATOM 4685 O O . GLU B 1 304 ? 8.686 48.353 -8.465 1.00 20.00 537 GLU B O 1
ATOM 4691 N N . ASN B 1 305 ? 7.247 47.997 -6.766 1.00 17.73 538 ASN B N 1
ATOM 4692 C CA . ASN B 1 305 ? 6.337 49.091 -7.120 1.00 19.52 538 ASN B CA 1
ATOM 4693 C C . ASN B 1 305 ? 5.758 48.868 -8.528 1.00 20.33 538 ASN B C 1
ATOM 4694 O O . ASN B 1 305 ? 5.753 49.755 -9.385 1.00 18.92 538 ASN B O 1
ATOM 4699 N N . ILE B 1 306 ? 5.274 47.650 -8.765 1.00 18.59 539 ILE B N 1
ATOM 4700 C CA . ILE B 1 306 ? 4.678 47.295 -10.049 1.00 20.05 539 ILE B CA 1
ATOM 4701 C C . ILE B 1 306 ? 3.275 46.758 -9.750 1.00 20.44 539 ILE B C 1
ATOM 4702 O O . ILE B 1 306 ? 3.103 45.986 -8.811 1.00 21.06 539 ILE B O 1
ATOM 4707 N N . ASP B 1 307 ? 2.271 47.157 -10.526 1.00 19.38 540 ASP B N 1
ATOM 4708 C CA . ASP B 1 307 ? 0.916 46.696 -10.228 1.00 22.38 540 ASP B CA 1
ATOM 4709 C C . ASP B 1 307 ? 0.207 45.900 -11.311 1.00 21.33 540 ASP B C 1
ATOM 4710 O O . ASP B 1 307 ? -1.027 45.880 -11.375 1.00 20.39 540 ASP B O 1
ATOM 4715 N N . ARG B 1 308 ? 0.986 45.281 -12.189 1.00 17.76 541 ARG B N 1
ATOM 4716 C CA . ARG B 1 308 ? 0.421 44.412 -13.215 1.00 15.59 541 ARG B CA 1
ATOM 4717 C C . ARG B 1 308 ? 1.248 43.142 -13.054 1.00 15.11 541 ARG B C 1
ATOM 4718 O O . ARG B 1 308 ? 2.476 43.176 -13.243 1.00 14.23 541 ARG B O 1
ATOM 4726 N N . VAL B 1 309 ? 0.586 42.048 -12.684 1.00 12.73 542 VAL B N 1
ATOM 4727 C CA . VAL B 1 309 ? 1.271 40.768 -12.460 1.00 13.20 542 VAL B CA 1
ATOM 4728 C C . VAL B 1 309 ? 0.680 39.737 -13.420 1.00 13.57 542 VAL B C 1
ATOM 4729 O O . VAL B 1 309 ? -0.481 39.348 -13.280 1.00 14.19 542 VAL B O 1
ATOM 4733 N N . VAL B 1 310 ? 1.492 39.290 -14.375 1.00 12.08 543 VAL B N 1
ATOM 4734 C CA . VAL B 1 310 ? 1.047 38.361 -15.415 1.00 11.46 543 VAL B CA 1
ATOM 4735 C C . VAL B 1 310 ? 1.632 36.991 -15.122 1.00 13.05 543 VAL B C 1
ATOM 4736 O O . VAL B 1 310 ? 2.825 36.876 -14.813 1.00 11.55 543 VAL B O 1
ATOM 4740 N N . PHE B 1 311 ? 0.783 35.969 -15.220 1.00 11.49 544 PHE B N 1
ATOM 4741 C CA . PHE B 1 311 ? 1.172 34.588 -14.923 1.00 12.46 544 PHE B CA 1
ATOM 4742 C C . PHE B 1 311 ? 1.174 33.750 -16.184 1.00 12.61 544 PHE B C 1
ATOM 4743 O O . PHE B 1 311 ? 0.232 33.812 -16.965 1.00 13.43 544 PHE B O 1
ATOM 4751 N N . VAL B 1 312 ? 2.234 32.967 -16.369 1.00 14.36 545 VAL B N 1
ATOM 4752 C CA . VAL B 1 312 ? 2.368 32.101 -17.543 1.00 15.36 545 VAL B CA 1
ATOM 4753 C C . VAL B 1 312 ? 3.061 30.829 -17.104 1.00 15.98 545 VAL B C 1
ATOM 4754 O O . VAL B 1 312 ? 3.521 30.737 -15.969 1.00 13.58 545 VAL B O 1
ATOM 4758 N N . GLY B 1 313 ? 3.128 29.843 -17.997 1.00 18.70 546 GLY B N 1
ATOM 4759 C CA . GLY B 1 313 ? 3.778 28.591 -17.648 1.00 20.29 546 GLY B CA 1
ATOM 4760 C C . GLY B 1 313 ? 2.945 27.338 -17.901 1.00 22.54 546 GLY B C 1
ATOM 4761 O O . GLY B 1 313 ? 1.706 27.365 -17.842 1.00 21.05 546 GLY B O 1
ATOM 4762 N N . ASN B 1 314 ? 3.619 26.221 -18.176 1.00 25.89 547 ASN B N 1
ATOM 4763 C CA . ASN B 1 314 ? 2.901 24.971 -18.441 1.00 29.51 547 ASN B CA 1
ATOM 4764 C C . ASN B 1 314 ? 2.025 24.569 -17.260 1.00 28.70 547 ASN B C 1
ATOM 4765 O O . ASN B 1 314 ? 1.092 23.779 -17.400 1.00 31.04 547 ASN B O 1
ATOM 4770 N N . PHE B 1 315 ? 2.324 25.127 -16.091 1.00 29.30 548 PHE B N 1
ATOM 4771 C CA . PHE B 1 315 ? 1.544 24.851 -14.882 1.00 29.53 548 PHE B CA 1
ATOM 4772 C C . PHE B 1 315 ? 0.086 25.311 -15.071 1.00 30.44 548 PHE B C 1
ATOM 4773 O O . PHE B 1 315 ? -0.791 24.997 -14.255 1.00 29.26 548 PHE B O 1
ATOM 4781 N N . LEU B 1 316 ? -0.174 26.034 -16.159 1.00 28.75 549 LEU B N 1
ATOM 4782 C CA . LEU B 1 316 ? -1.518 26.564 -16.423 1.00 29.58 549 LEU B CA 1
ATOM 4783 C C . LEU B 1 316 ? -2.211 26.033 -17.680 1.00 32.34 549 LEU B C 1
ATOM 4784 O O . LEU B 1 316 ? -3.370 26.368 -17.936 1.00 29.86 549 LEU B O 1
ATOM 4789 N N . ARG B 1 317 ? -1.516 25.204 -18.449 1.00 35.72 550 ARG B N 1
ATOM 4790 C CA . ARG B 1 317 ? -2.039 24.718 -19.725 1.00 39.69 550 ARG B CA 1
ATOM 4791 C C . ARG B 1 317 ? -3.009 23.541 -19.826 1.00 41.12 550 ARG B C 1
ATOM 4792 O O . ARG B 1 317 ? -3.605 23.341 -20.886 1.00 43.78 550 ARG B O 1
ATOM 4800 N N . ILE B 1 318 ? -3.198 22.771 -18.763 1.00 41.96 551 ILE B N 1
ATOM 4801 C CA . ILE B 1 318 ? -4.092 21.618 -18.871 1.00 42.47 551 ILE B CA 1
ATOM 4802 C C . ILE B 1 318 ? -5.487 21.804 -18.284 1.00 41.12 551 ILE B C 1
ATOM 4803 O O . ILE B 1 318 ? -6.476 21.342 -18.856 1.00 41.17 551 ILE B O 1
ATOM 4808 N N . ASN B 1 319 ? -5.570 22.489 -17.149 1.00 38.43 552 ASN B N 1
ATOM 4809 C CA . ASN B 1 319 ? -6.846 22.686 -16.475 1.00 35.44 552 ASN B CA 1
ATOM 4810 C C . ASN B 1 319 ? -6.927 24.115 -15.942 1.00 33.98 552 ASN B C 1
ATOM 4811 O O . ASN B 1 319 ? -5.987 24.588 -15.298 1.00 31.96 552 ASN B O 1
ATOM 4816 N N . MET B 1 320 ? -8.043 24.793 -16.204 1.00 32.01 553 MET B N 1
ATOM 4817 C CA . MET B 1 320 ? -8.224 26.169 -15.737 1.00 31.17 553 MET B CA 1
ATOM 4818 C C . MET B 1 320 ? -8.269 26.284 -14.221 1.00 28.19 553 MET B C 1
ATOM 4819 O O . MET B 1 320 ? -8.281 27.394 -13.682 1.00 26.93 553 MET B O 1
ATOM 4824 N N . VAL B 1 321 ? -8.298 25.148 -13.532 1.00 23.88 554 VAL B N 1
ATOM 4825 C CA . VAL B 1 321 ? -8.365 25.167 -12.075 1.00 21.53 554 VAL B CA 1
ATOM 4826 C C . VAL B 1 321 ? -7.206 25.962 -11.464 1.00 20.83 554 VAL B C 1
ATOM 4827 O O . VAL B 1 321 ? -7.410 26.767 -10.547 1.00 20.00 554 VAL B O 1
ATOM 4831 N N . SER B 1 322 ? -6.001 25.748 -11.976 1.00 17.73 555 SER B N 1
ATOM 4832 C CA . SER B 1 322 ? -4.829 26.460 -11.468 1.00 19.42 555 SER B CA 1
ATOM 4833 C C . SER B 1 322 ? -4.958 27.976 -11.588 1.00 17.90 555 SER B C 1
ATOM 4834 O O . SER B 1 322 ? -4.679 28.689 -10.628 1.00 16.89 555 SER B O 1
ATOM 4837 N N . MET B 1 323 ? -5.365 28.472 -12.756 1.00 17.40 556 MET B N 1
ATOM 4838 C CA . MET B 1 323 ? -5.539 29.927 -12.929 1.00 17.97 556 MET B CA 1
ATOM 4839 C C . MET B 1 323 ? -6.572 30.506 -11.961 1.00 16.92 556 MET B C 1
ATOM 4840 O O . MET B 1 323 ? -6.372 31.575 -11.366 1.00 16.02 556 MET B O 1
ATOM 4845 N N . LYS B 1 324 ? -7.692 29.811 -11.803 1.00 15.63 557 LYS B N 1
ATOM 4846 C CA . LYS B 1 324 ? -8.720 30.292 -10.893 1.00 15.83 557 LYS B CA 1
ATOM 4847 C C . LYS B 1 324 ? -8.243 30.384 -9.450 1.00 15.45 557 LYS B C 1
ATOM 4848 O O . LYS B 1 324 ? -8.634 31.296 -8.717 1.00 15.65 557 LYS B O 1
ATOM 4854 N N . LEU B 1 325 ? -7.399 29.440 -9.036 1.00 13.92 558 LEU B N 1
ATOM 4855 C CA . LEU B 1 325 ? -6.884 29.448 -7.680 1.00 14.60 558 LEU B CA 1
ATOM 4856 C C . LEU B 1 325 ? -5.869 30.570 -7.529 1.00 14.37 558 LEU B C 1
ATOM 4857 O O . LEU B 1 325 ? -5.771 31.166 -6.465 1.00 14.27 558 LEU B O 1
ATOM 4862 N N . LEU B 1 326 ? -5.108 30.834 -8.586 1.00 13.40 559 LEU B N 1
ATOM 4863 C CA . LEU B 1 326 ? -4.129 31.927 -8.550 1.00 13.44 559 LEU B CA 1
ATOM 4864 C C . LEU B 1 326 ? -4.899 33.253 -8.529 1.00 12.40 559 LEU B C 1
ATOM 4865 O O . LEU B 1 326 ? -4.465 34.223 -7.893 1.00 13.32 559 LEU B O 1
ATOM 4870 N N . ALA B 1 327 ? -6.040 33.286 -9.202 1.00 13.59 560 ALA B N 1
ATOM 4871 C CA . ALA B 1 327 ? -6.862 34.495 -9.235 1.00 14.10 560 ALA B CA 1
ATOM 4872 C C . ALA B 1 327 ? -7.352 34.797 -7.814 1.00 14.53 560 ALA B C 1
ATOM 4873 O O . ALA B 1 327 ? -7.282 35.938 -7.343 1.00 13.21 560 ALA B O 1
ATOM 4875 N N . TYR B 1 328 ? -7.824 33.765 -7.123 1.00 13.37 561 TYR B N 1
ATOM 4876 C CA . TYR B 1 328 ? -8.318 33.938 -5.759 1.00 16.87 561 TYR B CA 1
ATOM 4877 C C . TYR B 1 328 ? -7.189 34.387 -4.820 1.00 14.72 561 TYR B C 1
ATOM 4878 O O . TYR B 1 328 ? -7.360 35.271 -3.984 1.00 13.87 561 TYR B O 1
ATOM 4887 N N . ALA B 1 329 ? -6.031 33.753 -4.952 1.00 12.89 562 ALA B N 1
ATOM 4888 C CA . ALA B 1 329 ? -4.892 34.078 -4.098 1.00 12.72 562 ALA B CA 1
ATOM 4889 C C . ALA B 1 329 ? -4.443 35.525 -4.250 1.00 13.03 562 ALA B C 1
ATOM 4890 O O . ALA B 1 329 ? -4.223 36.203 -3.259 1.00 13.01 562 ALA B O 1
ATOM 4892 N N . MET B 1 330 ? -4.296 35.987 -5.485 1.00 14.20 563 MET B N 1
ATOM 4893 C CA . MET B 1 330 ? -3.848 37.365 -5.710 1.00 18.03 563 MET B CA 1
ATOM 4894 C C . MET B 1 330 ? -4.829 38.339 -5.078 1.00 19.09 563 MET B C 1
ATOM 4895 O O . MET B 1 330 ? -4.429 39.311 -4.444 1.00 19.59 563 MET B O 1
ATOM 4900 N N . ASP B 1 331 ? -6.115 38.068 -5.243 1.00 18.79 564 ASP B N 1
ATOM 4901 C CA . ASP B 1 331 ? -7.133 38.943 -4.656 1.00 21.26 564 ASP B CA 1
ATOM 4902 C C . ASP B 1 331 ? -7.081 38.896 -3.127 1.00 19.63 564 ASP B C 1
ATOM 4903 O O . ASP B 1 331 ? -7.214 39.923 -2.453 1.00 17.40 564 ASP B O 1
ATOM 4908 N N . PHE B 1 332 ? -6.861 37.706 -2.580 1.00 17.18 565 PHE B N 1
ATOM 4909 C CA . PHE B 1 332 ? -6.788 37.556 -1.136 1.00 16.97 565 PHE B CA 1
ATOM 4910 C C . PHE B 1 332 ? -5.626 38.330 -0.527 1.00 16.39 565 PHE B C 1
ATOM 4911 O O . PHE B 1 332 ? -5.812 39.160 0.362 1.00 15.45 565 PHE B O 1
ATOM 4919 N N . TRP B 1 333 ? -4.411 38.038 -0.994 1.00 14.94 566 TRP B N 1
ATOM 4920 C CA . TRP B 1 333 ? -3.228 38.674 -0.452 1.00 15.60 566 TRP B CA 1
ATOM 4921 C C . TRP B 1 333 ? -3.159 40.177 -0.707 1.00 15.42 566 TRP B C 1
ATOM 4922 O O . TRP B 1 333 ? -2.566 40.901 0.088 1.00 15.35 566 TRP B O 1
ATOM 4933 N N . SER B 1 334 ? -3.739 40.627 -1.810 1.00 14.33 567 SER B N 1
ATOM 4934 C CA . SER B 1 334 ? -3.705 42.056 -2.149 1.00 17.78 567 SER B CA 1
ATOM 4935 C C . SER B 1 334 ? -4.901 42.800 -1.574 1.00 21.86 567 SER B C 1
ATOM 4936 O O . SER B 1 334 ? -4.988 44.024 -1.706 1.00 20.63 567 SER B O 1
ATOM 4939 N N . LYS B 1 335 ? -5.826 42.065 -0.968 1.00 21.19 568 LYS B N 1
ATOM 4940 C CA . LYS B 1 335 ? -7.029 42.675 -0.398 1.00 26.39 568 LYS B CA 1
ATOM 4941 C C . LYS B 1 335 ? -7.858 43.277 -1.539 1.00 26.87 568 LYS B C 1
ATOM 4942 O O . LYS B 1 335 ? -8.523 44.308 -1.373 1.00 29.99 568 LYS B O 1
ATOM 4948 N N . GLY B 1 336 ? -7.800 42.642 -2.704 1.00 24.65 569 GLY B N 1
ATOM 4949 C CA . GLY B 1 336 ? -8.562 43.110 -3.849 1.00 24.58 569 GLY B CA 1
ATOM 4950 C C . GLY B 1 336 ? -7.890 44.163 -4.719 1.00 22.56 569 GLY B C 1
ATOM 4951 O O . GLY B 1 336 ? -8.445 44.582 -5.735 1.00 25.23 569 GLY B O 1
ATOM 4952 N N . GLN B 1 337 ? -6.692 44.576 -4.344 1.00 21.70 570 GLN B N 1
ATOM 4953 C CA . GLN B 1 337 ? -5.970 45.604 -5.090 1.00 22.69 570 GLN B CA 1
ATOM 4954 C C . GLN B 1 337 ? -5.322 45.114 -6.382 1.00 23.87 570 GLN B C 1
ATOM 4955 O O . GLN B 1 337 ? -5.213 45.869 -7.344 1.00 23.31 570 GLN B O 1
ATOM 4961 N N . LEU B 1 338 ? -4.887 43.857 -6.400 1.00 21.17 571 LEU B N 1
ATOM 4962 C CA . LEU B 1 338 ? -4.239 43.299 -7.581 1.00 20.09 571 LEU B CA 1
ATOM 4963 C C . LEU B 1 338 ? -4.984 42.091 -8.135 1.00 21.12 571 LEU B C 1
ATOM 4964 O O . LEU B 1 338 ? -5.501 41.258 -7.372 1.00 20.31 571 LEU B O 1
ATOM 4969 N N . LYS B 1 339 ? -5.026 42.008 -9.462 1.00 18.87 572 LYS B N 1
ATOM 4970 C CA . LYS B 1 339 ? -5.665 40.895 -10.154 1.00 19.62 572 LYS B CA 1
ATOM 4971 C C . LYS B 1 339 ? -4.578 40.001 -10.764 1.00 19.82 572 LYS B C 1
ATOM 4972 O O . LYS B 1 339 ? -3.488 40.469 -11.113 1.00 19.93 572 LYS B O 1
ATOM 4978 N N . ALA B 1 340 ? -4.865 38.711 -10.873 1.00 16.46 573 ALA B N 1
ATOM 4979 C CA . ALA B 1 340 ? -3.919 37.818 -11.529 1.00 13.30 573 ALA B CA 1
ATOM 4980 C C . ALA B 1 340 ? -4.248 37.964 -13.013 1.00 13.60 573 ALA B C 1
ATOM 4981 O O . ALA B 1 340 ? -5.391 37.749 -13.422 1.00 13.90 573 ALA B O 1
ATOM 4983 N N . LEU B 1 341 ? -3.256 38.303 -13.833 1.00 8.80 574 LEU B N 1
ATOM 4984 C CA . LEU B 1 341 ? -3.500 38.480 -15.252 1.00 11.20 574 LEU B CA 1
ATOM 4985 C C . LEU B 1 341 ? -2.949 37.285 -16.032 1.00 12.71 574 LEU B C 1
ATOM 4986 O O . LEU B 1 341 ? -1.889 36.751 -15.695 1.00 15.07 574 LEU B O 1
ATOM 4991 N N . PHE B 1 342 ? -3.673 36.882 -17.063 1.00 14.82 575 PHE B N 1
ATOM 4992 C CA . PHE B 1 342 ? -3.276 35.749 -17.899 1.00 15.59 575 PHE B CA 1
ATOM 4993 C C . PHE B 1 342 ? -3.331 36.157 -19.366 1.00 15.96 575 PHE B C 1
ATOM 4994 O O . PHE B 1 342 ? -3.937 37.175 -19.706 1.00 16.66 575 PHE B O 1
ATOM 5002 N N . LEU B 1 343 ? -2.744 35.340 -20.242 1.00 16.66 576 LEU B N 1
ATOM 5003 C CA . LEU B 1 343 ? -2.700 35.660 -21.668 1.00 16.11 576 LEU B CA 1
ATOM 5004 C C . LEU B 1 343 ? -3.298 34.536 -22.515 1.00 17.99 576 LEU B C 1
ATOM 5005 O O . LEU B 1 343 ? -2.993 33.352 -22.321 1.00 17.75 576 LEU B O 1
ATOM 5010 N N . GLU B 1 344 ? -4.177 34.925 -23.433 1.00 18.02 577 GLU B N 1
ATOM 5011 C CA . GLU B 1 344 ? -4.876 33.985 -24.305 1.00 19.77 577 GLU B CA 1
ATOM 5012 C C . GLU B 1 344 ? -3.986 33.002 -25.078 1.00 19.42 577 GLU B C 1
ATOM 5013 O O . GLU B 1 344 ? -4.339 31.834 -25.213 1.00 21.25 577 GLU B O 1
ATOM 5019 N N . HIS B 1 345 ? -2.857 33.465 -25.592 1.00 20.30 578 HIS B N 1
ATOM 5020 C CA . HIS B 1 345 ? -1.975 32.586 -26.370 1.00 20.96 578 HIS B CA 1
ATOM 5021 C C . HIS B 1 345 ? -0.860 31.906 -25.584 1.00 21.77 578 HIS B C 1
ATOM 5022 O O . HIS B 1 345 ? 0.156 31.484 -26.153 1.00 20.59 578 HIS B O 1
ATOM 5029 N N . GLU B 1 346 ? -1.060 31.786 -24.276 1.00 19.84 579 GLU B N 1
ATOM 5030 C CA . GLU B 1 346 ? -0.072 31.158 -23.413 1.00 21.80 579 GLU B CA 1
ATOM 5031 C C . GLU B 1 346 ? 0.267 29.769 -23.958 1.00 21.40 579 GLU B C 1
ATOM 5032 O O . GLU B 1 346 ? -0.628 29.018 -24.349 1.00 20.48 579 GLU B O 1
ATOM 5038 N N . GLY B 1 347 ? 1.555 29.441 -23.988 1.00 21.95 580 GLY B N 1
ATOM 5039 C CA . GLY B 1 347 ? 1.973 28.143 -24.501 1.00 21.83 580 GLY B CA 1
ATOM 5040 C C . GLY B 1 347 ? 2.649 28.263 -25.855 1.00 21.22 580 GLY B C 1
ATOM 5041 O O . GLY B 1 347 ? 3.544 27.475 -26.183 1.00 22.90 580 GLY B O 1
ATOM 5042 N N . TYR B 1 348 ? 2.239 29.258 -26.634 1.00 20.06 581 TYR B N 1
ATOM 5043 C CA . TYR B 1 348 ? 2.800 29.492 -27.963 1.00 20.07 581 TYR B CA 1
ATOM 5044 C C . TYR B 1 348 ? 3.780 30.658 -28.054 1.00 21.23 581 TYR B C 1
ATOM 5045 O O . TYR B 1 348 ? 4.291 30.961 -29.135 1.00 19.22 581 TYR B O 1
ATOM 5054 N N . PHE B 1 349 ? 4.053 31.324 -26.929 1.00 19.40 582 PHE B N 1
ATOM 5055 C CA . PHE B 1 349 ? 4.950 32.472 -26.955 1.00 18.52 582 PHE B CA 1
ATOM 5056 C C . PHE B 1 349 ? 6.389 32.144 -27.368 1.00 19.64 582 PHE B C 1
ATOM 5057 O O . PHE B 1 349 ? 7.036 32.929 -28.071 1.00 18.36 582 PHE B O 1
ATOM 5065 N N . GLY B 1 350 ? 6.888 31.000 -26.927 1.00 21.00 583 GLY B N 1
ATOM 5066 C CA . GLY B 1 350 ? 8.241 30.614 -27.293 1.00 22.67 583 GLY B CA 1
ATOM 5067 C C . GLY B 1 350 ? 8.343 30.471 -28.806 1.00 22.53 583 GLY B C 1
ATOM 5068 O O . GLY B 1 350 ? 9.317 30.896 -29.421 1.00 24.66 583 GLY B O 1
ATOM 5069 N N . ALA B 1 351 ? 7.316 29.886 -29.408 1.00 23.47 584 ALA B N 1
ATOM 5070 C CA . ALA B 1 351 ? 7.280 29.680 -30.851 1.00 23.65 584 ALA B CA 1
ATOM 5071 C C . ALA B 1 351 ? 7.201 31.018 -31.575 1.00 24.01 584 ALA B C 1
ATOM 5072 O O . ALA B 1 351 ? 7.870 31.233 -32.581 1.00 23.25 584 ALA B O 1
ATOM 5074 N N . VAL B 1 352 ? 6.394 31.936 -31.045 1.00 22.87 585 VAL B N 1
ATOM 5075 C CA . VAL B 1 352 ? 6.268 33.249 -31.665 1.00 23.02 585 VAL B CA 1
ATOM 5076 C C . VAL B 1 352 ? 7.613 33.958 -31.593 1.00 23.38 585 VAL B C 1
ATOM 5077 O O . VAL B 1 352 ? 8.049 34.587 -32.561 1.00 24.67 585 VAL B O 1
ATOM 5081 N N . GLY B 1 353 ? 8.271 33.849 -30.441 1.00 23.59 586 GLY B N 1
ATOM 5082 C CA . GLY B 1 353 ? 9.566 34.474 -30.262 1.00 23.06 586 GLY B CA 1
ATOM 5083 C C . GLY B 1 353 ? 10.573 33.959 -31.283 1.00 26.01 586 GLY B C 1
ATOM 5084 O O . GLY B 1 353 ? 11.376 34.723 -31.815 1.00 25.48 586 GLY B O 1
ATOM 5085 N N . ALA B 1 354 ? 10.521 32.660 -31.558 1.00 26.61 587 ALA B N 1
ATOM 5086 C CA . ALA B 1 354 ? 11.424 32.043 -32.528 1.00 29.19 587 ALA B CA 1
ATOM 5087 C C . ALA B 1 354 ? 11.169 32.640 -33.912 1.00 29.94 587 ALA B C 1
ATOM 5088 O O . ALA B 1 354 ? 12.104 32.998 -34.632 1.00 31.70 587 ALA B O 1
ATOM 5090 N N . LEU B 1 355 ? 9.897 32.758 -34.272 1.00 30.30 588 LEU B N 1
ATOM 5091 C CA . LEU B 1 355 ? 9.512 33.318 -35.564 1.00 31.39 588 LEU B CA 1
ATOM 5092 C C . LEU B 1 355 ? 10.034 34.741 -35.738 1.00 33.06 588 LEU B C 1
ATOM 5093 O O . LEU B 1 355 ? 10.535 35.108 -36.801 1.00 32.77 588 LEU B O 1
ATOM 5098 N N . LEU B 1 356 ? 9.918 35.543 -34.686 1.00 33.67 589 LEU B N 1
ATOM 5099 C CA . LEU B 1 356 ? 10.371 36.927 -34.733 1.00 36.24 589 LEU B CA 1
ATOM 5100 C C . LEU B 1 356 ? 11.873 37.060 -34.982 1.00 38.69 589 LEU B C 1
ATOM 5101 O O . LEU B 1 356 ? 12.337 38.091 -35.474 1.00 38.87 589 LEU B O 1
ATOM 5106 N N . GLU B 1 357 ? 12.634 36.030 -34.628 1.00 41.59 590 GLU B N 1
ATOM 5107 C CA . GLU B 1 357 ? 14.079 36.062 -34.833 1.00 45.57 590 GLU B CA 1
ATOM 5108 C C . GLU B 1 357 ? 14.458 36.052 -36.311 1.00 47.76 590 GLU B C 1
ATOM 5109 O O . GLU B 1 357 ? 15.525 36.541 -36.686 1.00 48.59 590 GLU B O 1
ATOM 5115 N N . LEU B 1 358 ? 13.585 35.496 -37.145 1.00 50.30 591 LEU B N 1
ATOM 5116 C CA . LEU B 1 358 ? 13.834 35.440 -38.584 1.00 52.96 591 LEU B CA 1
ATOM 5117 C C . LEU B 1 358 ? 14.064 36.838 -39.147 1.00 54.29 591 LEU B C 1
ATOM 5118 O O . LEU B 1 358 ? 14.913 37.041 -40.013 1.00 54.94 591 LEU B O 1
ATOM 5123 N N . PHE B 1 359 ? 13.301 37.800 -38.643 1.00 55.74 592 PHE B N 1
ATOM 5124 C CA . PHE B 1 359 ? 13.396 39.180 -39.095 1.00 57.52 592 PHE B CA 1
ATOM 5125 C C . PHE B 1 359 ? 14.589 39.896 -38.469 1.00 58.93 592 PHE B C 1
ATOM 5126 O O . PHE B 1 359 ? 14.589 41.121 -38.325 1.00 59.46 592 PHE B O 1
ATOM 5134 N N . LYS B 1 360 ? 15.603 39.122 -38.098 1.00 60.09 593 LYS B N 1
ATOM 5135 C CA . LYS B 1 360 ? 16.811 39.671 -37.497 1.00 61.18 593 LYS B CA 1
ATOM 5136 C C . LYS B 1 360 ? 18.048 39.015 -38.104 1.00 61.79 593 LYS B C 1
ATOM 5137 O O . LYS B 1 360 ? 18.763 38.302 -37.369 1.00 62.62 593 LYS B O 1
#